Protein AF-A0A958X787-F1 (afdb_monomer_lite)

Radius of gyration: 23.57 Å; chains: 1; bounding box: 56×56×63 Å

pLDDT: mean 89.64, std 12.92, range [27.34, 98.88]

Foldseek 3Di:
DDDPDPQFDQPDDQDALVVLLVDQPVVLLVVLCVVQPPVLVCLVPPLPLAALCQPDLAQLVLQQAAEAEDELVVSQALSSVSSNLSNDIVLRQAYEYEQQADADDLSFSLAHLDLDGHQSRDDPSVCVVPVVCPGRLSSLLSSCSSSRSVNHAYAYAQHQWHFKLRLCCLLAVLQFWKFFDDDFWGPDRFLVVSVVSLQQSVVVLVVDDPPLDDPDDDPGSCCRRPVDDSVSNLCSQQNDPVPVVSSVVSSVVSCCSCVVRRMITAWAKWAPPRWAKTFDPDPVQWDQGPVRDTQGDIFHPDDDDRIDTDSRITGTPQFGAPPRCPVVHGDLVGTPVVSLVVSLVSLLCVCVSSVHQEYEYPSQAGPADLQAQDPDQDCSHGSQLVSQVSNCVVRNNYAYEYADEQDCARGGHHGGPLSSCVSSPHAEYAYDLCQDAPPDPVNVVRVVVQVVCLVVGNHHYALELDHQLWQPCLQHPNNPDCSVVSVVCQSPVSSGHYYHYRCSVVDDRDNDADPPRPDDSSPD

Structure (mmCIF, N/CA/C/O backbone):
data_AF-A0A958X787-F1
#
_entry.id   AF-A0A958X787-F1
#
loop_
_atom_site.group_PDB
_atom_site.id
_atom_site.type_symbol
_atom_site.label_atom_id
_atom_site.label_alt_id
_atom_site.label_comp_id
_atom_site.label_asym_id
_atom_site.label_entity_id
_atom_site.label_seq_id
_atom_site.pdbx_PDB_ins_code
_atom_site.Cartn_x
_atom_site.Cartn_y
_atom_site.Cartn_z
_atom_site.occupancy
_atom_site.B_iso_or_equiv
_atom_site.auth_seq_id
_atom_site.auth_comp_id
_atom_site.auth_asym_id
_atom_site.auth_atom_id
_atom_site.pdbx_PDB_model_num
ATOM 1 N N . MET A 1 1 ? -20.183 20.157 32.567 1.00 33.16 1 MET A N 1
ATOM 2 C CA . MET A 1 1 ? -19.914 18.803 33.092 1.00 33.16 1 MET A CA 1
ATOM 3 C C . MET A 1 1 ? -21.040 17.898 32.617 1.00 33.16 1 MET A C 1
ATOM 5 O O . MET A 1 1 ? -22.112 17.922 33.202 1.00 33.16 1 MET A O 1
ATOM 9 N N . ARG A 1 2 ? -20.864 17.233 31.469 1.00 28.83 2 ARG A N 1
ATOM 10 C CA . ARG A 1 2 ? -21.810 16.223 30.969 1.00 28.83 2 ARG A CA 1
ATOM 11 C C . ARG A 1 2 ? -21.369 14.864 31.511 1.00 28.83 2 ARG A C 1
ATOM 13 O O . ARG A 1 2 ? -20.169 14.639 31.627 1.00 28.83 2 ARG A O 1
ATOM 20 N N . ASN A 1 3 ? -22.343 14.028 31.860 1.00 27.34 3 ASN A N 1
ATOM 21 C CA . ASN A 1 3 ? -22.172 12.682 32.405 1.00 27.34 3 ASN A CA 1
ATOM 22 C C . ASN A 1 3 ? -21.072 11.907 31.663 1.00 27.34 3 ASN A C 1
ATOM 24 O O . ASN A 1 3 ? -21.214 11.610 30.476 1.00 27.34 3 ASN A O 1
ATOM 28 N N . PHE A 1 4 ? -19.988 11.585 32.372 1.00 31.20 4 PHE A N 1
ATOM 29 C CA . PHE A 1 4 ? -19.041 10.555 31.960 1.00 31.20 4 PHE A CA 1
ATOM 30 C C . PHE A 1 4 ? -19.801 9.223 31.980 1.00 31.20 4 PHE A C 1
ATOM 32 O O . PHE A 1 4 ? -20.066 8.673 33.044 1.00 31.20 4 PHE A O 1
ATOM 39 N N . ASN A 1 5 ? -20.240 8.766 30.806 1.00 33.03 5 ASN A N 1
ATOM 40 C CA . ASN A 1 5 ? -20.910 7.481 30.639 1.00 33.03 5 ASN A CA 1
ATOM 41 C C . ASN A 1 5 ? -19.969 6.341 31.054 1.00 33.03 5 ASN A C 1
ATOM 43 O O . ASN A 1 5 ? -18.835 6.266 30.581 1.00 33.03 5 ASN A O 1
ATOM 47 N N . GLU A 1 6 ? -20.499 5.393 31.825 1.00 31.36 6 GLU A N 1
ATOM 48 C CA . GLU A 1 6 ? -19.883 4.125 32.259 1.00 31.36 6 GLU A CA 1
ATOM 49 C C . GLU A 1 6 ? -19.479 3.186 31.095 1.00 31.36 6 GLU A C 1
ATOM 51 O O . GLU A 1 6 ? -18.995 2.079 31.303 1.00 31.36 6 GLU A O 1
ATOM 56 N N . ASN A 1 7 ? -19.614 3.636 29.845 1.00 37.34 7 ASN A N 1
ATOM 57 C CA . ASN A 1 7 ? -19.378 2.860 28.630 1.00 37.34 7 ASN A CA 1
ATOM 58 C C . ASN A 1 7 ? -17.938 2.922 28.093 1.00 37.34 7 ASN A C 1
ATOM 60 O O . ASN A 1 7 ? -17.694 2.372 27.023 1.00 37.34 7 ASN A O 1
ATOM 64 N N . ILE A 1 8 ? -16.996 3.577 28.784 1.00 43.62 8 ILE A N 1
ATOM 65 C CA . ILE A 1 8 ? -15.615 3.777 28.291 1.00 43.62 8 ILE A CA 1
ATOM 66 C C . ILE A 1 8 ? -14.683 2.594 28.631 1.00 43.62 8 ILE A C 1
ATOM 68 O O . ILE A 1 8 ? -13.666 2.404 27.965 1.00 43.62 8 ILE A O 1
ATOM 72 N N . ILE A 1 9 ? -15.027 1.763 29.620 1.00 40.53 9 ILE A N 1
ATOM 73 C CA . ILE A 1 9 ? -14.136 0.712 30.136 1.00 40.53 9 ILE A CA 1
ATOM 74 C C . ILE A 1 9 ? -14.424 -0.623 29.428 1.00 40.53 9 ILE A C 1
ATOM 76 O O . ILE A 1 9 ? -15.579 -1.035 29.299 1.00 40.53 9 ILE A O 1
ATOM 80 N N . SER A 1 10 ? -13.370 -1.284 28.933 1.00 46.19 10 SER A N 1
ATOM 81 C CA . SER A 1 10 ? -13.447 -2.656 28.414 1.00 46.19 10 SER A CA 1
ATOM 82 C C . SER A 1 10 ? -13.940 -3.594 29.529 1.00 46.19 10 SER A C 1
ATOM 84 O O . SER A 1 10 ? -13.442 -3.493 30.648 1.00 46.19 10 SER A O 1
ATOM 86 N N . PRO A 1 11 ? -14.896 -4.505 29.275 1.00 41.38 11 PRO A N 1
ATOM 87 C CA . PRO A 1 11 ? -15.378 -5.447 30.290 1.00 41.38 11 PRO A CA 1
ATOM 88 C C . PRO A 1 11 ? -14.320 -6.487 30.714 1.00 41.38 11 PRO A C 1
ATOM 90 O O . PRO A 1 11 ? -14.551 -7.244 31.657 1.00 41.38 11 PRO A O 1
ATOM 93 N N . ALA A 1 12 ? -13.166 -6.540 30.042 1.00 52.44 12 ALA A N 1
ATOM 94 C CA . ALA A 1 12 ? -12.056 -7.416 30.394 1.00 52.44 12 ALA A CA 1
ATOM 95 C C . ALA A 1 12 ? -11.167 -6.799 31.500 1.00 52.44 12 ALA A C 1
ATOM 97 O O . ALA A 1 12 ? -10.988 -5.580 31.534 1.00 52.44 12 ALA A O 1
ATOM 98 N N . PRO A 1 13 ? -10.563 -7.612 32.395 1.00 52.91 13 PRO A N 1
ATOM 99 C CA . PRO A 1 13 ? -9.547 -7.119 33.324 1.00 52.91 13 PRO A CA 1
ATOM 100 C C . PRO A 1 13 ? -8.438 -6.392 32.553 1.00 52.91 13 PRO A C 1
ATOM 102 O O . PRO A 1 13 ? -8.048 -6.841 31.476 1.00 52.91 13 PRO A O 1
ATOM 105 N N . ILE A 1 14 ? -7.934 -5.280 33.101 1.00 61.97 14 ILE A N 1
ATOM 106 C CA . ILE A 1 14 ? -6.848 -4.496 32.495 1.00 61.97 14 ILE A CA 1
ATOM 107 C C . ILE A 1 14 ? -5.596 -5.382 32.442 1.00 61.97 14 ILE A C 1
ATOM 109 O O . ILE A 1 14 ? -4.872 -5.530 33.427 1.00 61.97 14 ILE A O 1
ATOM 113 N N . VAL A 1 15 ? -5.374 -6.019 31.296 1.00 76.25 15 VAL A N 1
ATOM 114 C CA . VAL A 1 15 ? -4.181 -6.808 30.994 1.00 76.25 15 VAL A CA 1
ATOM 115 C C . VAL A 1 15 ? -3.300 -5.956 30.095 1.00 76.25 15 VAL A C 1
ATOM 117 O O . VAL A 1 15 ? -3.769 -5.412 29.100 1.00 76.25 15 VAL A O 1
ATOM 120 N N . MET A 1 16 ? -2.020 -5.838 30.450 1.00 85.31 16 MET A N 1
ATOM 121 C CA . MET A 1 16 ? -1.039 -5.167 29.596 1.00 85.31 16 MET A CA 1
ATOM 122 C C . MET A 1 16 ? -0.983 -5.855 28.223 1.00 85.31 16 MET A C 1
ATOM 124 O O . MET A 1 16 ? -0.943 -7.090 28.199 1.00 85.31 16 MET A O 1
ATOM 128 N N . PRO A 1 17 ? -0.902 -5.109 27.108 1.00 89.56 17 PRO A N 1
ATOM 129 C CA . PRO A 1 17 ? -0.832 -5.686 25.765 1.00 89.56 17 PRO A CA 1
ATOM 130 C C . PRO A 1 17 ? 0.218 -6.789 25.623 1.00 89.56 17 PRO A C 1
ATOM 132 O O . PRO A 1 17 ? -0.094 -7.873 25.138 1.00 89.56 17 PRO A O 1
ATOM 135 N N . SER A 1 18 ? 1.419 -6.576 26.172 1.00 87.06 18 SER A N 1
ATOM 136 C CA . SER A 1 18 ? 2.520 -7.552 26.163 1.00 87.06 18 SER A CA 1
ATOM 137 C C . SER A 1 18 ? 2.190 -8.889 26.835 1.00 87.06 18 SER A C 1
ATOM 139 O O . SER A 1 18 ? 2.755 -9.914 26.470 1.00 87.06 18 SER A O 1
ATOM 141 N N . ARG A 1 19 ? 1.264 -8.906 27.801 1.00 90.12 19 ARG A N 1
ATOM 142 C CA . ARG A 1 19 ? 0.763 -10.139 28.428 1.00 90.12 19 ARG A CA 1
ATOM 143 C C . ARG A 1 19 ? -0.435 -10.715 27.689 1.00 90.12 19 ARG A C 1
ATOM 145 O O . ARG A 1 19 ? -0.618 -11.926 27.700 1.00 90.12 19 ARG A O 1
ATOM 152 N N . ALA A 1 20 ? -1.269 -9.866 27.091 1.00 92.44 20 ALA A N 1
ATOM 153 C CA . ALA A 1 20 ? -2.444 -10.313 26.357 1.00 92.44 20 ALA A CA 1
ATOM 154 C C . ALA A 1 20 ? -2.041 -11.154 25.141 1.00 92.44 20 ALA A C 1
ATOM 156 O O . ALA A 1 20 ? -2.578 -12.244 24.968 1.00 92.44 20 ALA A O 1
ATOM 157 N N . VAL A 1 21 ? -1.040 -10.703 24.380 1.00 93.31 21 VAL A N 1
ATOM 158 C CA . VAL A 1 21 ? -0.527 -11.405 23.187 1.00 93.31 21 VAL A CA 1
ATOM 159 C C . VAL A 1 21 ? 0.158 -12.742 23.496 1.00 93.31 21 VAL A C 1
ATOM 161 O O . VAL A 1 21 ? 0.370 -13.538 22.597 1.00 93.31 21 VAL A O 1
ATOM 164 N N . GLN A 1 22 ? 0.483 -13.014 24.764 1.00 93.12 22 GLN A N 1
ATOM 165 C CA . GLN A 1 22 ? 1.085 -14.278 25.211 1.00 93.12 22 GLN A CA 1
ATOM 166 C C . GLN A 1 22 ? 0.050 -15.291 25.725 1.00 93.12 22 GLN A C 1
ATOM 168 O O . GLN A 1 22 ? 0.421 -16.373 26.183 1.00 93.12 22 GLN A O 1
ATOM 173 N N . LYS A 1 23 ? -1.244 -14.944 25.733 1.00 94.06 23 LYS A N 1
ATOM 174 C CA . LYS A 1 23 ? -2.290 -15.856 26.204 1.00 94.06 23 LYS A CA 1
ATOM 175 C C . LYS A 1 23 ? -2.435 -17.051 25.250 1.00 94.06 23 LYS A C 1
ATOM 177 O O . LYS A 1 23 ? -2.508 -16.831 24.043 1.00 94.06 23 LYS A O 1
ATOM 182 N N . PRO A 1 24 ? -2.591 -18.283 25.771 1.00 95.19 24 PRO A N 1
ATOM 183 C CA . PRO A 1 24 ? -2.956 -19.434 24.949 1.00 95.19 24 PRO A CA 1
ATOM 184 C C . PRO A 1 24 ? -4.259 -19.193 24.180 1.00 95.19 24 PRO A C 1
ATOM 186 O O . PRO A 1 24 ? -5.188 -18.574 24.715 1.00 95.19 24 PRO A O 1
ATOM 189 N N . ILE A 1 25 ? -4.352 -19.714 22.954 1.00 95.62 25 ILE A N 1
ATOM 190 C CA . ILE A 1 25 ? -5.506 -19.509 22.065 1.00 95.62 25 ILE A CA 1
ATOM 191 C C . ILE A 1 25 ? -6.822 -19.915 22.739 1.00 95.62 25 ILE A C 1
ATOM 193 O O . ILE A 1 25 ? -7.804 -19.178 22.662 1.00 95.62 25 ILE A O 1
ATOM 197 N N . GLU A 1 26 ? -6.847 -21.028 23.472 1.00 95.81 26 GLU A N 1
ATOM 198 C CA . GLU A 1 26 ? -8.034 -21.504 24.186 1.00 95.81 26 GLU A CA 1
ATOM 199 C C . GLU A 1 26 ? -8.506 -20.500 25.241 1.00 95.81 26 GLU A C 1
ATOM 201 O O . GLU A 1 26 ? -9.705 -20.303 25.437 1.00 95.81 26 GLU A O 1
ATOM 206 N N . GLN A 1 27 ? -7.572 -19.824 25.916 1.00 95.56 27 GLN A N 1
ATOM 207 C CA . GLN A 1 27 ? -7.914 -18.785 26.880 1.00 95.56 27 GLN A CA 1
ATOM 208 C C . GLN A 1 27 ? -8.486 -17.546 26.184 1.00 95.56 27 GLN A C 1
ATOM 210 O O . GLN A 1 27 ? -9.446 -16.967 26.691 1.00 95.56 27 GLN A O 1
ATOM 215 N N . VAL A 1 28 ? -7.933 -17.153 25.032 1.00 95.94 28 VAL A N 1
ATOM 216 C CA . VAL A 1 28 ? -8.459 -16.035 24.233 1.00 95.94 28 VAL A CA 1
ATOM 217 C C . VAL A 1 28 ? -9.883 -16.338 23.763 1.00 95.94 28 VAL A C 1
ATOM 219 O O . VAL A 1 28 ? -10.763 -15.502 23.945 1.00 95.94 28 VAL A O 1
ATOM 222 N N . ILE A 1 29 ? -10.141 -17.544 23.248 1.00 95.62 29 ILE A N 1
ATOM 223 C CA . ILE A 1 29 ? -11.485 -17.983 22.836 1.00 95.62 29 ILE A CA 1
ATOM 224 C C . ILE A 1 29 ? -12.459 -17.931 24.015 1.00 95.62 29 ILE A C 1
ATOM 226 O O . ILE A 1 29 ? -13.525 -17.341 23.886 1.00 95.62 29 ILE A O 1
ATOM 230 N N . ASN A 1 30 ? -12.082 -18.476 25.175 1.00 95.12 30 ASN A N 1
ATOM 231 C CA . ASN A 1 30 ? -12.924 -18.438 26.375 1.00 95.12 30 ASN A CA 1
ATOM 232 C C . ASN A 1 30 ? -13.226 -16.999 26.832 1.00 95.12 30 ASN A C 1
ATOM 234 O O . ASN A 1 30 ? -14.326 -16.704 27.306 1.00 95.12 30 ASN A O 1
ATOM 238 N N . ASP A 1 31 ? -12.248 -16.093 26.727 1.00 94.38 31 ASP A N 1
ATOM 239 C CA . ASP A 1 31 ? -12.446 -14.682 27.058 1.00 94.38 31 ASP A CA 1
ATOM 240 C C . ASP A 1 31 ? -13.376 -13.993 26.040 1.00 94.38 31 ASP A C 1
ATOM 242 O O . ASP A 1 31 ? -14.231 -13.207 26.448 1.00 94.38 31 ASP A O 1
ATOM 246 N N . LEU A 1 32 ? -13.270 -14.312 24.744 1.00 94.75 32 LEU A N 1
ATOM 247 C CA . LEU A 1 32 ? -14.187 -13.826 23.706 1.00 94.75 32 LEU A CA 1
ATOM 248 C C . LEU A 1 32 ? -15.605 -14.374 23.893 1.00 94.75 32 LEU A C 1
ATOM 250 O O . LEU A 1 32 ? -16.564 -13.611 23.806 1.00 94.75 32 LEU A O 1
ATOM 254 N N . GLU A 1 33 ? -15.755 -15.664 24.193 1.00 95.50 33 GLU A N 1
ATOM 255 C CA . GLU A 1 33 ? -17.053 -16.315 24.402 1.00 95.50 33 GLU A CA 1
ATOM 256 C C . GLU A 1 33 ? -17.782 -15.692 25.596 1.00 95.50 33 GLU A C 1
ATOM 258 O O . GLU A 1 33 ? -18.979 -15.416 25.531 1.00 95.50 33 GLU A O 1
ATOM 263 N N . ARG A 1 34 ? -17.049 -15.360 26.666 1.00 94.69 34 ARG A N 1
ATOM 264 C CA . ARG A 1 34 ? -17.609 -14.658 27.829 1.00 94.69 34 ARG A CA 1
ATOM 265 C C . ARG A 1 34 ? -18.181 -13.281 27.473 1.00 94.69 34 ARG A C 1
ATOM 267 O O . ARG A 1 34 ? -19.115 -12.836 28.135 1.00 94.69 34 ARG A O 1
ATOM 274 N N . VAL A 1 35 ? -17.608 -12.598 26.480 1.00 93.06 35 VAL A N 1
ATOM 275 C CA . VAL A 1 35 ? -18.009 -11.238 26.084 1.00 93.06 35 VAL A CA 1
ATOM 276 C C . VAL A 1 35 ? -19.086 -11.251 24.998 1.00 93.06 35 VAL A C 1
ATOM 278 O O . VAL A 1 35 ? -20.036 -10.477 25.089 1.00 93.06 35 VAL A O 1
ATOM 281 N N . TYR A 1 36 ? -18.957 -12.119 23.993 1.00 93.38 36 TYR A N 1
ATOM 282 C CA . TYR A 1 36 ? -19.780 -12.102 22.776 1.00 93.38 36 TYR A CA 1
ATOM 283 C C . TYR A 1 36 ? -20.744 -13.290 22.650 1.00 93.38 36 TYR A C 1
ATOM 285 O O . TYR A 1 36 ? -21.618 -13.282 21.785 1.00 93.38 36 TYR A O 1
ATOM 293 N N . GLY A 1 37 ? -20.626 -14.309 23.506 1.00 94.25 37 GLY A N 1
ATOM 294 C CA . GLY A 1 37 ? -21.509 -15.473 23.510 1.00 94.25 37 GLY A CA 1
ATOM 295 C C . GLY A 1 37 ? -21.620 -16.134 22.134 1.00 94.25 37 GLY A C 1
ATOM 296 O O . GLY A 1 37 ? -20.619 -16.413 21.478 1.00 94.25 37 GLY A O 1
ATOM 297 N N . ALA A 1 38 ? -22.854 -16.363 21.680 1.00 92.12 38 ALA A N 1
ATOM 298 C CA . ALA A 1 38 ? -23.135 -17.051 20.419 1.00 92.12 38 ALA A CA 1
ATOM 299 C C . ALA A 1 38 ? -22.644 -16.300 19.165 1.00 92.12 38 ALA A C 1
ATOM 301 O O . ALA A 1 38 ? -22.371 -16.941 18.149 1.00 92.12 38 ALA A O 1
ATOM 302 N N . ASP A 1 39 ? -22.502 -14.970 19.217 1.00 92.19 39 ASP A N 1
ATOM 303 C CA . ASP A 1 39 ? -22.046 -14.189 18.061 1.00 92.19 39 ASP A CA 1
ATOM 304 C C . ASP A 1 39 ? -20.573 -14.460 17.718 1.00 92.19 39 ASP A C 1
ATOM 306 O O . ASP A 1 39 ? -20.191 -14.346 16.553 1.00 92.19 39 ASP A O 1
ATOM 310 N N . LEU A 1 40 ? -19.768 -14.919 18.689 1.00 93.88 40 LEU A N 1
ATOM 311 C CA . LEU A 1 40 ? -18.403 -15.388 18.436 1.00 93.88 40 LEU A CA 1
ATOM 312 C C . LEU A 1 40 ? -18.395 -16.511 17.396 1.00 93.88 40 LEU A C 1
ATOM 314 O O . LEU A 1 40 ? -17.713 -16.420 16.380 1.00 93.88 40 LEU A O 1
ATOM 318 N N . TYR A 1 41 ? -19.179 -17.563 17.628 1.00 91.12 41 TYR A N 1
ATOM 319 C CA . TYR A 1 41 ? -19.220 -18.723 16.738 1.00 91.12 41 TYR A CA 1
ATOM 320 C C . TYR A 1 41 ? -19.807 -18.372 15.376 1.00 91.12 41 TYR A C 1
ATOM 322 O O . TYR A 1 41 ? -19.366 -18.905 14.359 1.00 91.12 41 TYR A O 1
ATOM 330 N N . ARG A 1 42 ? -20.723 -17.396 15.326 1.00 90.31 42 ARG A N 1
ATOM 331 C CA . ARG A 1 42 ? -21.204 -16.874 14.048 1.00 90.31 42 ARG A CA 1
ATOM 332 C C . ARG A 1 42 ? -20.084 -16.239 13.226 1.00 90.31 42 ARG A C 1
ATOM 334 O O . ARG A 1 42 ? -20.048 -16.480 12.028 1.00 90.31 42 ARG A O 1
ATOM 341 N N . ALA A 1 43 ? -19.158 -15.501 13.842 1.00 91.06 43 ALA A N 1
ATOM 342 C CA . ALA A 1 43 ? -18.001 -14.930 13.141 1.00 91.06 43 ALA A CA 1
ATOM 343 C C . ALA A 1 43 ? -17.008 -15.999 12.630 1.00 91.06 43 ALA A C 1
ATOM 345 O O . ALA A 1 43 ? -16.328 -15.785 11.621 1.00 91.06 43 ALA A O 1
ATOM 346 N N . PHE A 1 44 ? -16.938 -17.160 13.294 1.00 90.81 44 PHE A N 1
ATOM 347 C CA . PHE A 1 44 ? -16.152 -18.312 12.836 1.00 90.81 44 PHE A CA 1
ATOM 348 C C . PHE A 1 44 ? -16.795 -19.039 11.648 1.00 90.81 44 PHE A C 1
ATOM 350 O O . PHE A 1 44 ? -16.080 -19.461 10.740 1.00 90.81 44 PHE A O 1
ATOM 357 N N . GLU A 1 45 ? -18.121 -19.181 11.654 1.00 83.50 45 GLU A N 1
ATOM 358 C CA . GLU A 1 45 ? -18.853 -20.024 10.701 1.00 83.50 45 GLU A CA 1
ATOM 359 C C . GLU A 1 45 ? -19.409 -19.272 9.486 1.00 83.50 45 GLU A C 1
ATOM 361 O O . GLU A 1 45 ? -19.422 -19.826 8.386 1.00 83.50 45 GLU A O 1
ATOM 366 N N . TYR A 1 46 ? -19.872 -18.029 9.661 1.00 76.75 46 TYR A N 1
ATOM 367 C CA . TYR A 1 46 ? -20.620 -17.298 8.637 1.00 76.75 46 TYR A CA 1
ATOM 368 C C . TYR A 1 46 ? -19.872 -16.036 8.184 1.00 76.75 46 TYR A C 1
ATOM 370 O O . TYR A 1 46 ? -19.479 -15.216 9.017 1.00 76.75 46 TYR A O 1
ATOM 378 N N . PRO A 1 47 ? -19.712 -15.832 6.864 1.00 71.38 47 PRO A N 1
ATOM 379 C CA . PRO A 1 47 ? -19.062 -14.643 6.318 1.00 71.38 47 PRO A CA 1
ATOM 380 C C . PRO A 1 47 ? -19.916 -13.372 6.448 1.00 71.38 47 PRO A C 1
ATOM 382 O O . PRO A 1 47 ? -19.389 -12.281 6.284 1.00 71.38 47 PRO A O 1
ATOM 385 N N . ASP A 1 48 ? -21.200 -13.490 6.797 1.00 71.50 48 ASP A N 1
ATOM 386 C CA . ASP A 1 48 ? -22.161 -12.377 6.838 1.00 71.50 48 ASP A CA 1
ATOM 387 C C . ASP A 1 48 ? -21.997 -11.451 8.063 1.00 71.50 48 ASP A C 1
ATOM 389 O O . ASP A 1 48 ? -22.915 -10.703 8.411 1.00 71.50 48 ASP A O 1
ATOM 393 N N . PHE A 1 49 ? -20.865 -11.518 8.772 1.00 79.25 49 PHE A N 1
ATOM 394 C CA . PHE A 1 49 ? -20.589 -10.590 9.864 1.00 79.25 49 PHE A CA 1
ATOM 395 C C . PHE A 1 49 ? -20.174 -9.242 9.277 1.00 79.25 49 PHE A C 1
ATOM 397 O O . PHE A 1 49 ? -19.113 -9.125 8.678 1.00 79.25 49 PHE A O 1
ATOM 404 N N . THR A 1 50 ? -21.035 -8.239 9.422 1.00 85.06 50 THR A N 1
ATOM 405 C CA . THR A 1 50 ? -20.891 -6.965 8.719 1.00 85.06 50 THR A CA 1
ATOM 406 C C . THR A 1 50 ? -20.021 -5.974 9.478 1.00 85.06 50 THR A C 1
ATOM 408 O O . THR A 1 50 ? -20.169 -5.816 10.693 1.00 85.06 50 THR A O 1
ATOM 411 N N . SER A 1 51 ? -19.233 -5.209 8.730 1.00 94.38 51 SER A N 1
ATOM 412 C CA . SER A 1 51 ? -18.548 -4.010 9.205 1.00 94.38 51 SER A CA 1
ATOM 413 C C . SER A 1 51 ? -19.395 -3.099 10.120 1.00 94.38 51 SER A C 1
ATOM 415 O O . SER A 1 51 ? -20.566 -2.817 9.824 1.00 94.38 51 SER A O 1
ATOM 417 N N . PRO A 1 52 ? -18.801 -2.520 11.187 1.00 96.56 52 PRO A N 1
ATOM 418 C CA . PRO A 1 52 ? -19.494 -1.587 12.078 1.00 96.56 52 PRO A CA 1
ATOM 419 C C . PRO A 1 52 ? -19.873 -0.265 11.396 1.00 96.56 52 PRO A C 1
ATOM 421 O O . PRO A 1 52 ? -20.701 0.480 11.924 1.00 96.56 52 PRO A O 1
ATOM 424 N N . VAL A 1 53 ? -19.293 0.042 10.232 1.00 97.62 53 VAL A N 1
ATOM 425 C CA . VAL A 1 53 ? -19.543 1.276 9.472 1.00 97.62 53 VAL A CA 1
ATOM 426 C C . VAL A 1 53 ? -20.368 1.046 8.205 1.00 97.62 53 VAL A C 1
ATOM 428 O O . VAL A 1 53 ? -20.685 2.012 7.515 1.00 97.62 53 VAL A O 1
ATOM 431 N N . GLN A 1 54 ? -20.807 -0.191 7.938 1.00 96.44 54 GLN A N 1
ATOM 432 C CA . GLN A 1 54 ? -21.541 -0.541 6.715 1.00 96.44 54 GLN A CA 1
ATOM 433 C C . GLN A 1 54 ? -22.832 0.268 6.511 1.00 96.44 54 GLN A C 1
ATOM 435 O O . GLN A 1 54 ? -23.225 0.578 5.389 1.00 96.44 54 GLN A O 1
ATOM 440 N N . HIS A 1 55 ? -23.499 0.632 7.606 1.00 96.19 55 HIS A N 1
ATOM 441 C CA . HIS A 1 55 ? -24.742 1.403 7.591 1.00 96.19 55 HIS A CA 1
ATOM 442 C C . HIS A 1 55 ? -24.556 2.872 7.166 1.00 96.19 55 HIS A C 1
ATOM 444 O O . HIS A 1 55 ? -25.539 3.601 7.011 1.00 96.19 55 HIS A O 1
ATOM 450 N N . LEU A 1 56 ? -23.313 3.337 7.024 1.00 97.56 56 LEU A N 1
ATOM 451 C CA . LEU A 1 56 ? -22.998 4.702 6.631 1.00 97.56 56 LEU A CA 1
ATOM 452 C C . LEU A 1 56 ? -22.978 4.844 5.108 1.00 97.56 56 LEU A C 1
ATOM 454 O O . LEU A 1 56 ? -22.600 3.946 4.367 1.00 97.56 56 LEU A O 1
ATOM 458 N N . THR A 1 57 ? -23.339 6.031 4.630 1.00 96.69 57 THR A N 1
ATOM 459 C CA . THR A 1 57 ? -23.395 6.345 3.193 1.00 96.69 57 THR A CA 1
ATOM 460 C C . THR A 1 57 ? -22.229 7.220 2.730 1.00 96.69 57 THR A C 1
ATOM 462 O O . THR A 1 57 ? -22.284 7.798 1.649 1.00 96.69 57 THR A O 1
ATOM 465 N N . SER A 1 58 ? -21.217 7.415 3.580 1.00 97.25 58 SER A N 1
ATOM 466 C CA . SER A 1 58 ? -20.038 8.225 3.263 1.00 97.25 58 SER A CA 1
ATOM 467 C C . SER A 1 58 ? -18.850 7.842 4.138 1.00 97.25 58 SER A C 1
ATOM 469 O O . SER A 1 58 ? -19.031 7.430 5.286 1.00 97.25 58 SER A O 1
ATOM 471 N N . SER A 1 59 ? -17.644 8.089 3.638 1.00 97.94 59 SER A N 1
ATOM 472 C CA . SER A 1 59 ? -16.366 7.883 4.329 1.00 97.94 59 SER A CA 1
ATOM 473 C C . SER A 1 59 ? -16.056 8.894 5.444 1.00 97.94 59 SER A C 1
ATOM 475 O O . SER A 1 59 ? -15.023 8.809 6.106 1.00 97.94 59 SER A O 1
ATOM 477 N N . ASN A 1 60 ? -16.959 9.849 5.710 1.00 96.75 60 ASN A N 1
ATOM 478 C CA . ASN A 1 60 ? -16.751 10.924 6.688 1.00 96.75 60 ASN A CA 1
ATOM 479 C C . ASN A 1 60 ? -16.503 10.433 8.120 1.00 96.75 60 ASN A C 1
ATOM 481 O O . ASN A 1 60 ? -15.971 11.191 8.930 1.00 96.75 60 ASN A O 1
ATOM 485 N N . TRP A 1 61 ? -16.882 9.199 8.455 1.00 97.44 61 TRP A N 1
ATOM 486 C CA . TRP A 1 61 ? -16.608 8.623 9.771 1.00 97.44 61 TRP A CA 1
ATOM 487 C C . TRP A 1 61 ? -15.106 8.555 10.072 1.00 97.44 61 TRP A C 1
ATOM 489 O O . TRP A 1 61 ? -14.712 8.753 11.222 1.00 97.44 61 TRP A O 1
ATOM 499 N N . LEU A 1 62 ? -14.267 8.369 9.045 1.00 97.88 62 LEU A N 1
ATOM 500 C CA . LEU A 1 62 ? -12.819 8.247 9.197 1.00 97.88 62 LEU A CA 1
ATOM 501 C C . LEU A 1 62 ? -12.180 9.552 9.708 1.00 97.88 62 LEU A C 1
ATOM 503 O O . LEU A 1 62 ? -11.186 9.515 10.426 1.00 97.88 62 LEU A O 1
ATOM 507 N N . LYS A 1 63 ? -12.817 10.707 9.463 1.00 96.75 63 LYS A N 1
ATOM 508 C CA . LYS A 1 63 ? -12.409 12.029 9.990 1.00 96.75 63 LYS A CA 1
ATOM 509 C C . LYS A 1 63 ? -12.515 12.153 11.508 1.00 96.75 63 LYS A C 1
ATOM 511 O O . LYS A 1 63 ? -12.131 13.174 12.063 1.00 96.75 63 LYS A O 1
ATOM 516 N N . ARG A 1 64 ? -13.090 11.153 12.175 1.00 95.44 64 ARG A N 1
ATOM 517 C CA . ARG A 1 64 ? -13.255 11.083 13.633 1.00 95.44 64 ARG A CA 1
ATOM 518 C C . ARG A 1 64 ? -12.778 9.752 14.208 1.00 95.44 64 ARG A C 1
ATOM 520 O O . ARG A 1 64 ? -13.064 9.450 15.363 1.00 95.44 64 ARG A O 1
ATOM 527 N N . ALA A 1 65 ? -12.122 8.927 13.396 1.00 96.62 65 ALA A N 1
ATOM 528 C CA . ALA A 1 65 ? -11.638 7.634 13.838 1.00 96.62 65 ALA A CA 1
ATOM 529 C C . ALA A 1 65 ? -10.359 7.791 14.665 1.00 96.62 65 ALA A C 1
ATOM 531 O O . ALA A 1 65 ? -9.464 8.564 14.321 1.00 96.62 65 ALA A O 1
ATOM 532 N N . ASN A 1 66 ? -10.262 7.002 15.728 1.00 97.12 66 ASN A N 1
ATOM 533 C CA . ASN A 1 66 ? -9.033 6.817 16.483 1.00 97.12 66 ASN A CA 1
ATOM 534 C C . ASN A 1 66 ? -8.454 5.468 16.078 1.00 97.12 66 ASN A C 1
ATOM 536 O O . ASN A 1 66 ? -8.963 4.409 16.459 1.00 97.12 66 ASN A O 1
ATOM 540 N N . THR A 1 67 ? -7.423 5.536 15.252 1.00 97.56 67 THR A N 1
ATOM 541 C CA . THR A 1 67 ? -6.873 4.393 14.535 1.00 97.56 67 THR A CA 1
ATOM 542 C C . THR A 1 67 ? -5.663 3.839 15.267 1.00 97.56 67 THR A C 1
ATOM 544 O O . THR A 1 67 ? -4.817 4.599 15.738 1.00 97.56 67 THR A O 1
ATOM 547 N N . VAL A 1 68 ? -5.549 2.515 15.337 1.00 97.12 68 VAL A N 1
ATOM 548 C CA . VAL A 1 68 ? -4.331 1.840 15.796 1.00 97.12 68 VAL A CA 1
ATOM 549 C C . VAL A 1 68 ? -3.692 1.096 14.632 1.00 97.12 68 VAL A C 1
ATOM 551 O O . VAL A 1 68 ? -4.315 0.215 14.048 1.00 97.12 68 VAL A O 1
ATOM 554 N N . GLY A 1 69 ? -2.462 1.470 14.286 1.00 96.62 69 GLY A N 1
ATOM 555 C CA . GLY A 1 69 ? -1.650 0.802 13.273 1.00 96.62 69 GLY A CA 1
ATOM 556 C C . GLY A 1 69 ? -0.963 -0.433 13.835 1.00 96.62 69 GLY A C 1
ATOM 557 O O . GLY A 1 69 ? -0.240 -0.319 14.822 1.00 96.62 69 GLY A O 1
ATOM 558 N N . ILE A 1 70 ? -1.146 -1.590 13.210 1.00 94.94 70 ILE A N 1
ATOM 559 C CA . ILE A 1 70 ? -0.605 -2.874 13.660 1.00 94.94 70 ILE A CA 1
ATOM 560 C C . ILE A 1 70 ? 0.328 -3.434 12.590 1.00 94.94 70 ILE A C 1
ATOM 562 O O . ILE A 1 70 ? -0.110 -3.749 11.486 1.00 94.94 70 ILE A O 1
ATOM 566 N N . ASN A 1 71 ? 1.605 -3.602 12.946 1.00 92.38 71 ASN A N 1
ATOM 567 C CA . ASN A 1 71 ? 2.526 -4.448 12.193 1.00 92.38 71 ASN A CA 1
ATOM 568 C C . ASN A 1 71 ? 2.335 -5.904 12.632 1.00 92.38 71 ASN A C 1
ATOM 570 O O . ASN A 1 71 ? 2.683 -6.265 13.759 1.00 92.38 71 ASN A O 1
ATOM 574 N N . VAL A 1 72 ? 1.798 -6.739 11.742 1.00 93.06 72 VAL A N 1
ATOM 575 C CA . VAL A 1 72 ? 1.524 -8.152 12.038 1.00 93.06 72 VAL A CA 1
ATOM 576 C C . VAL A 1 72 ? 2.812 -8.926 12.316 1.00 93.06 72 VAL A C 1
ATOM 578 O O . VAL A 1 72 ? 2.814 -9.763 13.211 1.00 93.06 72 VAL A O 1
ATOM 581 N N . ARG A 1 73 ? 3.941 -8.583 11.676 1.00 89.25 73 ARG A N 1
ATOM 582 C CA . ARG A 1 73 ? 5.244 -9.225 11.948 1.00 89.25 73 ARG A CA 1
ATOM 583 C C . ARG A 1 73 ? 5.684 -9.085 13.395 1.00 89.25 73 ARG A C 1
ATOM 585 O O . ARG A 1 73 ? 6.231 -10.017 13.970 1.00 89.25 73 ARG A O 1
ATOM 592 N N . THR A 1 74 ? 5.409 -7.935 14.009 1.00 87.56 74 THR A N 1
ATOM 593 C CA . THR A 1 74 ? 5.728 -7.709 15.423 1.00 87.56 74 THR A CA 1
ATOM 594 C C . THR A 1 74 ? 4.913 -8.623 16.346 1.00 87.56 74 THR A C 1
ATOM 596 O O . THR A 1 74 ? 5.367 -8.939 17.444 1.00 87.56 74 THR A O 1
ATOM 599 N N . LEU A 1 75 ? 3.721 -9.051 15.918 1.00 90.81 75 LEU A N 1
ATOM 600 C CA . LEU A 1 75 ? 2.884 -10.007 16.649 1.00 90.81 75 LEU A CA 1
ATOM 601 C C . LEU A 1 75 ? 3.135 -11.468 16.245 1.00 90.81 75 LEU A C 1
ATOM 603 O O . LEU A 1 75 ? 2.838 -12.363 17.029 1.00 90.81 75 LEU A O 1
ATOM 607 N N . GLY A 1 76 ? 3.688 -11.708 15.057 1.00 92.44 76 GLY A N 1
ATOM 608 C CA . GLY A 1 76 ? 3.993 -13.024 14.501 1.00 92.44 76 GLY A CA 1
ATOM 609 C C . GLY A 1 76 ? 2.905 -13.558 13.569 1.00 92.44 76 GLY A C 1
ATOM 610 O O . GLY A 1 76 ? 3.216 -13.966 12.457 1.00 92.44 76 GLY A O 1
ATOM 611 N N . ASP A 1 77 ? 1.635 -13.525 13.976 1.00 96.44 77 ASP A N 1
ATOM 612 C CA . ASP A 1 77 ? 0.521 -14.027 13.162 1.00 96.44 77 ASP A CA 1
ATOM 613 C C . ASP A 1 77 ? -0.741 -13.155 13.252 1.00 96.44 77 ASP A C 1
ATOM 615 O O . ASP A 1 77 ? -0.869 -12.277 14.112 1.00 96.44 77 ASP A O 1
ATOM 619 N N . PHE A 1 78 ? -1.699 -13.395 12.348 1.00 98.25 78 PHE A N 1
ATOM 620 C CA . PHE A 1 78 ? -2.963 -12.656 12.354 1.00 98.25 78 PHE A CA 1
ATOM 621 C C . PHE A 1 78 ? -3.785 -12.896 13.622 1.00 98.25 78 PHE A C 1
ATOM 623 O O . PHE A 1 78 ? -4.441 -11.976 14.109 1.00 98.25 78 PHE A O 1
ATOM 630 N N . TRP A 1 79 ? -3.772 -14.111 14.176 1.00 98.00 79 TRP A N 1
ATOM 631 C CA . TRP A 1 79 ? -4.583 -14.438 15.349 1.00 98.00 79 TRP A CA 1
ATOM 632 C C . TRP A 1 79 ? -4.211 -13.575 16.558 1.00 98.00 79 TRP A C 1
ATOM 634 O O . TRP A 1 79 ? -5.088 -13.101 17.283 1.00 98.00 79 TRP A O 1
ATOM 644 N N . THR A 1 80 ? -2.920 -13.303 16.735 1.00 97.19 80 THR A N 1
ATOM 645 C CA . THR A 1 80 ? -2.366 -12.531 17.854 1.00 97.19 80 THR A CA 1
ATOM 646 C C . THR A 1 80 ? -2.849 -11.069 17.874 1.00 97.19 80 THR A C 1
ATOM 648 O O . THR A 1 80 ? -2.826 -10.410 18.919 1.00 97.19 80 THR A O 1
ATOM 651 N N . ILE A 1 81 ? -3.415 -10.575 16.766 1.00 97.94 81 ILE A N 1
ATOM 652 C CA . ILE A 1 81 ? -4.108 -9.279 16.701 1.00 97.94 81 ILE A CA 1
ATOM 653 C C . ILE A 1 81 ? -5.312 -9.242 17.651 1.00 97.94 81 ILE A C 1
ATOM 655 O O . ILE A 1 81 ? -5.573 -8.212 18.273 1.00 97.94 81 ILE A O 1
ATOM 659 N N . ILE A 1 82 ? -6.040 -10.350 17.805 1.00 97.94 82 ILE A N 1
ATOM 660 C CA . ILE A 1 82 ? -7.267 -10.405 18.607 1.00 97.94 82 ILE A CA 1
ATOM 661 C C . ILE A 1 82 ? -7.010 -10.129 20.093 1.00 97.94 82 ILE A C 1
ATOM 663 O O . ILE A 1 82 ? -7.605 -9.186 20.627 1.00 97.94 82 ILE A O 1
ATOM 667 N N . PRO A 1 83 ? -6.116 -10.856 20.793 1.00 96.31 83 PRO A N 1
ATOM 668 C CA . PRO A 1 83 ? -5.826 -10.536 22.184 1.00 96.31 83 PRO A CA 1
ATOM 669 C C . PRO A 1 83 ? -5.215 -9.139 22.359 1.00 96.31 83 PRO A C 1
ATOM 671 O O . PRO A 1 83 ? -5.490 -8.504 23.378 1.00 96.31 83 PRO A O 1
ATOM 674 N N . TYR A 1 84 ? -4.455 -8.618 21.384 1.00 96.12 84 TYR A N 1
ATOM 675 C CA . TYR A 1 84 ? -4.001 -7.223 21.408 1.00 96.12 84 TYR A CA 1
ATOM 676 C C . TYR A 1 84 ? -5.188 -6.250 21.365 1.00 96.12 84 TYR A C 1
ATOM 678 O O . TYR A 1 84 ? -5.332 -5.406 22.253 1.00 96.12 84 TYR A O 1
ATOM 686 N N . ALA A 1 85 ? -6.098 -6.419 20.403 1.00 96.50 85 ALA A N 1
ATOM 687 C CA . ALA A 1 85 ? -7.280 -5.580 20.228 1.00 96.50 85 ALA A CA 1
ATOM 688 C C . ALA A 1 85 ? -8.198 -5.577 21.465 1.00 96.50 85 ALA A C 1
ATOM 690 O O . ALA A 1 85 ? -8.847 -4.569 21.748 1.00 96.50 85 ALA A O 1
ATOM 691 N N . MET A 1 86 ? -8.227 -6.667 22.243 1.00 94.56 86 MET A N 1
ATOM 692 C CA . MET A 1 86 ? -8.995 -6.754 23.496 1.00 94.56 86 MET A CA 1
ATOM 693 C C . MET A 1 86 ? -8.469 -5.825 24.601 1.00 94.56 86 MET A C 1
ATOM 695 O O . MET A 1 86 ? -9.212 -5.511 25.536 1.00 94.56 86 MET A O 1
ATOM 699 N N . THR A 1 87 ? -7.214 -5.375 24.505 1.00 93.50 87 THR A N 1
ATOM 700 C CA . THR A 1 87 ? -6.626 -4.397 25.436 1.00 93.50 87 THR A CA 1
ATOM 701 C C . THR A 1 87 ? -6.923 -2.948 25.059 1.00 93.50 87 THR A C 1
ATOM 703 O O . THR A 1 87 ? -6.775 -2.056 25.896 1.00 93.50 87 THR A O 1
ATOM 706 N N . LEU A 1 88 ? -7.385 -2.704 23.829 1.00 93.25 88 LEU A N 1
ATOM 707 C CA . LEU A 1 88 ? -7.629 -1.358 23.330 1.00 93.25 88 LEU A CA 1
ATOM 708 C C . LEU A 1 88 ? -8.942 -0.793 23.895 1.00 93.25 88 LEU A C 1
ATOM 710 O O . LEU A 1 88 ? -9.977 -1.473 23.874 1.00 93.25 88 LEU A O 1
ATOM 714 N N . PRO A 1 89 ? -8.968 0.472 24.354 1.00 91.00 89 PRO A N 1
ATOM 715 C CA . PRO A 1 89 ? -10.208 1.135 24.729 1.00 91.00 89 PRO A CA 1
ATOM 716 C C . PRO A 1 89 ? -11.195 1.198 23.556 1.00 91.00 89 PRO A C 1
ATOM 718 O O . PRO A 1 89 ? -10.824 1.241 22.382 1.00 91.00 89 PRO A O 1
ATOM 721 N N . LYS A 1 90 ? -12.491 1.301 23.871 1.00 89.81 90 LYS A N 1
ATOM 722 C CA . LYS A 1 90 ? -13.539 1.502 22.852 1.00 89.81 90 LYS A CA 1
ATOM 723 C C . LYS A 1 90 ? -13.337 2.773 22.027 1.00 89.81 90 LYS A C 1
ATOM 725 O O . LYS A 1 90 ? -13.754 2.808 20.877 1.00 89.81 90 LYS A O 1
ATOM 730 N N . ALA A 1 91 ? -12.692 3.788 22.609 1.00 91.94 91 ALA A N 1
ATOM 731 C CA . ALA A 1 91 ? -12.375 5.035 21.924 1.00 91.94 91 ALA A CA 1
ATOM 732 C C . ALA A 1 91 ? -11.511 4.815 20.676 1.00 91.94 91 ALA A C 1
ATOM 734 O O . ALA A 1 91 ? -11.687 5.561 19.724 1.00 91.94 91 ALA A O 1
ATOM 735 N N . GLN A 1 92 ? -10.632 3.804 20.665 1.00 94.75 92 GLN A N 1
ATOM 736 C CA . GLN A 1 92 ? -9.877 3.375 19.485 1.00 94.75 92 GLN A CA 1
ATOM 737 C C . GLN A 1 92 ? -10.751 2.462 18.635 1.00 94.75 92 GLN A C 1
ATOM 739 O O . GLN A 1 92 ? -10.812 1.257 18.860 1.00 94.75 92 GLN A O 1
ATOM 744 N N . ASN A 1 93 ? -11.501 3.045 17.715 1.00 96.06 93 ASN A N 1
ATOM 745 C CA . ASN A 1 93 ? -12.555 2.378 16.957 1.00 96.06 93 ASN A CA 1
ATOM 746 C C . ASN A 1 93 ? -12.119 1.920 15.558 1.00 96.06 93 ASN A C 1
ATOM 748 O O . ASN A 1 93 ? -12.946 1.380 14.828 1.00 96.06 93 ASN A O 1
ATOM 752 N N . ALA A 1 94 ? -10.856 2.120 15.185 1.00 98.25 94 ALA A N 1
ATOM 753 C CA . ALA A 1 94 ? -10.318 1.660 13.913 1.00 98.25 94 ALA A CA 1
ATOM 754 C C . ALA A 1 94 ? -8.969 0.955 14.095 1.00 98.25 94 ALA A C 1
ATOM 756 O O . ALA A 1 94 ? -8.160 1.332 14.946 1.00 98.25 94 ALA A O 1
ATOM 757 N N . ILE A 1 95 ? -8.730 -0.063 13.277 1.00 98.62 95 ILE A N 1
ATOM 758 C CA . ILE A 1 95 ? -7.482 -0.816 13.196 1.00 98.62 95 ILE A CA 1
ATOM 759 C C . ILE A 1 95 ? -6.962 -0.685 11.775 1.00 98.62 95 ILE A C 1
ATOM 761 O O . ILE A 1 95 ? -7.683 -0.963 10.825 1.00 98.62 95 ILE A O 1
ATOM 765 N N . HIS A 1 96 ? -5.718 -0.258 11.631 1.00 98.38 96 HIS A N 1
ATOM 766 C CA . HIS A 1 96 ? -5.011 -0.258 10.363 1.00 98.38 96 HIS A CA 1
ATOM 767 C C . HIS A 1 96 ? -3.990 -1.395 10.385 1.00 98.38 96 HIS A C 1
ATOM 769 O O . HIS A 1 96 ? -3.062 -1.371 11.193 1.00 98.38 96 HIS A O 1
ATOM 775 N N . LEU A 1 97 ? -4.169 -2.397 9.529 1.00 97.75 97 LEU A N 1
ATOM 776 C CA . LEU A 1 97 ? -3.166 -3.429 9.307 1.00 97.75 97 LEU A CA 1
ATOM 777 C C . LEU A 1 97 ? -2.135 -2.895 8.314 1.00 97.75 97 LEU A C 1
ATOM 779 O O . LEU A 1 97 ? -2.493 -2.562 7.184 1.00 97.75 97 LEU A O 1
ATOM 783 N N . LEU A 1 98 ? -0.873 -2.843 8.746 1.00 94.81 98 LEU A N 1
ATOM 784 C CA . LEU A 1 98 ? 0.258 -2.576 7.854 1.00 94.81 98 LEU A CA 1
ATOM 785 C C . LEU A 1 98 ? 0.325 -3.644 6.744 1.00 94.81 98 LEU A C 1
ATOM 787 O O . LEU A 1 98 ? -0.378 -4.655 6.853 1.00 94.81 98 LEU A O 1
ATOM 791 N N . PRO A 1 99 ? 1.133 -3.463 5.679 1.00 94.19 99 PRO A N 1
ATOM 792 C CA . PRO A 1 99 ? 1.012 -4.283 4.480 1.00 94.19 99 PRO A CA 1
ATOM 793 C C . PRO A 1 99 ? 1.027 -5.784 4.771 1.00 94.19 99 PRO A C 1
ATOM 795 O O . PRO A 1 99 ? 1.907 -6.301 5.455 1.00 94.19 99 PRO A O 1
ATOM 798 N N . VAL A 1 100 ? 0.027 -6.483 4.237 1.00 95.25 100 VAL A N 1
ATOM 799 C CA . VAL A 1 100 ? -0.210 -7.910 4.511 1.00 95.25 100 VAL A CA 1
ATOM 800 C C . VAL A 1 100 ? 0.311 -8.837 3.409 1.00 95.25 100 VAL A C 1
ATOM 802 O O . VAL A 1 100 ? 0.170 -10.054 3.510 1.00 95.25 100 VAL A O 1
ATOM 805 N N . PHE A 1 101 ? 0.885 -8.273 2.348 1.00 95.50 101 PHE A N 1
ATOM 806 C CA . PHE A 1 101 ? 1.319 -9.001 1.157 1.00 95.50 101 PHE A CA 1
ATOM 807 C C . PHE A 1 101 ? 2.694 -9.654 1.332 1.00 95.50 101 PHE A C 1
ATOM 809 O O . PHE A 1 101 ? 3.493 -9.233 2.172 1.00 95.50 101 PHE A O 1
ATOM 816 N N . GLU A 1 102 ? 2.987 -10.669 0.515 1.00 93.38 102 GLU A N 1
ATOM 817 C CA . GLU A 1 102 ? 4.315 -11.291 0.455 1.00 93.38 102 GLU A CA 1
ATOM 818 C C . GLU A 1 102 ? 5.411 -10.239 0.183 1.00 93.38 102 GLU A C 1
ATOM 820 O O . GLU A 1 102 ? 5.318 -9.484 -0.793 1.00 93.38 102 GLU A O 1
ATOM 825 N N . PRO A 1 103 ? 6.469 -10.174 1.010 1.00 88.62 103 PRO A N 1
ATOM 826 C CA . PRO A 1 103 ? 7.485 -9.136 0.891 1.00 88.62 103 PRO A CA 1
ATOM 827 C C . PRO A 1 103 ? 8.551 -9.432 -0.172 1.00 88.62 103 PRO A C 1
ATOM 829 O O . PRO A 1 103 ? 8.803 -10.573 -0.553 1.00 88.62 103 PRO A O 1
ATOM 832 N N . GLY A 1 104 ? 9.204 -8.366 -0.632 1.00 81.44 104 GLY A N 1
ATOM 833 C CA . GLY A 1 104 ? 10.262 -8.356 -1.643 1.00 81.44 104 GLY A CA 1
ATOM 834 C C . GLY A 1 104 ? 11.659 -8.778 -1.190 1.00 81.44 104 GLY A C 1
ATOM 835 O O . GLY A 1 104 ? 11.867 -9.289 -0.093 1.00 81.44 104 GLY A O 1
ATOM 836 N N . VAL A 1 105 ? 12.648 -8.534 -2.063 1.00 63.38 105 VAL A N 1
ATOM 837 C CA . VAL A 1 105 ? 14.031 -9.069 -1.975 1.00 63.38 105 VAL A CA 1
ATOM 838 C C . VAL A 1 105 ? 14.764 -8.698 -0.679 1.00 63.38 105 VAL A C 1
ATOM 840 O O . VAL A 1 105 ? 15.626 -9.440 -0.218 1.00 63.38 105 VAL A O 1
ATOM 843 N N . VAL A 1 106 ? 14.421 -7.567 -0.065 1.00 64.12 106 VAL A N 1
ATOM 844 C CA . VAL A 1 106 ? 15.020 -7.105 1.202 1.00 64.12 106 VAL A CA 1
ATOM 845 C C . VAL A 1 106 ? 14.102 -7.331 2.406 1.00 64.12 106 VAL A C 1
ATOM 847 O O . VAL A 1 106 ? 14.291 -6.711 3.443 1.00 64.12 106 VAL A O 1
ATOM 850 N N . SER A 1 107 ? 13.078 -8.181 2.263 1.00 66.75 107 SER A N 1
ATOM 851 C CA . SER A 1 107 ? 11.996 -8.367 3.242 1.00 66.75 107 SER A CA 1
ATOM 852 C C . SER A 1 107 ? 11.243 -7.073 3.594 1.00 66.75 107 SER A C 1
ATOM 854 O O . SER A 1 107 ? 10.527 -7.024 4.596 1.00 66.75 107 SER A O 1
ATOM 856 N N . SER A 1 108 ? 11.348 -6.030 2.758 1.00 73.44 108 SER A N 1
ATOM 857 C CA . SER A 1 108 ? 10.632 -4.769 2.971 1.00 73.44 108 SER A CA 1
ATOM 858 C C . SER A 1 108 ? 9.130 -5.013 2.914 1.00 73.44 108 SER A C 1
ATOM 860 O O . SER A 1 108 ? 8.612 -5.539 1.929 1.00 73.44 108 SER A O 1
ATOM 862 N N . LEU A 1 109 ? 8.442 -4.602 3.977 1.00 78.38 109 LEU A N 1
ATOM 863 C CA . LEU A 1 109 ? 6.990 -4.684 4.101 1.00 78.38 109 LEU A CA 1
ATOM 864 C C . LEU A 1 109 ? 6.272 -3.859 3.016 1.00 78.38 109 LEU A C 1
ATOM 866 O O . LEU A 1 109 ? 5.210 -4.240 2.543 1.00 78.38 109 LEU A O 1
ATOM 870 N N . TYR A 1 110 ? 6.896 -2.762 2.579 1.00 86.44 110 TYR A N 1
ATOM 871 C CA . TYR A 1 110 ? 6.351 -1.822 1.595 1.00 86.44 110 TYR A CA 1
ATOM 872 C C . TYR A 1 110 ? 6.745 -2.143 0.145 1.00 86.44 110 TYR A C 1
ATOM 874 O O . TYR A 1 110 ? 6.356 -1.443 -0.782 1.00 86.44 110 TYR A O 1
ATOM 882 N N . GLY A 1 111 ? 7.499 -3.221 -0.079 1.00 90.06 111 GLY A N 1
ATOM 883 C CA . GLY A 1 111 ? 7.791 -3.745 -1.411 1.00 90.06 111 GLY A CA 1
ATOM 884 C C . GLY A 1 111 ? 7.100 -5.085 -1.619 1.00 90.06 111 GLY A C 1
ATOM 885 O O . GLY A 1 111 ? 7.773 -6.104 -1.475 1.00 90.06 111 GLY A O 1
ATOM 886 N N . PRO A 1 112 ? 5.792 -5.129 -1.934 1.00 93.75 112 PRO A N 1
ATOM 887 C CA . PRO A 1 112 ? 5.107 -6.390 -2.186 1.00 93.75 112 PRO A CA 1
ATOM 888 C C . PRO A 1 112 ? 5.703 -7.074 -3.420 1.00 93.75 112 PRO A C 1
ATOM 890 O O . PRO A 1 112 ? 5.880 -6.443 -4.467 1.00 93.75 112 PRO A O 1
ATOM 893 N N . CYS A 1 113 ? 6.031 -8.362 -3.309 1.00 94.44 113 CYS A N 1
ATOM 894 C CA . CYS A 1 113 ? 6.543 -9.151 -4.429 1.00 94.44 113 CYS A CA 1
ATOM 895 C C . CYS A 1 113 ? 5.451 -9.904 -5.190 1.00 94.44 113 CYS A C 1
ATOM 897 O O . CYS A 1 113 ? 5.686 -10.318 -6.324 1.00 94.44 113 CYS A O 1
ATOM 899 N N . SER A 1 114 ? 4.264 -10.042 -4.603 1.00 95.25 114 SER A N 1
ATOM 900 C CA . SER A 1 114 ? 3.076 -10.631 -5.214 1.00 95.25 114 SER A CA 1
ATOM 901 C C . SER A 1 114 ? 1.809 -10.002 -4.616 1.00 95.25 114 SER A C 1
ATOM 903 O O . SER A 1 114 ? 1.877 -9.191 -3.693 1.00 95.25 114 SER A O 1
ATOM 905 N N . TRP A 1 115 ? 0.645 -10.388 -5.142 1.00 95.44 115 TRP A N 1
ATOM 906 C CA . TRP A 1 115 ? -0.656 -10.048 -4.553 1.00 95.44 115 TRP A CA 1
ATOM 907 C C . TRP A 1 115 ? -1.122 -11.046 -3.484 1.00 95.44 115 TRP A C 1
ATOM 909 O O . TRP A 1 115 ? -2.230 -10.902 -2.968 1.00 95.44 115 TRP A O 1
ATOM 919 N N . ASN A 1 116 ? -0.322 -12.069 -3.175 1.00 95.62 116 ASN A N 1
ATOM 920 C CA . ASN A 1 116 ? -0.681 -13.071 -2.178 1.00 95.62 116 ASN A CA 1
ATOM 921 C C . ASN A 1 116 ? -0.498 -12.501 -0.770 1.00 95.62 116 ASN A C 1
ATOM 923 O O . ASN A 1 116 ? 0.366 -11.652 -0.529 1.00 95.62 116 ASN A O 1
ATOM 927 N N . ILE A 1 117 ? -1.290 -13.005 0.172 1.00 96.06 117 ILE A N 1
ATOM 928 C CA . ILE A 1 117 ? -1.120 -12.695 1.589 1.00 96.06 117 ILE A CA 1
ATOM 929 C C . ILE A 1 117 ? 0.121 -13.428 2.109 1.00 96.06 117 ILE A C 1
ATOM 931 O O . ILE A 1 117 ? 0.322 -14.602 1.809 1.00 96.06 117 ILE A O 1
ATOM 935 N N . ASN A 1 118 ? 0.953 -12.740 2.891 1.00 94.38 118 ASN A N 1
ATOM 936 C CA . ASN A 1 118 ? 2.213 -13.286 3.387 1.00 94.38 118 ASN A CA 1
ATOM 937 C C . ASN A 1 118 ? 1.968 -14.532 4.268 1.00 94.38 118 ASN A C 1
ATOM 939 O O . ASN A 1 118 ? 1.358 -14.401 5.336 1.00 94.38 118 ASN A O 1
ATOM 943 N N . PRO A 1 119 ? 2.470 -15.725 3.885 1.00 93.31 119 PRO A N 1
ATOM 944 C CA . PRO A 1 119 ? 2.265 -16.956 4.648 1.00 93.31 119 PRO A CA 1
ATOM 945 C C . PRO A 1 119 ? 2.939 -16.939 6.028 1.00 93.31 119 PRO A C 1
ATOM 947 O O . PRO A 1 119 ? 2.570 -17.741 6.885 1.00 93.31 119 PRO A O 1
ATOM 950 N N . GLU A 1 120 ? 3.877 -16.017 6.276 1.00 93.06 120 GLU A N 1
ATOM 951 C CA . GLU A 1 120 ? 4.471 -15.768 7.598 1.00 93.06 120 GLU A CA 1
ATOM 952 C C . GLU A 1 120 ? 3.404 -15.508 8.674 1.00 93.06 120 GLU A C 1
ATOM 954 O O . GLU A 1 120 ? 3.582 -15.912 9.818 1.00 93.06 120 GLU A O 1
ATOM 959 N N . PHE A 1 121 ? 2.266 -14.908 8.306 1.00 96.56 121 PHE A N 1
ATOM 960 C CA . PHE A 1 121 ? 1.200 -14.539 9.244 1.00 96.56 121 PHE A CA 1
ATOM 961 C C . PHE A 1 121 ? 0.234 -15.680 9.592 1.00 96.56 121 PHE A C 1
ATOM 963 O O . PHE A 1 121 ? -0.790 -15.451 10.245 1.00 96.56 121 PHE A O 1
ATOM 970 N N . TYR A 1 122 ? 0.528 -16.904 9.152 1.00 97.38 122 TYR A N 1
ATOM 971 C CA . TYR A 1 122 ? -0.296 -18.078 9.406 1.00 97.38 122 TYR A CA 1
ATOM 972 C C . TYR A 1 122 ? -0.097 -18.643 10.820 1.00 97.38 122 TYR A C 1
ATOM 974 O O . TYR A 1 122 ? 0.982 -19.108 11.193 1.00 97.38 122 TYR A O 1
ATOM 982 N N . SER A 1 123 ? -1.184 -18.722 11.587 1.00 97.69 123 SER A N 1
ATOM 983 C CA . SER A 1 123 ? -1.196 -19.335 12.911 1.00 97.69 123 SER A CA 1
ATOM 984 C C . SER A 1 123 ? -1.443 -20.844 12.831 1.00 97.69 123 SER A C 1
ATOM 986 O O . SER A 1 123 ? -2.565 -21.319 12.616 1.00 97.69 123 SER A O 1
ATOM 988 N N . ASN A 1 124 ? -0.388 -21.628 13.058 1.00 96.75 124 ASN A N 1
ATOM 989 C CA . ASN A 1 124 ? -0.485 -23.088 13.151 1.00 96.75 124 ASN A CA 1
ATOM 990 C C . ASN A 1 124 ? -1.329 -23.546 14.348 1.00 96.75 124 ASN A C 1
ATOM 992 O O . ASN A 1 124 ? -1.979 -24.589 14.290 1.00 96.75 124 ASN A O 1
ATOM 996 N N . GLU A 1 125 ? -1.292 -22.805 15.453 1.00 95.75 125 GLU A N 1
ATOM 997 C CA . GLU A 1 125 ? -2.051 -23.137 16.658 1.00 95.75 125 GLU A CA 1
ATOM 998 C C . GLU A 1 125 ? -3.554 -22.967 16.429 1.00 95.75 125 GLU A C 1
ATOM 1000 O O . GLU A 1 125 ? -4.328 -23.867 16.764 1.00 95.75 125 GLU A O 1
ATOM 1005 N N . LEU A 1 126 ? -3.960 -21.882 15.760 1.00 96.31 126 LEU A N 1
ATOM 1006 C CA . LEU A 1 126 ? -5.360 -21.662 15.412 1.00 96.31 126 LEU A CA 1
ATOM 1007 C C . LEU A 1 126 ? -5.885 -22.775 14.501 1.00 96.31 126 LEU A C 1
ATOM 1009 O O . LEU A 1 126 ? -6.956 -23.322 14.752 1.00 96.31 126 LEU A O 1
ATOM 1013 N N . ALA A 1 127 ? -5.110 -23.162 13.486 1.00 96.56 127 ALA A N 1
ATOM 1014 C CA . ALA A 1 127 ? -5.486 -24.229 12.563 1.00 96.56 127 ALA A CA 1
ATOM 1015 C C . ALA A 1 127 ? -5.575 -25.616 13.227 1.00 96.56 127 ALA A C 1
ATOM 1017 O O . ALA A 1 127 ? -6.360 -26.454 12.789 1.00 96.56 127 ALA A O 1
ATOM 1018 N N . LYS A 1 128 ? -4.814 -25.879 14.300 1.00 96.62 128 LYS A N 1
ATOM 1019 C CA . LYS A 1 128 ? -4.949 -27.125 15.081 1.00 96.62 128 LYS A CA 1
ATOM 1020 C C . LYS A 1 128 ? -6.287 -27.193 15.817 1.00 96.62 128 LYS A C 1
ATOM 1022 O O . LYS A 1 128 ? -6.879 -28.267 15.886 1.00 96.62 128 LYS A O 1
ATOM 1027 N N . LEU A 1 129 ? -6.750 -26.065 16.357 1.00 95.12 129 LEU A N 1
ATOM 1028 C CA . LEU A 1 129 ? -8.027 -25.971 17.072 1.00 95.12 129 LEU A CA 1
ATOM 1029 C C . LEU A 1 129 ? -9.220 -25.873 16.112 1.00 95.12 129 LEU A C 1
ATOM 1031 O O . LEU A 1 129 ? -10.265 -26.470 16.362 1.00 95.12 129 LEU A O 1
ATOM 1035 N N . PHE A 1 130 ? -9.045 -25.189 14.981 1.00 94.62 130 PHE A N 1
ATOM 1036 C CA . PHE A 1 130 ? -10.052 -25.019 13.937 1.00 94.62 130 PHE A CA 1
ATOM 1037 C C . PHE A 1 130 ? -9.491 -25.432 12.566 1.00 94.62 130 PHE A C 1
ATOM 1039 O O . PHE A 1 130 ? -9.077 -24.575 11.785 1.00 94.62 130 PHE A O 1
ATOM 1046 N N . PRO A 1 131 ? -9.538 -26.733 12.209 1.00 95.12 131 PRO A N 1
ATOM 1047 C CA . PRO A 1 131 ? -8.916 -27.262 10.986 1.00 95.12 131 PRO A CA 1
ATOM 1048 C C . PRO A 1 131 ? -9.409 -26.671 9.661 1.00 95.12 131 PRO A C 1
ATOM 1050 O O . PRO A 1 131 ? -8.784 -26.876 8.625 1.00 95.12 131 PRO A O 1
ATOM 1053 N N . HIS A 1 132 ? -10.536 -25.959 9.658 1.00 94.06 132 HIS A N 1
ATOM 1054 C CA . HIS A 1 132 ? -11.039 -25.263 8.475 1.00 94.06 132 HIS A CA 1
ATOM 1055 C C . HIS A 1 132 ? -10.330 -23.917 8.226 1.00 94.06 132 HIS A C 1
ATOM 1057 O O . HIS A 1 132 ? -10.346 -23.441 7.090 1.00 94.06 132 HIS A O 1
ATOM 1063 N N . GLN A 1 133 ? -9.667 -23.343 9.240 1.00 95.44 133 GLN A N 1
ATOM 1064 C CA . GLN A 1 133 ? -8.822 -22.139 9.167 1.00 95.44 133 GLN A CA 1
ATOM 1065 C C . GLN A 1 133 ? -7.405 -22.483 8.675 1.00 95.44 133 GLN A C 1
ATOM 1067 O O . GLN A 1 133 ? -6.396 -22.129 9.284 1.00 95.44 133 GLN A O 1
ATOM 1072 N N . ASN A 1 134 ? -7.348 -23.236 7.576 1.00 95.06 134 ASN A N 1
ATOM 1073 C CA . ASN A 1 134 ? -6.150 -23.895 7.050 1.00 95.06 134 ASN A CA 1
ATOM 1074 C C . ASN A 1 134 ? -5.416 -23.119 5.946 1.00 95.06 134 ASN A C 1
ATOM 1076 O O . ASN A 1 134 ? -4.606 -23.701 5.229 1.00 95.06 134 ASN A O 1
ATOM 1080 N N . SER A 1 135 ? -5.715 -21.831 5.785 1.00 95.88 135 SER A N 1
ATOM 1081 C CA . SER A 1 135 ? -4.939 -20.925 4.939 1.00 95.88 135 SER A CA 1
ATOM 1082 C C . SER A 1 135 ? -4.827 -19.558 5.604 1.00 95.88 135 SER A C 1
ATOM 1084 O O . SER A 1 135 ? -5.630 -19.215 6.478 1.00 95.88 135 SER A O 1
ATOM 1086 N N . VAL A 1 136 ? -3.825 -18.784 5.198 1.00 97.00 136 VAL A N 1
ATOM 1087 C CA . VAL A 1 136 ? -3.536 -17.473 5.786 1.00 97.00 136 VAL A CA 1
ATOM 1088 C C . VAL A 1 136 ? -4.629 -16.449 5.453 1.00 97.00 136 VAL A C 1
ATOM 1090 O O . VAL A 1 136 ? -5.012 -15.655 6.307 1.00 97.00 136 VAL A O 1
ATOM 1093 N N . GLU A 1 137 ? -5.245 -16.555 4.275 1.00 97.19 137 GLU A N 1
ATOM 1094 C CA . GLU A 1 137 ? -6.375 -15.734 3.827 1.00 97.19 137 GLU A CA 1
ATOM 1095 C C . GLU A 1 137 ? -7.624 -15.992 4.674 1.00 97.19 137 GLU A C 1
ATOM 1097 O O . GLU A 1 137 ? -8.296 -15.056 5.107 1.00 97.19 137 GLU A O 1
ATOM 1102 N N . LYS A 1 138 ? -7.926 -17.264 4.973 1.00 96.38 138 LYS A N 1
ATOM 1103 C CA . LYS A 1 138 ? -9.062 -17.613 5.840 1.00 96.38 138 LYS A CA 1
ATOM 1104 C C . LYS A 1 138 ? -8.886 -17.048 7.246 1.00 96.38 138 LYS A C 1
ATOM 1106 O O . LYS A 1 138 ? -9.849 -16.538 7.819 1.00 96.38 138 LYS A O 1
ATOM 1111 N N . GLN A 1 139 ? -7.658 -17.097 7.766 1.00 97.69 139 GLN A N 1
ATOM 1112 C CA . GLN A 1 139 ? -7.326 -16.525 9.067 1.00 97.69 139 GLN A CA 1
ATOM 1113 C C . GLN A 1 139 ? -7.413 -14.996 9.062 1.00 97.69 139 GLN A C 1
ATOM 1115 O O . GLN A 1 139 ? -7.996 -14.442 9.991 1.00 97.69 139 GLN A O 1
ATOM 1120 N N . LEU A 1 140 ? -6.934 -14.318 8.012 1.00 98.12 140 LEU A N 1
ATOM 1121 C CA . LEU A 1 140 ? -7.124 -12.873 7.846 1.00 98.12 140 LEU A CA 1
ATOM 1122 C C . LEU A 1 140 ? -8.613 -12.513 7.844 1.00 98.12 140 LEU A C 1
ATOM 1124 O O . LEU A 1 140 ? -9.047 -11.686 8.642 1.00 98.12 140 LEU A O 1
ATOM 1128 N N . ALA A 1 141 ? -9.414 -13.188 7.016 1.00 97.00 141 ALA A N 1
ATOM 1129 C CA . ALA A 1 141 ? -10.852 -12.947 6.934 1.00 97.00 141 ALA A CA 1
ATOM 1130 C C . ALA A 1 141 ? -11.554 -13.173 8.287 1.00 97.00 141 ALA A C 1
ATOM 1132 O O . ALA A 1 141 ? -12.423 -12.394 8.677 1.00 97.00 141 ALA A O 1
ATOM 1133 N N . LEU A 1 142 ? -11.177 -14.223 9.029 1.00 97.38 142 LEU A N 1
ATOM 1134 C CA . LEU A 1 142 ? -11.683 -14.468 10.383 1.00 97.38 142 LEU A CA 1
ATOM 1135 C C . LEU A 1 142 ? -11.315 -13.334 11.341 1.00 97.38 142 LEU A C 1
ATOM 1137 O O . LEU A 1 142 ? -12.172 -12.859 12.083 1.00 97.38 142 LEU A O 1
ATOM 1141 N N . VAL A 1 143 ? -10.060 -12.891 11.328 1.00 98.00 143 VAL A N 1
ATOM 1142 C CA . VAL A 1 143 ? -9.585 -11.824 12.212 1.00 98.00 143 VAL A CA 1
ATOM 1143 C C . VAL A 1 143 ? -10.298 -10.508 11.920 1.00 98.00 143 VAL A C 1
ATOM 1145 O O . VAL A 1 143 ? -10.732 -9.856 12.867 1.00 98.00 143 VAL A O 1
ATOM 1148 N N . VAL A 1 144 ? -10.519 -10.153 10.650 1.00 98.12 144 VAL A N 1
ATOM 1149 C CA . VAL A 1 144 ? -11.314 -8.965 10.297 1.00 98.12 144 VAL A CA 1
ATOM 1150 C C . VAL A 1 144 ? -12.739 -9.070 10.853 1.00 98.12 144 VAL A C 1
ATOM 1152 O O . VAL A 1 144 ? -13.179 -8.157 11.551 1.00 98.12 144 VAL A O 1
ATOM 1155 N N . ARG A 1 145 ? -13.424 -10.211 10.676 1.00 97.25 145 ARG A N 1
ATOM 1156 C CA . ARG A 1 145 ? -14.774 -10.421 11.241 1.00 97.25 145 ARG A CA 1
ATOM 1157 C C . ARG A 1 145 ? -14.804 -10.313 12.766 1.00 97.25 145 ARG A C 1
ATOM 1159 O O . ARG A 1 145 ? -15.731 -9.734 13.328 1.00 97.25 145 ARG A O 1
ATOM 1166 N N . LEU A 1 146 ? -13.796 -10.846 13.456 1.00 97.50 146 LEU A N 1
ATOM 1167 C CA . LEU A 1 146 ? -13.696 -10.728 14.912 1.00 97.50 146 LEU A CA 1
ATOM 1168 C C . LEU A 1 146 ? -13.432 -9.281 15.350 1.00 97.50 146 LEU A C 1
ATOM 1170 O O . LEU A 1 146 ? -14.010 -8.830 16.336 1.00 97.50 146 LEU A O 1
ATOM 1174 N N . LEU A 1 147 ? -12.625 -8.519 14.610 1.00 97.88 147 LEU A N 1
ATOM 1175 C CA . LEU A 1 147 ? -12.430 -7.090 14.866 1.00 97.88 147 LEU A CA 1
ATOM 1176 C C . LEU A 1 147 ? -13.723 -6.291 14.641 1.00 97.88 147 LEU A C 1
ATOM 1178 O O . LEU A 1 147 ? -14.056 -5.431 15.463 1.00 97.88 147 LEU A O 1
ATOM 1182 N N . HIS A 1 148 ? -14.502 -6.620 13.608 1.00 97.56 148 HIS A N 1
ATOM 1183 C CA . HIS A 1 148 ? -15.836 -6.050 13.400 1.00 97.56 148 HIS A CA 1
ATOM 1184 C C . HIS A 1 148 ? -16.786 -6.381 14.555 1.00 97.56 148 HIS A C 1
ATOM 1186 O O . HIS A 1 148 ? -17.479 -5.486 15.039 1.00 97.56 148 HIS A O 1
ATOM 1192 N N . LEU A 1 149 ? -16.771 -7.621 15.064 1.00 95.38 149 LEU A N 1
ATOM 1193 C CA . LEU A 1 149 ? -17.537 -8.033 16.253 1.00 95.38 149 LEU A CA 1
ATOM 1194 C C . LEU A 1 149 ? -17.154 -7.211 17.492 1.00 95.38 149 LEU A C 1
ATOM 1196 O O . LEU A 1 149 ? -18.010 -6.852 18.299 1.00 95.38 149 LEU A O 1
ATOM 1200 N N . MET A 1 150 ? -15.881 -6.832 17.602 1.00 95.62 150 MET A N 1
ATOM 1201 C CA . MET A 1 150 ? -15.365 -5.936 18.641 1.00 95.62 150 MET A CA 1
ATOM 1202 C C . MET A 1 150 ? -15.678 -4.448 18.388 1.00 95.62 150 MET A C 1
ATOM 1204 O O . MET A 1 150 ? -15.245 -3.583 19.159 1.00 95.62 150 MET A O 1
ATOM 1208 N N . GLY A 1 151 ? -16.421 -4.130 17.323 1.00 96.06 151 GLY A N 1
ATOM 1209 C CA . GLY A 1 151 ? -16.811 -2.776 16.938 1.00 96.06 151 GLY A CA 1
ATOM 1210 C C . GLY A 1 151 ? -15.673 -1.947 16.344 1.00 96.06 151 GLY A C 1
ATOM 1211 O O . GLY A 1 151 ? -15.701 -0.720 16.458 1.00 96.06 151 GLY A O 1
ATOM 1212 N N . LYS A 1 152 ? -14.650 -2.591 15.770 1.00 98.06 152 LYS A N 1
ATOM 1213 C CA . LYS A 1 152 ? -13.508 -1.923 15.134 1.00 98.06 152 LYS A CA 1
ATOM 1214 C C . LYS A 1 152 ? -13.684 -1.930 13.623 1.00 98.06 152 LYS A C 1
ATOM 1216 O O . LYS A 1 152 ? -13.863 -2.998 13.058 1.00 98.06 152 LYS A O 1
ATOM 1221 N N . ALA A 1 153 ? -13.607 -0.771 12.974 1.00 98.56 153 ALA A N 1
ATOM 1222 C CA . ALA A 1 153 ? -13.427 -0.723 11.524 1.00 98.56 153 ALA A CA 1
ATOM 1223 C C . ALA A 1 153 ? -11.996 -1.161 11.180 1.00 98.56 153 ALA A C 1
ATOM 1225 O O . ALA A 1 153 ? -11.067 -0.822 11.917 1.00 98.56 153 ALA A O 1
ATOM 1226 N N . VAL A 1 154 ? -11.800 -1.892 10.087 1.00 98.75 154 VAL A N 1
ATOM 1227 C CA . VAL A 1 154 ? -10.485 -2.439 9.721 1.00 98.75 154 VAL A CA 1
ATOM 1228 C C . VAL A 1 154 ? -10.043 -1.901 8.373 1.00 98.75 154 VAL A C 1
ATOM 1230 O O . VAL A 1 154 ? -10.786 -1.961 7.402 1.00 98.75 154 VAL A O 1
ATOM 1233 N N . GLY A 1 155 ? -8.826 -1.385 8.303 1.00 98.50 155 GLY A N 1
ATOM 1234 C CA . GLY A 1 155 ? -8.218 -0.926 7.067 1.00 98.50 155 GLY A CA 1
ATOM 1235 C C . GLY A 1 155 ? -6.898 -1.612 6.790 1.00 98.50 155 GLY A C 1
ATOM 1236 O O . GLY A 1 155 ? -6.324 -2.257 7.668 1.00 98.50 155 GLY A O 1
ATOM 1237 N N . PHE A 1 156 ? -6.425 -1.444 5.565 1.00 98.00 156 PHE A N 1
ATOM 1238 C CA . PHE A 1 156 ? -5.203 -2.057 5.059 1.00 98.00 156 PHE A CA 1
ATOM 1239 C C . PHE A 1 156 ? -4.378 -1.045 4.257 1.00 98.00 156 PHE A C 1
ATOM 1241 O O . PHE A 1 156 ? -4.904 -0.015 3.819 1.00 98.00 156 PHE A O 1
ATOM 1248 N N . ASP A 1 157 ? -3.096 -1.332 4.062 1.00 96.25 157 ASP A N 1
ATOM 1249 C CA 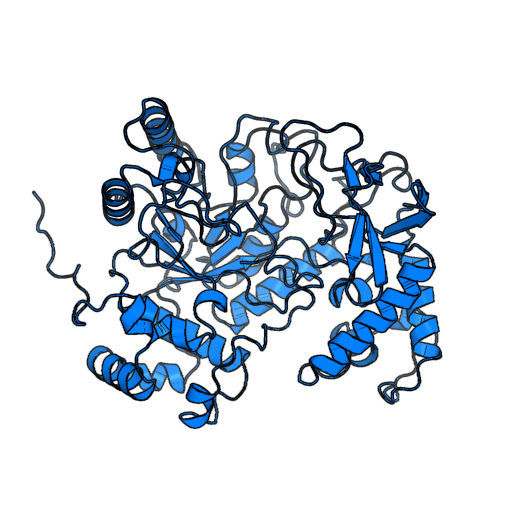. ASP A 1 157 ? -2.219 -0.510 3.228 1.00 96.25 157 ASP A CA 1
ATOM 1250 C C . ASP A 1 157 ? -2.497 -0.717 1.726 1.00 96.25 157 ASP A C 1
ATOM 1252 O O . ASP A 1 157 ? -2.516 -1.840 1.213 1.00 96.25 157 ASP A O 1
ATOM 1256 N N . VAL A 1 158 ? -2.661 0.393 1.007 1.00 96.94 158 VAL A N 1
ATOM 1257 C CA . VAL A 1 158 ? -2.674 0.457 -0.458 1.00 96.94 158 VAL A CA 1
ATOM 1258 C C . VAL A 1 158 ? -1.361 1.087 -0.898 1.00 96.94 158 VAL A C 1
ATOM 1260 O O . VAL A 1 158 ? -1.120 2.274 -0.678 1.00 96.94 158 VAL A O 1
ATOM 1263 N N . ILE A 1 159 ? -0.519 0.277 -1.534 1.00 94.56 159 ILE A N 1
ATOM 1264 C CA . ILE A 1 159 ? 0.834 0.639 -1.949 1.00 94.56 159 ILE A CA 1
ATOM 1265 C C . ILE A 1 159 ? 0.841 0.943 -3.458 1.00 94.56 159 ILE A C 1
ATOM 1267 O O . ILE A 1 159 ? 0.450 0.090 -4.265 1.00 94.56 159 ILE A O 1
ATOM 1271 N N . PRO A 1 160 ? 1.298 2.133 -3.887 1.00 94.62 160 PRO A N 1
ATOM 1272 C CA . PRO A 1 160 ? 1.298 2.544 -5.294 1.00 94.62 160 PRO A CA 1
ATOM 1273 C C . PRO A 1 160 ? 2.521 2.046 -6.088 1.00 94.62 160 PRO A C 1
ATOM 1275 O O . PRO A 1 160 ? 2.845 2.557 -7.165 1.00 94.62 160 PRO A O 1
ATOM 1278 N N . HIS A 1 161 ? 3.240 1.079 -5.534 1.00 94.88 161 HIS A N 1
ATOM 1279 C CA . HIS A 1 161 ? 4.476 0.514 -6.049 1.00 94.88 161 HIS A CA 1
ATOM 1280 C C . HIS A 1 161 ? 4.615 -0.937 -5.570 1.00 94.88 161 HIS A C 1
ATOM 1282 O O . HIS A 1 161 ? 3.865 -1.402 -4.715 1.00 94.88 161 HIS A O 1
ATOM 1288 N N . VAL A 1 162 ? 5.564 -1.660 -6.152 1.00 95.62 162 VAL A N 1
A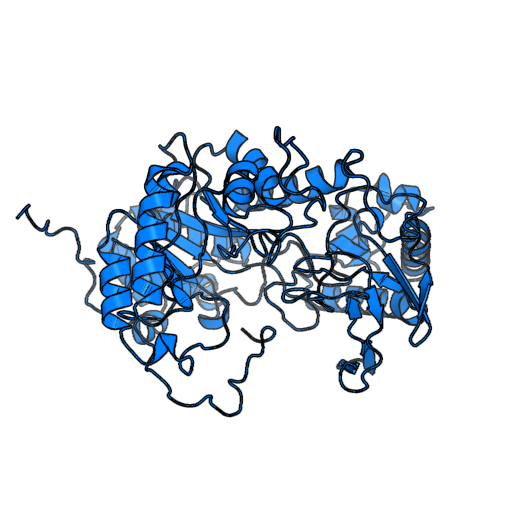TOM 1289 C CA . VAL A 1 162 ? 5.863 -3.063 -5.836 1.00 95.62 162 VAL A CA 1
ATOM 1290 C C . VAL A 1 162 ? 7.375 -3.258 -5.722 1.00 95.62 162 VAL A C 1
ATOM 1292 O O . VAL A 1 162 ? 8.147 -2.367 -6.083 1.00 95.62 162 VAL A O 1
ATOM 1295 N N . ASP A 1 163 ? 7.817 -4.413 -5.228 1.00 94.00 163 ASP A N 1
ATOM 1296 C CA . ASP A 1 163 ? 9.230 -4.810 -5.277 1.00 94.00 163 ASP A CA 1
ATOM 1297 C C . ASP A 1 163 ? 9.742 -4.791 -6.725 1.00 94.00 163 ASP A C 1
ATOM 1299 O O . ASP A 1 163 ? 9.035 -5.156 -7.673 1.00 94.00 163 ASP A O 1
ATOM 1303 N N . ARG A 1 164 ? 10.994 -4.382 -6.928 1.00 90.00 164 ARG A N 1
ATOM 1304 C CA . ARG A 1 164 ? 11.630 -4.517 -8.241 1.00 90.00 164 ARG A CA 1
ATOM 1305 C C . ARG A 1 164 ? 11.625 -5.995 -8.644 1.00 90.00 164 ARG A C 1
ATOM 1307 O O . ARG A 1 164 ? 11.986 -6.867 -7.859 1.00 90.00 164 ARG A O 1
ATOM 1314 N N . PHE A 1 165 ? 11.207 -6.285 -9.872 1.00 93.44 165 PHE A N 1
ATOM 1315 C CA . PHE A 1 165 ? 10.983 -7.663 -10.333 1.00 93.44 165 PHE A CA 1
ATOM 1316 C C . PHE A 1 165 ? 10.004 -8.481 -9.463 1.00 93.44 165 PHE A C 1
ATOM 1318 O O . PHE A 1 165 ? 10.146 -9.701 -9.318 1.00 93.44 165 PHE A O 1
ATOM 1325 N N . ALA A 1 166 ? 8.996 -7.834 -8.878 1.00 96.12 166 ALA A N 1
ATOM 1326 C CA . ALA A 1 166 ? 7.830 -8.526 -8.345 1.00 96.12 166 ALA A CA 1
ATOM 1327 C C . ALA A 1 166 ? 7.179 -9.419 -9.422 1.00 96.12 166 ALA A C 1
ATOM 1329 O O . ALA A 1 166 ? 7.304 -9.189 -10.627 1.00 96.12 166 ALA A O 1
ATOM 1330 N N . GLU A 1 167 ? 6.437 -10.433 -9.006 1.00 97.50 167 GLU A N 1
ATOM 1331 C CA . GLU A 1 167 ? 5.637 -11.263 -9.906 1.00 97.50 167 GLU A CA 1
ATOM 1332 C C . GLU A 1 167 ? 4.728 -10.450 -10.850 1.00 97.50 167 GLU A C 1
ATOM 1334 O O . GLU A 1 167 ? 4.796 -10.705 -12.054 1.00 97.50 167 GLU A O 1
ATOM 1339 N N . PRO A 1 168 ? 3.963 -9.429 -10.395 1.00 97.31 168 PRO A N 1
ATOM 1340 C CA . PRO A 1 168 ? 3.182 -8.573 -11.294 1.00 97.31 168 PRO A CA 1
ATOM 1341 C C . PRO A 1 168 ? 4.033 -7.808 -12.320 1.00 97.31 168 PRO A C 1
ATOM 1343 O O . PRO A 1 168 ? 3.561 -7.557 -13.429 1.00 97.31 168 PRO A O 1
ATOM 1346 N N . VAL A 1 169 ? 5.286 -7.470 -11.987 1.00 98.00 169 VAL A N 1
ATOM 1347 C CA . VAL A 1 169 ? 6.237 -6.817 -12.907 1.00 98.00 169 VAL A CA 1
ATOM 1348 C C . VAL A 1 169 ? 6.623 -7.757 -14.034 1.00 98.00 169 VAL A C 1
ATOM 1350 O O . VAL A 1 169 ? 6.579 -7.394 -15.207 1.00 98.00 169 VAL A O 1
ATOM 1353 N N . LEU A 1 170 ? 7.010 -8.977 -13.676 1.00 98.12 170 LEU A N 1
ATOM 1354 C CA . LEU A 1 170 ? 7.470 -9.977 -14.631 1.00 98.12 170 LEU A CA 1
ATOM 1355 C C . LEU A 1 170 ? 6.309 -10.530 -15.470 1.00 98.12 170 LEU A C 1
ATOM 1357 O O . LEU A 1 170 ? 6.491 -10.803 -16.656 1.00 98.12 170 LEU A O 1
ATOM 1361 N N . ALA A 1 171 ? 5.118 -10.659 -14.881 1.00 97.75 171 ALA A N 1
ATOM 1362 C CA . ALA A 1 171 ? 3.914 -11.116 -15.566 1.00 97.75 171 ALA A CA 1
ATOM 1363 C C . ALA A 1 171 ? 3.288 -10.043 -16.468 1.00 97.75 171 ALA A C 1
ATOM 1365 O O . ALA A 1 171 ? 2.617 -10.399 -17.437 1.00 97.75 171 ALA A O 1
ATOM 1366 N N . ASN A 1 172 ? 3.516 -8.752 -16.196 1.00 98.19 172 ASN A N 1
ATOM 1367 C CA . ASN A 1 172 ? 2.994 -7.646 -17.002 1.00 98.19 172 ASN A CA 1
ATOM 1368 C C . ASN A 1 172 ? 4.065 -6.566 -17.258 1.00 98.19 172 ASN A C 1
ATOM 1370 O O . ASN A 1 172 ? 3.900 -5.427 -16.816 1.00 98.19 172 ASN A O 1
ATOM 1374 N N . PRO A 1 173 ? 5.151 -6.852 -18.010 1.00 98.38 173 PRO A N 1
ATOM 1375 C CA . PRO A 1 173 ? 6.244 -5.890 -18.171 1.00 98.38 173 PRO A CA 1
ATOM 1376 C C . PRO A 1 173 ? 5.810 -4.537 -18.750 1.00 98.38 173 PRO A C 1
ATOM 1378 O O . PRO A 1 173 ? 6.423 -3.524 -18.431 1.00 98.38 173 PRO A O 1
ATOM 1381 N N . SER A 1 174 ? 4.745 -4.499 -19.562 1.00 97.94 174 SER A N 1
ATOM 1382 C CA . SER A 1 174 ? 4.173 -3.274 -20.144 1.00 97.94 174 SER A CA 1
ATOM 1383 C C . SER A 1 174 ? 3.524 -2.332 -19.125 1.00 97.94 174 SER A C 1
ATOM 1385 O O . SER A 1 174 ? 3.261 -1.177 -19.454 1.00 97.94 174 SER A O 1
ATOM 1387 N N . TYR A 1 175 ? 3.242 -2.799 -17.905 1.00 98.44 175 TYR A N 1
ATOM 1388 C CA . TYR A 1 175 ? 2.655 -1.981 -16.834 1.00 98.44 175 TYR A CA 1
ATOM 1389 C C . TYR A 1 175 ? 3.707 -1.216 -16.027 1.00 98.44 175 TYR A C 1
ATOM 1391 O O . TYR A 1 175 ? 3.361 -0.444 -15.132 1.00 98.44 175 TYR A O 1
ATOM 1399 N N . PHE A 1 176 ? 4.986 -1.403 -16.356 1.00 98.12 176 PHE A N 1
ATOM 1400 C CA . PHE A 1 176 ? 6.124 -0.826 -15.657 1.00 98.12 176 PHE A CA 1
ATOM 1401 C C . PHE A 1 176 ? 7.082 -0.168 -16.646 1.00 98.12 176 PHE A C 1
ATOM 1403 O O . PHE A 1 176 ? 7.127 -0.493 -17.834 1.00 98.12 176 PHE A O 1
ATOM 1410 N N . GLU A 1 177 ? 7.857 0.785 -16.145 1.00 97.06 177 GLU A N 1
ATOM 1411 C CA . GLU A 1 177 ? 8.938 1.404 -16.903 1.00 97.06 177 GLU A CA 1
ATOM 1412 C C . GLU A 1 177 ? 10.235 0.628 -16.668 1.00 97.06 177 GLU A C 1
ATOM 1414 O O . GLU A 1 177 ? 10.501 0.171 -15.555 1.00 97.06 177 GLU A O 1
ATOM 1419 N N . TRP A 1 178 ? 11.055 0.498 -17.707 1.00 97.88 178 TRP A N 1
ATOM 1420 C CA . TRP A 1 178 ? 12.296 -0.271 -17.671 1.00 97.88 178 TRP A CA 1
ATOM 1421 C C . TRP A 1 178 ? 13.482 0.604 -18.051 1.00 97.88 178 TRP A C 1
ATOM 1423 O O . TRP A 1 178 ? 13.352 1.563 -18.811 1.00 97.88 178 TRP A O 1
ATOM 1433 N N . ILE A 1 179 ? 14.649 0.231 -17.544 1.00 97.31 179 ILE A N 1
ATOM 1434 C CA . ILE A 1 179 ? 15.940 0.780 -17.930 1.00 97.31 179 ILE A CA 1
ATOM 1435 C C . ILE A 1 179 ? 16.893 -0.360 -18.280 1.00 97.31 179 ILE A C 1
ATOM 1437 O O . ILE A 1 179 ? 16.784 -1.473 -17.763 1.00 97.31 179 ILE A O 1
ATOM 1441 N N . GLN A 1 180 ? 17.851 -0.074 -19.153 1.00 97.56 180 GLN A N 1
ATOM 1442 C CA . GLN A 1 180 ? 19.018 -0.910 -19.364 1.00 97.56 180 GLN A CA 1
ATOM 1443 C C . GLN A 1 180 ? 20.251 -0.160 -18.886 1.00 97.56 180 GLN A C 1
ATOM 1445 O O . GLN A 1 180 ? 20.545 0.946 -19.347 1.00 97.56 180 GLN A O 1
ATOM 1450 N N . ARG A 1 181 ? 20.990 -0.777 -17.974 1.00 94.88 181 ARG A N 1
ATOM 1451 C CA . ARG A 1 181 ? 22.215 -0.243 -17.401 1.00 94.88 181 ARG A CA 1
ATOM 1452 C C . ARG A 1 181 ? 23.420 -1.013 -17.914 1.00 94.88 181 ARG A C 1
ATOM 1454 O O . ARG A 1 181 ? 23.416 -2.237 -18.000 1.00 94.88 181 ARG A O 1
ATOM 1461 N N . LYS A 1 182 ? 24.502 -0.288 -18.175 1.00 93.94 182 LYS A N 1
ATOM 1462 C CA . LYS A 1 182 ? 25.832 -0.862 -18.365 1.00 93.94 182 LYS A CA 1
ATOM 1463 C C . LYS A 1 182 ? 26.797 -0.162 -17.425 1.00 93.94 182 LYS A C 1
ATOM 1465 O O . LYS A 1 182 ? 27.115 1.010 -17.600 1.00 93.94 182 LYS A O 1
ATOM 1470 N N . ASN A 1 183 ? 27.275 -0.889 -16.417 1.00 88.38 183 ASN A N 1
ATOM 1471 C CA . ASN A 1 183 ? 28.107 -0.339 -15.347 1.00 88.38 183 ASN A CA 1
ATOM 1472 C C . ASN A 1 183 ? 27.419 0.847 -14.640 1.00 88.38 183 ASN A C 1
ATOM 1474 O O . ASN A 1 183 ? 26.455 0.638 -13.906 1.00 88.38 183 ASN A O 1
ATOM 1478 N N . MET A 1 184 ? 27.911 2.067 -14.861 1.00 91.12 184 MET A N 1
ATOM 1479 C CA . MET A 1 184 ? 27.466 3.302 -14.209 1.00 91.12 184 MET A CA 1
ATOM 1480 C C . MET A 1 184 ? 26.551 4.158 -15.091 1.00 91.12 184 MET A C 1
ATOM 1482 O O . MET A 1 184 ? 26.200 5.266 -14.704 1.00 91.12 184 MET A O 1
ATOM 1486 N N . GLU A 1 185 ? 26.172 3.663 -16.268 1.00 94.88 185 GLU A N 1
ATOM 1487 C CA . GLU A 1 185 ? 25.395 4.424 -17.243 1.00 94.88 185 GLU A CA 1
ATOM 1488 C C . GLU A 1 185 ? 24.069 3.727 -17.539 1.00 94.88 185 GLU A C 1
ATOM 1490 O O . GLU A 1 185 ? 24.025 2.514 -17.764 1.00 94.88 185 GLU A O 1
ATOM 1495 N N . ILE A 1 186 ? 22.991 4.511 -17.563 1.00 96.56 186 ILE A N 1
ATOM 1496 C CA . ILE A 1 186 ? 21.713 4.093 -18.139 1.00 96.56 186 ILE A CA 1
ATOM 1497 C C . ILE A 1 186 ? 21.838 4.292 -19.650 1.00 96.56 186 ILE A C 1
ATOM 1499 O O . ILE A 1 186 ? 21.946 5.420 -20.120 1.00 96.56 186 ILE A O 1
ATOM 1503 N N . ILE A 1 187 ? 21.871 3.191 -20.397 1.00 97.31 187 ILE A N 1
ATOM 1504 C CA . ILE A 1 187 ? 22.104 3.187 -21.848 1.00 97.31 187 ILE A CA 1
ATOM 1505 C C . ILE A 1 187 ? 20.811 3.087 -22.663 1.00 97.31 187 ILE A C 1
ATOM 1507 O O . ILE A 1 187 ? 20.825 3.367 -23.858 1.00 97.31 187 ILE A O 1
ATOM 1511 N N . ASN A 1 188 ? 19.706 2.675 -22.037 1.00 97.62 188 ASN A N 1
ATOM 1512 C CA . ASN A 1 188 ? 18.381 2.657 -22.648 1.00 97.62 188 ASN A CA 1
ATOM 1513 C C . ASN A 1 188 ? 17.318 2.907 -21.568 1.00 97.62 188 ASN A C 1
ATOM 1515 O O . ASN A 1 188 ? 17.386 2.325 -20.487 1.00 97.62 188 ASN A O 1
ATOM 1519 N N . HIS A 1 189 ? 16.349 3.765 -21.860 1.00 97.00 189 HIS A N 1
ATOM 1520 C CA . HIS A 1 189 ? 15.148 3.980 -21.053 1.00 97.00 189 HIS A CA 1
ATOM 1521 C C . HIS A 1 189 ? 13.940 4.299 -21.954 1.00 97.00 189 HIS A C 1
ATOM 1523 O O . HIS A 1 189 ? 13.087 5.113 -21.599 1.00 97.00 189 HIS A O 1
ATOM 1529 N N . ASP A 1 190 ? 13.910 3.699 -23.146 1.00 97.50 190 ASP A N 1
ATOM 1530 C CA . ASP A 1 190 ? 12.870 3.866 -24.158 1.00 97.50 190 ASP A CA 1
ATOM 1531 C C . ASP A 1 190 ? 11.491 3.463 -23.614 1.00 97.50 190 ASP A C 1
ATOM 1533 O O . ASP A 1 190 ? 11.351 2.523 -22.826 1.00 97.50 190 ASP A O 1
ATOM 1537 N N . ALA A 1 191 ? 10.446 4.136 -24.096 1.00 95.50 191 ALA A N 1
ATOM 1538 C CA . ALA A 1 191 ? 9.058 3.920 -23.681 1.00 95.50 191 ALA A CA 1
ATOM 1539 C C . ALA A 1 191 ? 8.576 2.471 -23.890 1.00 95.50 191 ALA A C 1
ATOM 1541 O O . ALA A 1 191 ? 7.761 1.956 -23.113 1.00 95.50 191 ALA A O 1
ATOM 1542 N N . ASP A 1 192 ? 9.108 1.826 -24.930 1.00 96.50 192 ASP A N 1
ATOM 1543 C CA . ASP A 1 192 ? 8.727 0.492 -25.393 1.00 96.50 192 ASP A CA 1
ATOM 1544 C C . ASP A 1 192 ? 9.748 -0.597 -25.032 1.00 96.50 192 ASP A C 1
ATOM 1546 O O . ASP A 1 192 ? 9.641 -1.733 -25.498 1.00 96.50 192 ASP A O 1
ATOM 1550 N N . LEU A 1 193 ? 10.715 -0.298 -24.151 1.00 97.88 193 LEU A N 1
ATOM 1551 C CA . LEU A 1 193 ? 11.741 -1.263 -23.733 1.00 97.88 193 LEU A CA 1
ATOM 1552 C C . LEU A 1 193 ? 11.137 -2.564 -23.168 1.00 97.88 193 LEU A C 1
ATOM 1554 O O . LEU A 1 193 ? 11.714 -3.642 -23.323 1.00 97.88 193 LEU A O 1
ATOM 1558 N N . HIS A 1 194 ? 9.932 -2.488 -22.594 1.00 97.81 194 HIS A N 1
ATOM 1559 C CA . HIS A 1 194 ? 9.171 -3.637 -22.105 1.00 97.81 194 HIS A CA 1
ATOM 1560 C C . HIS A 1 194 ? 8.942 -4.733 -23.167 1.00 97.81 194 HIS A C 1
ATOM 1562 O O . HIS A 1 194 ? 8.890 -5.905 -22.805 1.00 97.81 194 HIS A O 1
ATOM 1568 N N . GLN A 1 195 ? 8.861 -4.405 -24.463 1.00 97.94 195 GLN A N 1
ATOM 1569 C CA . GLN A 1 195 ? 8.667 -5.395 -25.538 1.00 97.94 195 GLN A CA 1
ATOM 1570 C C . GLN A 1 195 ? 9.875 -6.337 -25.674 1.00 97.94 195 GLN A C 1
ATOM 1572 O O . GLN A 1 195 ? 9.743 -7.545 -25.909 1.00 97.94 195 GLN A O 1
ATOM 1577 N N . LEU A 1 196 ? 11.080 -5.795 -25.473 1.00 97.81 196 LEU A N 1
ATOM 1578 C CA . LEU A 1 196 ? 12.310 -6.579 -25.451 1.00 97.81 196 LEU A CA 1
ATOM 1579 C C . LEU A 1 196 ? 12.369 -7.469 -24.205 1.00 97.81 196 LEU A C 1
ATOM 1581 O O . LEU A 1 196 ? 12.752 -8.635 -24.305 1.00 97.81 196 LEU A O 1
ATOM 1585 N N . ILE A 1 197 ? 11.931 -6.949 -23.055 1.00 98.25 197 ILE A N 1
ATOM 1586 C CA . ILE A 1 197 ? 11.823 -7.716 -21.805 1.00 98.25 197 ILE A CA 1
ATOM 1587 C C . ILE A 1 197 ? 10.849 -8.884 -21.963 1.00 98.25 197 ILE A C 1
ATOM 1589 O O . ILE A 1 197 ? 11.206 -10.020 -21.663 1.00 98.25 197 ILE A O 1
ATOM 1593 N N . GLN A 1 198 ? 9.656 -8.639 -22.509 1.00 98.25 198 GLN A N 1
ATOM 1594 C CA . GLN A 1 198 ? 8.671 -9.681 -22.808 1.00 98.25 198 GLN A CA 1
ATOM 1595 C C . GLN A 1 198 ? 9.267 -10.772 -23.704 1.00 98.25 198 GLN A C 1
ATOM 1597 O O . GLN A 1 198 ? 9.129 -11.959 -23.416 1.00 98.25 198 GLN A O 1
ATOM 1602 N N . SER A 1 199 ? 9.998 -10.385 -24.751 1.00 96.94 199 SER A N 1
ATOM 1603 C CA . SER A 1 199 ? 10.672 -11.338 -25.640 1.00 96.94 199 SER A CA 1
ATOM 1604 C C . SER A 1 199 ? 11.719 -12.185 -24.905 1.00 96.94 199 SER A C 1
ATOM 1606 O O . SER A 1 199 ? 11.840 -13.381 -25.162 1.00 96.94 199 SER A O 1
ATOM 1608 N N . LYS A 1 200 ? 12.469 -11.596 -23.966 1.00 96.75 200 LYS A N 1
ATOM 1609 C CA . LYS A 1 200 ? 13.468 -12.310 -23.152 1.00 96.75 200 LYS A CA 1
ATOM 1610 C C . LYS A 1 200 ? 12.829 -13.284 -22.175 1.00 96.75 200 LYS A C 1
ATOM 1612 O O . LYS A 1 200 ? 13.230 -14.445 -22.147 1.00 96.75 200 LYS A O 1
ATOM 1617 N N . ILE A 1 201 ? 11.805 -12.838 -21.450 1.00 96.88 201 ILE A N 1
ATOM 1618 C CA . ILE A 1 201 ? 11.038 -13.690 -20.538 1.00 96.88 201 ILE A CA 1
ATOM 1619 C C . ILE A 1 201 ? 10.427 -14.859 -21.315 1.00 96.88 201 ILE A C 1
ATOM 1621 O O . ILE A 1 201 ? 10.610 -16.009 -20.928 1.00 96.88 201 ILE A O 1
ATOM 1625 N N . HIS A 1 202 ? 9.770 -14.595 -22.449 1.00 95.31 202 HIS A N 1
ATOM 1626 C CA . HIS A 1 202 ? 9.188 -15.643 -23.292 1.00 95.31 202 HIS A CA 1
ATOM 1627 C C . HIS A 1 202 ? 10.245 -16.652 -23.761 1.00 95.31 202 HIS A C 1
ATOM 1629 O O . HIS A 1 202 ? 10.068 -17.852 -23.566 1.00 95.31 202 HIS A O 1
ATOM 1635 N N . ASN A 1 203 ? 11.387 -16.187 -24.277 1.00 93.56 203 ASN A N 1
ATOM 1636 C CA . ASN A 1 203 ? 12.485 -17.061 -24.703 1.00 93.56 203 ASN A CA 1
ATOM 1637 C C . ASN A 1 203 ? 13.054 -17.916 -23.564 1.00 93.56 203 ASN A C 1
ATOM 1639 O O . ASN A 1 203 ? 13.418 -19.072 -23.791 1.00 93.56 203 ASN A O 1
ATOM 1643 N N . TYR A 1 204 ? 13.157 -17.363 -22.354 1.00 93.69 204 TYR A N 1
ATOM 1644 C CA . TYR A 1 204 ? 13.565 -18.120 -21.174 1.00 93.69 204 TYR A CA 1
ATOM 1645 C C . TYR A 1 204 ? 12.534 -19.206 -20.840 1.00 93.69 204 TYR A C 1
ATOM 1647 O O . TYR A 1 204 ? 12.896 -20.379 -20.721 1.00 93.69 204 TYR A O 1
ATOM 1655 N N . LEU A 1 205 ? 11.243 -18.858 -20.796 1.00 92.06 205 LEU A N 1
ATOM 1656 C CA . LEU A 1 205 ? 10.162 -19.815 -20.537 1.00 92.06 205 LEU A CA 1
ATOM 1657 C C . LEU A 1 205 ? 10.120 -20.932 -21.592 1.00 92.06 205 LEU A C 1
ATOM 1659 O O . LEU A 1 205 ? 9.848 -22.077 -21.244 1.00 92.06 205 LEU A O 1
ATOM 1663 N N . GLN A 1 206 ? 10.460 -20.628 -22.852 1.00 88.75 206 GLN A N 1
ATOM 1664 C CA . GLN A 1 206 ? 10.581 -21.597 -23.952 1.00 88.75 206 GLN A CA 1
ATOM 1665 C C . GLN A 1 206 ? 11.796 -22.529 -23.850 1.00 88.75 206 GLN A C 1
ATOM 1667 O O . GLN A 1 206 ? 11.819 -23.576 -24.507 1.00 88.75 206 GLN A O 1
ATOM 1672 N N . LYS A 1 207 ? 12.775 -22.227 -22.995 1.00 88.56 207 LYS A N 1
ATOM 1673 C CA . LYS A 1 207 ? 13.942 -23.088 -22.730 1.00 88.56 207 LYS A CA 1
ATOM 1674 C C . LYS A 1 207 ? 13.870 -23.811 -21.389 1.00 88.56 207 LYS A C 1
ATOM 1676 O O . LYS A 1 207 ? 14.525 -24.837 -21.232 1.00 88.56 207 LYS A O 1
ATOM 1681 N N . ARG A 1 208 ? 13.093 -23.291 -20.439 1.00 86.81 208 ARG A N 1
ATOM 1682 C CA . ARG A 1 208 ? 12.944 -23.870 -19.103 1.00 86.81 208 ARG A CA 1
ATOM 1683 C C . ARG A 1 208 ? 12.226 -25.220 -19.162 1.00 86.81 208 ARG A C 1
ATOM 1685 O O . ARG A 1 208 ? 11.197 -25.332 -19.829 1.00 86.81 208 ARG A O 1
ATOM 1692 N N . ASP A 1 209 ? 12.763 -26.209 -18.454 1.00 80.00 209 ASP A N 1
ATOM 1693 C CA . ASP A 1 209 ? 12.215 -27.566 -18.338 1.00 80.00 209 ASP A CA 1
ATOM 1694 C C . ASP A 1 209 ? 11.890 -27.874 -16.870 1.00 80.00 209 ASP A C 1
ATOM 1696 O O . ASP A 1 209 ? 12.658 -28.514 -16.155 1.00 80.00 209 ASP A O 1
ATOM 1700 N N . ASP A 1 210 ? 10.784 -27.312 -16.385 1.00 79.25 210 ASP A N 1
ATOM 1701 C CA . ASP A 1 210 ? 10.332 -27.442 -14.995 1.00 79.25 210 ASP A CA 1
ATOM 1702 C C . ASP A 1 210 ? 8.936 -28.068 -14.865 1.00 79.25 210 ASP A C 1
ATOM 1704 O O . ASP A 1 210 ? 8.348 -28.070 -13.786 1.00 79.25 210 ASP A O 1
ATOM 1708 N N . GLY A 1 211 ? 8.393 -28.600 -15.965 1.00 74.62 211 GLY A N 1
ATOM 1709 C CA . GLY A 1 211 ? 7.089 -29.267 -15.990 1.00 74.62 211 GLY A CA 1
ATOM 1710 C C . GLY A 1 211 ? 5.875 -28.348 -15.794 1.00 74.62 211 GLY A C 1
ATOM 1711 O O . GLY A 1 211 ? 4.754 -28.844 -15.815 1.00 74.62 211 GLY A O 1
ATOM 1712 N N . LEU A 1 212 ? 6.066 -27.029 -15.648 1.00 75.69 212 LEU A N 1
ATOM 1713 C CA . LEU A 1 212 ? 4.979 -26.046 -15.486 1.00 75.69 212 LEU A CA 1
ATOM 1714 C C . LEU A 1 212 ? 4.369 -25.579 -16.811 1.00 75.69 212 LEU A C 1
ATOM 1716 O O . LEU A 1 212 ? 3.430 -24.784 -16.820 1.00 75.69 212 LEU A O 1
ATOM 1720 N N . ARG A 1 213 ? 4.897 -26.051 -17.944 1.00 69.06 213 ARG A N 1
ATOM 1721 C CA . ARG A 1 213 ? 4.249 -25.837 -19.236 1.00 69.06 213 ARG A CA 1
ATOM 1722 C C . ARG A 1 213 ? 2.973 -26.662 -19.272 1.00 69.06 213 ARG A C 1
ATOM 1724 O O . ARG A 1 213 ? 3.005 -27.864 -19.528 1.00 69.06 213 ARG A O 1
ATOM 1731 N N . GLU A 1 214 ? 1.854 -26.001 -19.009 1.00 62.56 214 GLU A N 1
ATOM 1732 C CA . GLU A 1 214 ? 0.543 -26.536 -19.347 1.00 62.56 214 GLU A CA 1
ATOM 1733 C C . GLU A 1 214 ? 0.489 -26.879 -20.847 1.00 62.56 214 GLU A C 1
ATOM 1735 O O . GLU A 1 214 ? 1.286 -26.401 -21.656 1.00 62.56 214 GLU A O 1
ATOM 1740 N N . THR A 1 215 ? -0.496 -27.680 -21.248 1.00 53.00 215 THR A N 1
ATOM 1741 C CA . THR A 1 215 ? -0.797 -28.026 -22.650 1.00 53.00 215 THR A CA 1
ATOM 1742 C C . THR A 1 215 ? -1.226 -26.827 -23.518 1.00 53.00 215 THR A C 1
ATOM 1744 O O . THR A 1 215 ? -1.745 -27.021 -24.616 1.00 53.00 215 THR A O 1
ATOM 1747 N N . GLU A 1 216 ? -1.076 -25.592 -23.033 1.00 58.94 216 GLU A N 1
ATOM 1748 C CA . GLU A 1 216 ? -1.438 -24.370 -23.745 1.00 58.94 216 GLU A CA 1
ATOM 1749 C C . GLU A 1 216 ? -0.275 -23.892 -24.619 1.00 58.94 216 GLU A C 1
ATOM 1751 O O . GLU A 1 216 ? 0.847 -23.676 -24.159 1.00 58.94 216 GLU A O 1
ATOM 1756 N N . HIS A 1 217 ? -0.552 -23.724 -25.910 1.00 65.75 217 HIS A N 1
ATOM 1757 C CA . HIS A 1 217 ? 0.417 -23.238 -26.882 1.00 65.75 217 HIS A CA 1
ATOM 1758 C C . HIS A 1 217 ? 0.518 -21.708 -26.814 1.00 65.75 217 HIS A C 1
ATOM 1760 O O . HIS A 1 217 ? -0.437 -21.005 -27.133 1.00 65.75 217 HIS A O 1
ATOM 1766 N N . PHE A 1 218 ? 1.685 -21.190 -26.424 1.00 81.94 218 PHE A N 1
ATOM 1767 C CA . PHE A 1 218 ? 2.021 -19.762 -26.473 1.00 81.94 218 PHE A CA 1
ATOM 1768 C C . PHE A 1 218 ? 3.266 -19.543 -27.342 1.00 81.94 218 PHE A C 1
ATOM 1770 O O . PHE A 1 218 ? 4.384 -19.351 -26.861 1.00 81.94 218 PHE A O 1
ATOM 1777 N N . ASP A 1 219 ? 3.075 -19.577 -28.659 1.00 83.62 219 ASP A N 1
ATOM 1778 C CA . ASP A 1 219 ? 4.184 -19.591 -29.625 1.00 83.62 219 ASP A CA 1
ATOM 1779 C C . ASP A 1 219 ? 4.959 -18.268 -29.696 1.00 83.62 219 ASP A C 1
ATOM 1781 O O . ASP A 1 219 ? 6.091 -18.229 -30.177 1.00 83.62 219 ASP A O 1
ATOM 1785 N N . ASN A 1 220 ? 4.371 -17.170 -29.214 1.00 90.25 220 ASN A N 1
ATOM 1786 C CA . ASN A 1 220 ? 4.967 -15.842 -29.293 1.00 90.25 220 ASN A CA 1
ATOM 1787 C C . ASN A 1 220 ? 4.678 -14.992 -28.033 1.00 90.25 220 ASN A C 1
ATOM 1789 O O . ASN A 1 220 ? 3.725 -15.282 -27.299 1.00 90.25 220 ASN A O 1
ATOM 1793 N N . PRO A 1 221 ? 5.468 -13.924 -27.788 1.00 93.31 221 PRO A N 1
ATOM 1794 C CA . PRO A 1 221 ? 5.283 -13.053 -26.628 1.00 93.31 221 PRO A CA 1
ATOM 1795 C C . PRO A 1 221 ? 3.912 -12.368 -26.572 1.00 93.31 221 PRO A C 1
ATOM 1797 O O . PRO A 1 221 ? 3.381 -12.180 -25.482 1.00 93.31 221 PRO A O 1
ATOM 1800 N N . VAL A 1 222 ? 3.314 -12.019 -27.718 1.00 93.00 222 VAL A N 1
ATOM 1801 C CA . VAL A 1 222 ? 2.030 -11.300 -27.752 1.00 93.00 222 VAL A CA 1
ATOM 1802 C C . VAL A 1 222 ? 0.916 -12.163 -27.174 1.00 93.00 222 VAL A C 1
ATOM 1804 O O . VAL A 1 222 ? 0.225 -11.729 -26.255 1.00 93.00 222 VAL A O 1
ATOM 1807 N N . THR A 1 223 ? 0.805 -13.410 -27.632 1.00 91.94 223 THR A N 1
ATOM 1808 C CA . THR A 1 223 ? -0.164 -14.372 -27.093 1.00 91.94 223 THR A CA 1
ATOM 1809 C C . THR A 1 223 ? 0.035 -14.573 -25.591 1.00 91.94 223 THR A C 1
ATOM 1811 O O . THR A 1 223 ? -0.923 -14.525 -24.821 1.00 91.94 223 THR A O 1
ATOM 1814 N N . PHE A 1 224 ? 1.284 -14.711 -25.137 1.00 94.06 224 PHE A N 1
ATOM 1815 C CA . PHE A 1 224 ? 1.560 -14.907 -23.716 1.00 94.06 224 PHE A CA 1
ATOM 1816 C C . PHE A 1 224 ? 1.153 -13.697 -22.853 1.00 94.06 224 PHE A C 1
ATOM 1818 O O . PHE A 1 224 ? 0.440 -13.855 -21.862 1.00 94.06 224 PHE A O 1
ATOM 1825 N N . PHE A 1 225 ? 1.574 -12.482 -23.215 1.00 95.75 225 PHE A N 1
ATOM 1826 C CA . PHE A 1 225 ? 1.401 -11.291 -22.371 1.00 95.75 225 PHE A CA 1
ATOM 1827 C C . PHE A 1 225 ? 0.078 -10.545 -22.555 1.00 95.75 225 PHE A C 1
ATOM 1829 O O . PHE A 1 225 ? -0.330 -9.835 -21.637 1.00 95.75 225 PHE A O 1
ATOM 1836 N N . HIS A 1 226 ? -0.595 -10.693 -23.696 1.00 93.25 226 HIS A N 1
ATOM 1837 C CA . HIS A 1 226 ? -1.790 -9.906 -24.014 1.00 93.25 226 HIS A CA 1
ATOM 1838 C C . HIS A 1 226 ? -3.060 -10.742 -24.195 1.00 93.25 226 HIS A C 1
ATOM 1840 O O . HIS A 1 226 ? -4.148 -10.205 -24.004 1.00 93.25 226 HIS A O 1
ATOM 1846 N N . GLU A 1 227 ? -2.951 -12.033 -24.526 1.00 92.88 227 GLU A N 1
ATOM 1847 C CA . GLU A 1 227 ? -4.123 -12.896 -24.758 1.00 92.88 227 GLU A CA 1
ATOM 1848 C C . GLU A 1 227 ? -4.395 -13.843 -23.582 1.00 92.88 227 GLU A C 1
ATOM 1850 O O . GLU A 1 227 ? -5.554 -14.088 -23.243 1.00 92.88 227 GLU A O 1
ATOM 1855 N N . LEU A 1 228 ? -3.351 -14.358 -22.920 1.00 92.69 228 LEU A N 1
ATOM 1856 C CA . LEU A 1 228 ? -3.543 -15.174 -21.721 1.00 92.69 228 LEU A CA 1
ATOM 1857 C C . LEU A 1 228 ? -4.014 -14.316 -20.532 1.00 92.69 228 LEU A C 1
ATOM 1859 O O . LEU A 1 228 ? -3.566 -13.182 -20.363 1.00 92.69 228 LEU A O 1
ATOM 1863 N N . PRO A 1 229 ? -4.870 -14.845 -19.646 1.00 94.12 229 PRO A N 1
ATOM 1864 C CA . PRO A 1 229 ? -5.122 -14.227 -18.351 1.00 94.12 229 PRO A CA 1
ATOM 1865 C C . PRO A 1 229 ? -3.856 -14.196 -17.489 1.00 94.12 229 PRO A C 1
ATOM 1867 O O . PRO A 1 229 ? -3.074 -15.150 -17.478 1.00 94.12 229 PRO A O 1
ATOM 1870 N N . GLU A 1 230 ? -3.681 -13.136 -16.701 1.00 95.44 230 GLU A N 1
ATOM 1871 C CA . GLU A 1 230 ? -2.532 -13.008 -15.799 1.00 95.44 230 GLU A CA 1
ATOM 1872 C C . GLU A 1 230 ? -2.437 -14.173 -14.804 1.00 95.44 230 GLU A C 1
ATOM 1874 O O . GLU A 1 230 ? -1.350 -14.693 -14.579 1.00 95.44 230 GLU A O 1
ATOM 1879 N N . SER A 1 231 ? -3.560 -14.651 -14.260 1.00 93.81 231 SER A N 1
ATOM 1880 C CA . SER A 1 231 ? -3.566 -15.790 -13.332 1.00 93.81 231 SER A CA 1
ATOM 1881 C C . SER A 1 231 ? -2.919 -17.043 -13.932 1.00 93.81 231 SER A C 1
ATOM 1883 O O . SER A 1 231 ? -2.219 -17.771 -13.229 1.00 93.81 231 SER A O 1
ATOM 1885 N N . LYS A 1 232 ? -3.083 -17.268 -15.242 1.00 92.69 232 LYS A N 1
ATOM 1886 C CA . LYS A 1 232 ? -2.388 -18.338 -15.965 1.00 92.69 232 LYS A CA 1
ATOM 1887 C C . LYS A 1 232 ? -0.918 -18.013 -16.188 1.00 92.69 232 LYS A C 1
ATOM 1889 O O . LYS A 1 232 ? -0.079 -18.878 -15.962 1.00 92.69 232 LYS A O 1
ATOM 1894 N N . ARG A 1 233 ? -0.585 -16.771 -16.570 1.00 94.50 233 ARG A N 1
ATOM 1895 C CA . ARG A 1 233 ? 0.819 -16.337 -16.678 1.00 94.50 233 ARG A CA 1
ATOM 1896 C C . ARG A 1 233 ? 1.574 -16.567 -15.375 1.00 94.50 233 ARG A C 1
ATOM 1898 O O . ARG A 1 233 ? 2.642 -17.160 -15.409 1.00 94.50 233 ARG A O 1
ATOM 1905 N N . LEU A 1 234 ? 1.015 -16.156 -14.238 1.00 95.62 234 LEU A N 1
ATOM 1906 C CA . LEU A 1 234 ? 1.621 -16.331 -12.918 1.00 95.62 234 LEU A CA 1
ATOM 1907 C C . LEU A 1 234 ? 1.853 -17.811 -12.595 1.00 95.62 234 LEU A C 1
ATOM 1909 O O . LEU A 1 234 ? 2.934 -18.162 -12.131 1.00 95.62 234 LEU A O 1
ATOM 1913 N N . LYS A 1 235 ? 0.892 -18.692 -12.903 1.00 93.69 235 LYS A N 1
ATOM 1914 C CA . LYS A 1 235 ? 1.064 -20.145 -12.745 1.00 93.69 235 LYS A CA 1
ATOM 1915 C C . LYS A 1 235 ? 2.153 -20.714 -13.648 1.00 93.69 235 LYS A C 1
ATOM 1917 O O . LYS A 1 235 ? 3.013 -21.443 -13.167 1.00 93.69 235 LYS A O 1
ATOM 1922 N N . ILE A 1 236 ? 2.171 -20.338 -14.926 1.00 92.69 236 ILE A N 1
ATOM 1923 C CA . ILE A 1 236 ? 3.212 -20.772 -15.865 1.00 92.69 236 ILE A CA 1
ATOM 1924 C C . ILE A 1 236 ? 4.579 -20.258 -15.405 1.00 92.69 236 ILE A C 1
ATOM 1926 O O . ILE A 1 236 ? 5.550 -21.004 -15.413 1.00 92.69 236 ILE A O 1
ATOM 1930 N N . MET A 1 237 ? 4.689 -19.000 -14.981 1.00 94.25 237 MET A N 1
ATOM 1931 C CA . MET A 1 237 ? 5.965 -18.389 -14.604 1.00 94.25 237 MET A CA 1
ATOM 1932 C C . MET A 1 237 ? 6.479 -18.888 -13.257 1.00 94.25 237 MET A C 1
ATOM 1934 O O . MET A 1 237 ? 7.668 -19.182 -13.139 1.00 94.25 237 MET A O 1
ATOM 1938 N N . PHE A 1 238 ? 5.603 -19.006 -12.262 1.00 94.75 238 PHE A N 1
ATOM 1939 C CA . PHE A 1 238 ? 5.994 -19.170 -10.865 1.00 94.75 238 PHE A CA 1
ATOM 1940 C C . PHE A 1 238 ? 5.396 -20.403 -10.189 1.00 94.75 238 PHE A C 1
ATOM 1942 O O . PHE A 1 238 ? 5.909 -20.777 -9.144 1.00 94.75 238 PHE A O 1
ATOM 1949 N N . GLY A 1 239 ? 4.409 -21.090 -10.760 1.00 93.38 239 GLY A N 1
ATOM 1950 C CA . GLY A 1 239 ? 3.778 -22.283 -10.179 1.00 93.38 239 GLY A CA 1
ATOM 1951 C C . GLY A 1 239 ? 2.559 -21.972 -9.304 1.00 93.38 239 GLY A C 1
ATOM 1952 O O . GLY A 1 239 ? 1.961 -20.903 -9.400 1.00 93.38 239 GLY A O 1
ATOM 1953 N N . GLU A 1 240 ? 2.161 -22.919 -8.455 1.00 92.81 240 GLU A N 1
ATOM 1954 C CA . GLU A 1 240 ? 1.005 -22.760 -7.562 1.00 92.81 240 GLU A CA 1
ATOM 1955 C C . GLU A 1 240 ? 1.318 -21.842 -6.374 1.00 92.81 240 GLU A C 1
ATOM 1957 O O . GLU A 1 240 ? 2.449 -21.799 -5.895 1.00 92.81 240 GLU A O 1
ATOM 1962 N N . VAL A 1 241 ? 0.309 -21.120 -5.872 1.00 91.81 241 VAL A N 1
ATOM 1963 C CA . VAL A 1 241 ? 0.455 -20.177 -4.740 1.00 91.81 241 VAL A CA 1
ATOM 1964 C C . VAL A 1 241 ? 0.948 -20.883 -3.471 1.00 91.81 241 VAL A C 1
ATOM 1966 O O . VAL A 1 241 ? 1.729 -20.326 -2.712 1.00 91.81 241 VAL A O 1
ATOM 1969 N N . THR A 1 242 ? 0.572 -22.149 -3.274 1.00 89.88 242 THR A N 1
ATOM 1970 C CA . THR A 1 242 ? 1.001 -22.949 -2.116 1.00 89.88 242 THR A CA 1
ATOM 1971 C C . THR A 1 242 ? 2.477 -23.367 -2.156 1.00 89.88 242 THR A C 1
ATOM 1973 O O . THR A 1 242 ? 2.985 -23.863 -1.154 1.00 89.88 242 THR A O 1
ATOM 1976 N N . ASP A 1 243 ? 3.166 -23.215 -3.292 1.00 91.94 243 ASP A N 1
ATOM 1977 C CA . ASP A 1 243 ? 4.590 -23.543 -3.468 1.00 91.94 243 ASP A CA 1
ATOM 1978 C C . ASP A 1 243 ? 5.466 -22.287 -3.322 1.00 91.94 243 ASP A C 1
ATOM 1980 O O . ASP A 1 243 ? 6.140 -21.867 -4.261 1.00 91.94 243 ASP A O 1
ATOM 1984 N N . TYR A 1 244 ? 5.431 -21.658 -2.143 1.00 89.50 244 TYR A N 1
ATOM 1985 C CA . TYR A 1 244 ? 6.122 -20.388 -1.878 1.00 89.50 244 TYR A CA 1
ATOM 1986 C C . TYR A 1 244 ? 7.612 -20.416 -2.274 1.00 89.50 244 TYR A C 1
ATOM 1988 O O . TYR A 1 244 ? 8.079 -19.575 -3.043 1.00 89.50 244 TYR A O 1
ATOM 1996 N N . GLU A 1 245 ? 8.351 -21.435 -1.828 1.00 90.25 245 GLU A N 1
ATOM 1997 C CA . GLU A 1 245 ? 9.782 -21.584 -2.128 1.00 90.25 245 GLU A CA 1
ATOM 1998 C C . GLU A 1 245 ? 10.047 -21.798 -3.624 1.00 90.25 245 GLU A C 1
ATOM 2000 O O . GLU A 1 245 ? 10.970 -21.208 -4.195 1.00 90.25 245 GLU A O 1
ATOM 2005 N N . GLY A 1 246 ? 9.229 -22.614 -4.297 1.00 92.75 246 GLY A N 1
ATOM 2006 C CA . GLY A 1 246 ? 9.363 -22.826 -5.734 1.00 92.75 246 GLY A CA 1
ATOM 2007 C C . GLY A 1 246 ? 9.064 -21.562 -6.541 1.00 92.75 246 GLY A C 1
ATOM 2008 O O . GLY A 1 246 ? 9.776 -21.275 -7.509 1.00 92.75 246 GLY A O 1
ATOM 2009 N N . ARG A 1 247 ? 8.057 -20.776 -6.133 1.00 93.44 247 ARG A N 1
ATOM 2010 C CA . ARG A 1 247 ? 7.748 -19.466 -6.729 1.00 93.44 247 ARG A CA 1
ATOM 2011 C C . ARG A 1 247 ? 8.925 -18.510 -6.596 1.00 93.44 247 ARG A C 1
ATOM 2013 O O . ARG A 1 247 ? 9.383 -17.970 -7.606 1.00 93.44 247 ARG A O 1
ATOM 2020 N N . LEU A 1 248 ? 9.454 -18.357 -5.380 1.00 91.19 248 LEU A N 1
ATOM 2021 C CA . LEU A 1 248 ? 10.599 -17.494 -5.099 1.00 91.19 248 LEU A CA 1
ATOM 2022 C C . LEU A 1 248 ? 11.813 -17.896 -5.942 1.00 91.19 248 LEU A C 1
ATOM 2024 O O . LEU A 1 248 ? 12.418 -17.044 -6.594 1.00 91.19 248 LEU A O 1
ATOM 2028 N N . LYS A 1 249 ? 12.126 -19.194 -6.002 1.00 91.69 249 LYS A N 1
ATOM 2029 C CA . LYS A 1 249 ? 13.227 -19.716 -6.817 1.00 91.69 249 LYS A CA 1
ATOM 2030 C C . LYS A 1 249 ? 13.067 -19.358 -8.298 1.00 91.69 249 LYS A C 1
ATOM 2032 O O . LYS A 1 249 ? 13.992 -18.812 -8.895 1.00 91.69 249 LYS A O 1
ATOM 2037 N N . ARG A 1 250 ? 11.896 -19.609 -8.893 1.00 93.88 250 ARG A N 1
ATOM 2038 C CA . ARG A 1 250 ? 11.626 -19.295 -10.311 1.00 93.88 250 ARG A CA 1
ATOM 2039 C C . ARG A 1 250 ? 11.659 -17.791 -10.592 1.00 93.88 250 ARG A C 1
ATOM 2041 O O . ARG A 1 250 ? 12.136 -17.373 -11.647 1.00 93.88 250 ARG A O 1
ATOM 2048 N N . ARG A 1 251 ? 11.209 -16.965 -9.640 1.00 93.69 251 ARG A N 1
ATOM 2049 C CA . ARG A 1 251 ? 11.344 -15.502 -9.707 1.00 93.69 251 ARG A CA 1
ATOM 2050 C C . ARG A 1 251 ? 12.810 -15.085 -9.739 1.00 93.69 251 ARG A C 1
ATOM 2052 O O . ARG A 1 251 ? 13.202 -14.332 -10.624 1.00 93.69 251 ARG A O 1
ATOM 2059 N N . ILE A 1 252 ? 13.623 -15.619 -8.831 1.00 91.94 252 ILE A N 1
ATOM 2060 C CA . ILE A 1 252 ? 15.066 -15.360 -8.757 1.00 91.94 252 ILE A CA 1
ATOM 2061 C C . ILE A 1 252 ? 15.782 -15.762 -10.059 1.00 91.94 252 ILE A C 1
ATOM 2063 O O . ILE A 1 252 ? 16.641 -15.024 -10.543 1.00 91.94 252 ILE A O 1
ATOM 2067 N N . GLU A 1 253 ? 15.417 -16.895 -10.662 1.00 92.94 253 GLU A N 1
ATOM 2068 C CA . GLU A 1 253 ? 15.975 -17.333 -11.948 1.00 92.94 253 GLU A CA 1
ATOM 2069 C C . GLU A 1 253 ? 15.669 -16.340 -13.080 1.00 92.94 253 GLU A C 1
ATOM 2071 O O . GLU A 1 253 ? 16.579 -15.940 -13.802 1.00 92.94 253 GLU A O 1
ATOM 2076 N N . LEU A 1 254 ? 14.425 -15.862 -13.192 1.00 94.31 254 LEU A N 1
ATOM 2077 C CA . LEU A 1 254 ? 14.059 -14.824 -14.165 1.00 94.31 254 LEU A CA 1
ATOM 2078 C C . LEU A 1 254 ? 14.786 -13.496 -13.917 1.00 94.31 254 LEU A C 1
ATOM 2080 O O . LEU A 1 254 ? 15.209 -12.836 -14.869 1.00 94.31 254 LEU A O 1
ATOM 2084 N N . VAL A 1 255 ? 14.955 -13.107 -12.650 1.00 93.69 255 VAL A N 1
ATOM 2085 C CA . VAL A 1 255 ? 15.739 -11.920 -12.281 1.00 93.69 255 VAL A CA 1
ATOM 2086 C C . VAL A 1 255 ? 17.172 -12.056 -12.778 1.00 93.69 255 VAL A C 1
ATOM 2088 O O . VAL A 1 255 ? 17.688 -11.110 -13.364 1.00 93.69 255 VAL A O 1
ATOM 2091 N N . ASN A 1 256 ? 17.802 -13.221 -12.603 1.00 92.44 256 ASN A N 1
ATOM 2092 C CA . ASN A 1 256 ? 19.166 -13.459 -13.082 1.00 92.44 256 ASN A CA 1
ATOM 2093 C C . ASN A 1 256 ? 19.298 -13.252 -14.592 1.00 92.44 256 ASN A C 1
ATOM 2095 O O . ASN A 1 256 ? 20.236 -12.589 -15.030 1.00 92.44 256 ASN A O 1
ATOM 2099 N N . GLU A 1 257 ? 18.358 -13.785 -15.371 1.00 94.38 257 GLU A N 1
ATOM 2100 C CA . GLU A 1 257 ? 18.364 -13.670 -16.834 1.00 94.38 257 GLU A CA 1
ATOM 2101 C C . GLU A 1 257 ? 18.280 -12.211 -17.295 1.00 94.38 257 GLU A C 1
ATOM 2103 O O . GLU A 1 257 ? 19.058 -11.771 -18.139 1.00 94.38 257 GLU A O 1
ATOM 2108 N N . LEU A 1 258 ? 17.367 -11.430 -16.711 1.00 96.19 258 LEU A N 1
ATOM 2109 C CA . LEU A 1 258 ? 17.197 -10.019 -17.068 1.00 96.19 258 LEU A CA 1
ATOM 2110 C C . LEU A 1 258 ? 18.366 -9.159 -16.574 1.00 96.19 258 LEU A C 1
ATOM 2112 O O . LEU A 1 258 ? 18.897 -8.326 -17.314 1.00 96.19 258 LEU A O 1
ATOM 2116 N N . TYR A 1 259 ? 18.790 -9.384 -15.332 1.00 93.31 259 TYR A N 1
ATOM 2117 C CA . TYR A 1 259 ? 19.837 -8.609 -14.682 1.00 93.31 259 TYR A CA 1
ATOM 2118 C C . TYR A 1 259 ? 21.209 -8.824 -15.339 1.00 93.31 259 TYR A C 1
ATOM 2120 O O . TYR A 1 259 ? 21.977 -7.871 -15.475 1.00 93.31 259 TYR A O 1
ATOM 2128 N N . ALA A 1 260 ? 21.510 -10.037 -15.821 1.00 93.12 260 ALA A N 1
ATOM 2129 C CA . ALA A 1 260 ? 22.752 -10.337 -16.543 1.00 93.12 260 ALA A CA 1
ATOM 2130 C C . ALA A 1 260 ? 22.937 -9.485 -17.812 1.00 93.12 260 ALA A C 1
ATOM 2132 O O . ALA A 1 260 ? 24.065 -9.214 -18.228 1.00 93.12 260 ALA A O 1
ATOM 2133 N N . GLU A 1 261 ? 21.837 -9.027 -18.409 1.00 95.12 261 GLU A N 1
ATOM 2134 C CA . GLU A 1 261 ? 21.834 -8.147 -19.580 1.00 95.12 261 GLU A CA 1
ATOM 2135 C C . GLU A 1 261 ? 21.635 -6.660 -19.231 1.00 95.12 261 GLU A C 1
ATOM 2137 O O . GLU A 1 261 ? 21.533 -5.805 -20.120 1.00 95.12 261 GLU A O 1
ATOM 2142 N N . GLY A 1 262 ? 21.617 -6.345 -17.933 1.00 95.38 262 GLY A N 1
ATOM 2143 C CA . GLY A 1 262 ? 21.509 -4.994 -17.398 1.00 95.38 262 GLY A CA 1
ATOM 2144 C C . GLY A 1 262 ? 20.088 -4.445 -17.334 1.00 95.38 262 GLY A C 1
ATOM 2145 O O . GLY A 1 262 ? 19.939 -3.238 -17.164 1.00 95.38 262 GLY A O 1
ATOM 2146 N N . TYR A 1 263 ? 19.049 -5.270 -17.495 1.00 97.19 263 TYR A N 1
ATOM 2147 C CA . TYR A 1 263 ? 17.668 -4.796 -17.409 1.00 97.19 263 TYR A CA 1
ATOM 2148 C C . TYR A 1 263 ? 17.207 -4.680 -15.966 1.00 97.19 263 TYR A C 1
ATOM 2150 O O . TYR A 1 263 ? 17.272 -5.640 -15.202 1.00 97.19 263 TYR A O 1
ATOM 2158 N N . GLU A 1 264 ? 16.684 -3.510 -15.624 1.00 95.56 264 GLU A N 1
ATOM 2159 C CA . GLU A 1 264 ? 16.115 -3.204 -14.317 1.00 95.56 264 GLU A CA 1
ATOM 2160 C C . GLU A 1 264 ? 14.813 -2.419 -14.510 1.00 95.56 264 GLU A C 1
ATOM 2162 O O . GLU A 1 264 ? 14.649 -1.684 -15.486 1.00 95.56 264 GLU A O 1
ATOM 2167 N N . THR A 1 265 ? 13.859 -2.565 -13.595 1.00 95.38 265 THR A N 1
ATOM 2168 C CA . THR A 1 265 ? 12.696 -1.673 -13.570 1.00 95.38 265 THR A CA 1
ATOM 2169 C C . THR A 1 265 ? 13.088 -0.290 -13.076 1.00 95.38 265 THR A C 1
ATOM 2171 O O . THR A 1 265 ? 13.942 -0.164 -12.197 1.00 95.38 265 THR A O 1
ATOM 2174 N N . LEU A 1 266 ? 12.420 0.750 -13.573 1.00 94.75 266 LEU A N 1
ATOM 2175 C CA . LEU A 1 266 ? 12.634 2.113 -13.107 1.00 94.75 266 LEU A CA 1
ATOM 2176 C C . LEU A 1 266 ? 12.259 2.231 -11.614 1.00 94.75 266 LEU A C 1
ATOM 2178 O O . LEU A 1 266 ? 11.118 1.909 -11.254 1.00 94.75 266 LEU A O 1
ATOM 2182 N N . PRO A 1 267 ? 13.173 2.701 -10.745 1.00 93.38 267 PRO A N 1
ATOM 2183 C CA . PRO A 1 267 ? 12.893 2.830 -9.321 1.00 93.38 267 PRO A CA 1
ATOM 2184 C C . PRO A 1 267 ? 11.760 3.810 -8.998 1.00 93.38 267 PRO A C 1
ATOM 2186 O O . PRO A 1 267 ? 11.547 4.807 -9.700 1.00 93.38 267 PRO A O 1
ATOM 2189 N N . ALA A 1 268 ? 11.063 3.563 -7.891 1.00 92.81 268 ALA A N 1
ATOM 2190 C CA . ALA A 1 268 ? 10.123 4.515 -7.317 1.00 92.81 268 ALA A CA 1
ATOM 2191 C C . ALA A 1 268 ? 10.865 5.737 -6.747 1.00 92.81 268 ALA A C 1
ATOM 2193 O O . ALA A 1 268 ? 12.020 5.660 -6.319 1.00 92.81 268 ALA A O 1
ATOM 2194 N N . THR A 1 269 ? 10.196 6.886 -6.735 1.00 91.69 269 THR A N 1
ATOM 2195 C CA . THR A 1 269 ? 10.763 8.167 -6.295 1.00 91.69 269 THR A CA 1
ATOM 2196 C C . THR A 1 269 ? 9.760 8.945 -5.453 1.00 91.69 269 THR A C 1
ATOM 2198 O O . THR A 1 269 ? 8.553 8.730 -5.557 1.00 91.69 269 THR A O 1
ATOM 2201 N N . MET A 1 270 ? 10.262 9.871 -4.639 1.00 88.56 270 MET A N 1
ATOM 2202 C CA . MET A 1 270 ? 9.462 10.780 -3.816 1.00 88.56 270 MET A CA 1
ATOM 2203 C C . MET A 1 270 ? 10.054 12.180 -3.842 1.00 88.56 270 MET A C 1
ATOM 2205 O O . MET A 1 270 ? 11.276 12.328 -3.861 1.00 88.56 270 MET A O 1
ATOM 2209 N N . GLY A 1 271 ? 9.173 13.177 -3.766 1.00 85.94 271 GLY A N 1
ATOM 2210 C CA . GLY A 1 271 ? 9.531 14.585 -3.723 1.00 85.94 271 GLY A CA 1
ATOM 2211 C C . GLY A 1 271 ? 9.887 15.146 -5.103 1.00 85.94 271 GLY A C 1
ATOM 2212 O O . GLY A 1 271 ? 10.484 14.442 -5.922 1.00 85.94 271 GLY A O 1
ATOM 2213 N N . PRO A 1 272 ? 9.560 16.418 -5.378 1.00 88.56 272 PRO A N 1
ATOM 2214 C CA . PRO A 1 272 ? 10.070 17.123 -6.542 1.00 88.56 272 PRO A CA 1
ATOM 2215 C C . PRO A 1 272 ? 11.611 17.102 -6.632 1.00 88.56 272 PRO A C 1
ATOM 2217 O O . PRO A 1 272 ? 12.271 17.210 -5.598 1.00 88.56 272 PRO A O 1
ATOM 2220 N N . PRO A 1 273 ? 12.188 16.975 -7.842 1.00 91.25 273 PRO A N 1
ATOM 2221 C CA . PRO A 1 273 ? 11.550 16.393 -9.014 1.00 91.25 273 PRO A CA 1
ATOM 2222 C C . PRO A 1 273 ? 11.407 14.867 -8.887 1.00 91.25 273 PRO A C 1
ATOM 2224 O O . PRO A 1 273 ? 12.318 14.165 -8.464 1.00 91.25 273 PRO A O 1
ATOM 2227 N N . TYR A 1 274 ? 10.270 14.329 -9.338 1.00 87.19 274 TYR A N 1
ATOM 2228 C CA . TYR A 1 274 ? 9.965 12.891 -9.240 1.00 87.19 274 TYR A CA 1
ATOM 2229 C C . TYR A 1 274 ? 10.632 12.035 -10.330 1.00 87.19 274 TYR A C 1
ATOM 2231 O O . TYR A 1 274 ? 10.451 10.811 -10.366 1.00 87.19 274 TYR A O 1
ATOM 2239 N N . ARG A 1 275 ? 11.323 12.646 -11.292 1.00 92.06 275 ARG A N 1
ATOM 2240 C CA . ARG A 1 275 ? 11.870 11.975 -12.481 1.00 92.06 275 ARG A CA 1
ATOM 2241 C C . ARG A 1 275 ? 13.220 12.589 -12.857 1.00 92.06 275 ARG A C 1
ATOM 2243 O O . ARG A 1 275 ? 13.568 13.656 -12.362 1.00 92.06 275 ARG A O 1
ATOM 2250 N N . GLY A 1 276 ? 13.965 11.901 -13.722 1.00 93.75 276 GLY A N 1
ATOM 2251 C CA . GLY A 1 276 ? 15.350 12.243 -14.046 1.00 93.75 276 GLY A CA 1
ATOM 2252 C C . GLY A 1 276 ? 16.308 11.639 -13.032 1.00 93.75 276 GLY A C 1
ATOM 2253 O O . GLY A 1 276 ? 16.620 12.264 -12.018 1.00 93.75 276 GLY A O 1
ATOM 2254 N N . ILE A 1 277 ? 16.757 10.412 -13.301 1.00 95.56 277 ILE A N 1
ATOM 2255 C CA . ILE A 1 277 ? 17.662 9.672 -12.419 1.00 95.56 277 ILE A CA 1
ATOM 2256 C C . ILE A 1 277 ? 18.945 9.269 -13.139 1.00 95.56 277 ILE A C 1
ATOM 2258 O O . ILE A 1 277 ? 18.974 9.106 -14.356 1.00 95.56 277 ILE A O 1
ATOM 2262 N N . GLU A 1 278 ? 19.987 9.048 -12.353 1.00 95.75 278 GLU A N 1
ATOM 2263 C CA . GLU A 1 278 ? 21.250 8.461 -12.781 1.00 95.75 278 GLU A CA 1
ATOM 2264 C C . GLU A 1 278 ? 21.742 7.450 -11.738 1.00 95.75 278 GLU A C 1
ATOM 2266 O O . GLU A 1 278 ? 21.306 7.463 -10.581 1.00 95.75 278 GLU A O 1
ATOM 2271 N N . VAL A 1 279 ? 22.645 6.554 -12.139 1.00 95.50 279 VAL A N 1
ATOM 2272 C CA . VAL A 1 279 ? 23.263 5.594 -11.214 1.00 95.50 279 VAL A CA 1
ATOM 2273 C C . VAL A 1 279 ? 24.106 6.368 -10.202 1.00 95.50 279 VAL A C 1
ATOM 2275 O O . VAL A 1 279 ? 24.908 7.218 -10.586 1.00 95.50 279 VAL A O 1
ATOM 2278 N N . ASN A 1 280 ? 23.958 6.077 -8.909 1.00 94.19 280 ASN A N 1
ATOM 2279 C CA . ASN A 1 280 ? 24.736 6.758 -7.882 1.00 94.19 280 ASN A CA 1
ATOM 2280 C C . ASN A 1 280 ? 26.221 6.336 -7.971 1.00 94.19 280 ASN A C 1
ATOM 2282 O O . ASN A 1 280 ? 26.525 5.152 -7.787 1.00 94.19 280 ASN A O 1
ATOM 2286 N N . PRO A 1 281 ? 27.158 7.272 -8.241 1.00 92.31 281 PRO A N 1
ATOM 2287 C CA . PRO A 1 281 ? 28.577 6.952 -8.377 1.00 92.31 281 PRO A CA 1
ATOM 2288 C C . PRO A 1 281 ? 29.274 6.620 -7.059 1.00 92.31 281 PRO A C 1
ATOM 2290 O O . PRO A 1 281 ? 30.399 6.118 -7.088 1.00 92.31 281 PRO A O 1
ATOM 2293 N N . ASP A 1 282 ? 28.636 6.884 -5.918 1.00 92.38 282 ASP A N 1
ATOM 2294 C CA . ASP A 1 282 ? 29.206 6.594 -4.608 1.00 92.38 282 ASP A CA 1
ATOM 2295 C C . ASP A 1 282 ? 29.475 5.078 -4.446 1.00 92.38 282 ASP A C 1
ATOM 2297 O O . ASP A 1 282 ? 28.584 4.252 -4.676 1.00 92.38 282 ASP A O 1
ATOM 2301 N N . PRO A 1 283 ? 30.695 4.659 -4.063 1.00 89.31 283 PRO A N 1
ATOM 2302 C CA . PRO A 1 283 ? 30.986 3.260 -3.766 1.00 89.31 283 PRO A CA 1
ATOM 2303 C C . PRO A 1 283 ? 30.132 2.666 -2.637 1.00 89.31 283 PRO A C 1
ATOM 2305 O O . PRO A 1 283 ? 29.890 1.461 -2.656 1.00 89.31 283 PRO A O 1
ATOM 2308 N N . SER A 1 284 ? 29.683 3.483 -1.678 1.00 88.88 284 SER A N 1
ATOM 2309 C CA . SER A 1 284 ? 28.806 3.063 -0.575 1.00 88.88 284 SER A CA 1
ATOM 2310 C C . SER A 1 284 ? 27.363 2.811 -1.015 1.00 88.88 284 SER A C 1
ATOM 2312 O O . SER A 1 284 ? 26.645 2.069 -0.355 1.00 88.88 284 SER A O 1
ATOM 2314 N N . ALA A 1 285 ? 26.967 3.336 -2.177 1.00 86.00 285 ALA A N 1
ATOM 2315 C CA . ALA A 1 285 ? 25.674 3.091 -2.813 1.00 86.00 285 ALA A CA 1
ATOM 2316 C C . ALA A 1 285 ? 25.635 1.758 -3.587 1.00 86.00 285 ALA A C 1
ATOM 2318 O O . ALA A 1 285 ? 24.873 1.605 -4.545 1.00 86.00 285 ALA A O 1
ATOM 2319 N N . LYS A 1 286 ? 26.513 0.814 -3.226 1.00 88.06 286 LYS A N 1
ATOM 2320 C CA . LYS A 1 286 ? 26.600 -0.528 -3.796 1.00 88.06 286 LYS A CA 1
ATOM 2321 C C . LYS A 1 286 ? 26.355 -1.560 -2.702 1.00 88.06 286 LYS A C 1
ATOM 2323 O O . LYS A 1 286 ? 27.077 -1.590 -1.709 1.00 88.06 286 LYS A O 1
ATOM 2328 N N . ILE A 1 287 ? 25.402 -2.452 -2.937 1.00 85.44 287 ILE A N 1
ATOM 2329 C CA . ILE A 1 287 ? 25.078 -3.576 -2.059 1.00 85.44 287 ILE A CA 1
ATOM 2330 C C . ILE A 1 287 ? 25.234 -4.863 -2.862 1.00 85.44 287 ILE A C 1
ATOM 2332 O O . ILE A 1 287 ? 24.783 -4.944 -4.001 1.00 85.44 287 ILE A O 1
ATOM 2336 N N . VAL A 1 288 ? 25.873 -5.870 -2.274 1.00 85.25 288 VAL A N 1
ATOM 2337 C CA . VAL A 1 288 ? 25.921 -7.219 -2.848 1.00 85.25 288 VAL A CA 1
ATOM 2338 C C . VAL A 1 288 ? 24.919 -8.078 -2.092 1.00 85.25 288 VAL A C 1
ATOM 2340 O O . VAL A 1 288 ? 24.987 -8.140 -0.865 1.00 85.25 288 VAL A O 1
ATOM 2343 N N . ASP A 1 289 ? 23.968 -8.683 -2.802 1.00 82.38 289 ASP A N 1
ATOM 2344 C CA . ASP A 1 289 ? 22.991 -9.578 -2.176 1.00 82.38 289 ASP A CA 1
ATOM 2345 C C . ASP A 1 289 ? 23.569 -10.979 -1.901 1.00 82.38 289 ASP A C 1
ATOM 2347 O O . ASP A 1 289 ? 24.709 -11.296 -2.249 1.00 82.38 289 ASP A O 1
ATOM 2351 N N . GLN A 1 290 ? 22.767 -11.830 -1.259 1.00 79.25 290 GLN A N 1
ATOM 2352 C CA . GLN A 1 290 ? 23.135 -13.208 -0.914 1.00 79.25 290 GLN A CA 1
ATOM 2353 C C . GLN A 1 290 ? 23.459 -14.101 -2.125 1.00 79.25 290 GLN A C 1
ATOM 2355 O O . GLN A 1 290 ? 24.171 -15.091 -1.972 1.00 79.25 290 GLN A O 1
ATOM 2360 N N . ASP A 1 291 ? 22.987 -13.736 -3.320 1.00 77.56 291 ASP A N 1
ATOM 2361 C CA . ASP A 1 291 ? 23.242 -14.459 -4.570 1.00 77.56 291 ASP A CA 1
ATOM 2362 C C . ASP A 1 291 ? 24.424 -13.855 -5.356 1.00 77.56 291 ASP A C 1
ATOM 2364 O O . ASP A 1 291 ? 24.725 -14.285 -6.471 1.00 77.56 291 ASP A O 1
ATOM 2368 N N . GLY A 1 292 ? 25.109 -12.853 -4.793 1.00 82.75 292 GLY A N 1
ATOM 2369 C CA . GLY A 1 292 ? 26.267 -12.201 -5.397 1.00 82.75 292 GLY A CA 1
ATOM 2370 C C . GLY A 1 292 ? 25.936 -11.110 -6.420 1.00 82.75 292 GLY A C 1
ATOM 2371 O O . GLY A 1 292 ? 26.846 -10.653 -7.116 1.00 82.75 292 GLY A O 1
ATOM 2372 N N . ARG A 1 293 ? 24.676 -10.663 -6.536 1.00 85.06 293 ARG A N 1
ATOM 2373 C CA . ARG A 1 293 ? 24.302 -9.571 -7.455 1.00 85.06 293 ARG A CA 1
ATOM 2374 C C . ARG A 1 293 ? 24.714 -8.225 -6.883 1.00 85.06 293 ARG A C 1
ATOM 2376 O O . ARG A 1 293 ? 24.431 -7.920 -5.726 1.00 85.06 293 ARG A O 1
ATOM 2383 N N . GLU A 1 294 ? 25.334 -7.392 -7.715 1.00 88.00 294 GLU A N 1
ATOM 2384 C CA . GLU A 1 294 ? 25.733 -6.036 -7.335 1.00 88.00 294 GLU A CA 1
ATOM 2385 C C . GLU A 1 294 ? 24.607 -5.026 -7.582 1.00 88.00 294 GLU A C 1
ATOM 2387 O O . GLU A 1 294 ? 24.473 -4.435 -8.652 1.00 88.00 294 GLU A O 1
ATOM 2392 N N . TRP A 1 295 ? 23.803 -4.753 -6.572 1.00 87.81 295 TRP A N 1
ATOM 2393 C CA . TRP A 1 295 ? 22.792 -3.711 -6.650 1.00 87.81 295 TRP A CA 1
ATOM 2394 C C . TRP A 1 295 ? 23.409 -2.337 -6.427 1.00 87.81 295 TRP A C 1
ATOM 2396 O O . TRP A 1 295 ? 24.211 -2.144 -5.512 1.00 87.81 295 TRP A O 1
ATOM 2406 N N . ARG A 1 296 ? 23.025 -1.372 -7.263 1.00 89.25 296 ARG A N 1
ATOM 2407 C CA . ARG A 1 296 ? 23.398 0.030 -7.090 1.00 89.25 296 ARG A CA 1
ATOM 2408 C C . ARG A 1 296 ? 22.170 0.886 -6.878 1.00 89.25 296 ARG A C 1
ATOM 2410 O O . ARG A 1 296 ? 21.165 0.698 -7.559 1.00 89.25 296 ARG A O 1
ATOM 2417 N N . ASP A 1 297 ? 22.292 1.847 -5.974 1.00 90.88 297 ASP A N 1
ATOM 2418 C CA . ASP A 1 297 ? 21.269 2.868 -5.821 1.00 90.88 297 ASP A CA 1
ATOM 2419 C C . ASP A 1 297 ? 21.338 3.883 -6.962 1.00 90.88 297 ASP A C 1
ATOM 2421 O O . ASP A 1 297 ? 22.354 4.064 -7.642 1.00 90.88 297 ASP A O 1
ATOM 2425 N N . TYR A 1 298 ? 20.230 4.589 -7.129 1.00 93.69 298 TYR A N 1
ATOM 2426 C CA . TYR A 1 298 ? 20.071 5.675 -8.081 1.00 93.69 298 TYR A CA 1
ATOM 2427 C C . TYR A 1 298 ? 19.910 6.988 -7.318 1.00 93.69 298 TYR A C 1
ATOM 2429 O O . TYR A 1 298 ? 19.484 7.009 -6.162 1.00 93.69 298 TYR A O 1
ATOM 2437 N N . ARG A 1 299 ? 20.227 8.102 -7.971 1.00 94.19 299 ARG A N 1
ATOM 2438 C CA . ARG A 1 299 ? 19.948 9.444 -7.452 1.00 94.19 299 ARG A CA 1
ATOM 2439 C C . ARG A 1 299 ? 19.224 10.274 -8.497 1.00 94.19 299 ARG A C 1
ATOM 2441 O O . ARG A 1 299 ? 19.375 10.044 -9.692 1.00 94.19 299 ARG A O 1
ATOM 2448 N N . ILE A 1 300 ? 18.448 11.246 -8.033 1.00 94.94 300 ILE A N 1
ATOM 2449 C CA . ILE A 1 300 ? 17.836 12.253 -8.900 1.00 94.94 300 ILE A CA 1
ATOM 2450 C C . ILE A 1 300 ? 18.938 13.194 -9.406 1.00 94.94 300 ILE A C 1
ATOM 2452 O O . ILE A 1 300 ? 19.809 13.585 -8.630 1.00 94.94 300 ILE A O 1
ATOM 2456 N N . ILE A 1 301 ? 18.904 13.541 -10.696 1.00 94.75 301 ILE A N 1
ATOM 2457 C CA . ILE A 1 301 ? 19.936 14.358 -11.369 1.00 94.75 301 ILE A CA 1
ATOM 2458 C C . ILE A 1 301 ? 19.976 15.785 -10.790 1.00 94.75 301 ILE A C 1
ATOM 2460 O O . ILE A 1 301 ? 21.045 16.364 -10.594 1.00 94.75 301 ILE A O 1
ATOM 2464 N N . HIS A 1 302 ? 18.807 16.343 -10.468 1.00 93.25 302 HIS A N 1
ATOM 2465 C CA . HIS A 1 302 ? 18.648 17.675 -9.879 1.00 93.25 302 HIS A CA 1
ATOM 2466 C C . HIS A 1 302 ? 17.816 17.595 -8.592 1.00 93.25 302 HIS A C 1
ATOM 2468 O O . HIS A 1 302 ? 16.643 17.960 -8.605 1.00 93.25 302 HIS A O 1
ATOM 2474 N N . PRO A 1 303 ? 18.372 17.047 -7.497 1.00 92.69 303 PRO A N 1
ATOM 2475 C CA . PRO A 1 303 ? 17.595 16.763 -6.303 1.00 92.69 303 PRO A CA 1
ATOM 2476 C C . PRO A 1 303 ? 17.289 18.039 -5.511 1.00 92.69 303 PRO A C 1
ATOM 2478 O O . PRO A 1 303 ? 18.143 18.908 -5.339 1.00 92.69 303 PRO A O 1
ATOM 2481 N N . GLU A 1 304 ? 16.088 18.094 -4.952 1.00 91.38 304 GLU A N 1
ATOM 2482 C CA . GLU A 1 304 ? 15.664 19.050 -3.936 1.00 91.38 304 GLU A CA 1
ATOM 2483 C C . GLU A 1 304 ? 15.599 18.382 -2.549 1.00 91.38 304 GLU A C 1
ATOM 2485 O O . GLU A 1 304 ? 15.959 17.217 -2.356 1.00 91.38 304 GLU A O 1
ATOM 2490 N N . LYS A 1 305 ? 15.146 19.130 -1.538 1.00 88.25 305 LYS A N 1
ATOM 2491 C CA . LYS A 1 305 ? 15.173 18.742 -0.116 1.00 88.25 305 LYS A CA 1
ATOM 2492 C C . LYS A 1 305 ? 14.608 17.337 0.151 1.00 88.25 305 LYS A C 1
ATOM 2494 O O . LYS A 1 305 ? 15.238 16.540 0.859 1.00 88.25 305 LYS A O 1
ATOM 2499 N N . PHE A 1 306 ? 13.450 17.023 -0.430 1.00 85.19 306 PHE A N 1
ATOM 2500 C CA . PHE A 1 306 ? 12.745 15.753 -0.231 1.00 85.19 306 PHE A CA 1
ATOM 2501 C C . PHE A 1 306 ? 12.918 14.748 -1.372 1.00 85.19 306 PHE A C 1
ATOM 2503 O O . PHE A 1 306 ? 12.380 13.650 -1.270 1.00 85.19 306 PHE A O 1
ATOM 2510 N N . SER A 1 307 ? 13.712 15.068 -2.400 1.00 88.88 307 SER A N 1
ATOM 2511 C CA . SER A 1 307 ? 14.030 14.142 -3.489 1.00 88.88 307 SER A CA 1
ATOM 2512 C C . SER A 1 307 ? 14.645 12.852 -2.955 1.00 88.88 307 SER A C 1
ATOM 2514 O O . SER A 1 307 ? 15.728 12.869 -2.361 1.00 88.88 307 SER A O 1
ATOM 2516 N N . ARG A 1 308 ? 13.977 11.721 -3.166 1.00 89.88 308 ARG A N 1
ATOM 2517 C CA . ARG A 1 308 ? 14.466 10.387 -2.797 1.00 89.88 308 ARG A CA 1
ATOM 2518 C C . ARG A 1 308 ? 14.184 9.393 -3.914 1.00 89.88 308 ARG A C 1
ATOM 2520 O O . ARG A 1 308 ? 13.176 9.498 -4.609 1.00 89.88 308 ARG A O 1
ATOM 2527 N N . VAL A 1 309 ? 15.073 8.414 -4.046 1.00 91.44 309 VAL A N 1
ATOM 2528 C CA . VAL A 1 309 ? 14.890 7.244 -4.907 1.00 91.44 309 VAL A CA 1
ATOM 2529 C C . VAL A 1 309 ? 14.868 6.007 -4.022 1.00 91.44 309 VAL A C 1
ATOM 2531 O O . VAL A 1 309 ? 15.720 5.861 -3.147 1.00 91.44 309 VAL A O 1
ATOM 2534 N N . PHE A 1 310 ? 13.902 5.126 -4.246 1.00 89.50 310 PHE A N 1
ATOM 2535 C CA . PHE A 1 310 ? 13.761 3.871 -3.522 1.00 89.50 310 PHE A CA 1
ATOM 2536 C C . PHE A 1 310 ? 14.195 2.730 -4.435 1.00 89.50 310 PHE A C 1
ATOM 2538 O O . PHE A 1 310 ? 13.388 2.171 -5.169 1.00 89.50 310 PHE A O 1
ATOM 2545 N N . GLY A 1 311 ? 15.490 2.403 -4.409 1.00 87.12 311 GLY A N 1
ATOM 2546 C CA . GLY A 1 311 ? 16.097 1.390 -5.284 1.00 87.12 311 GLY A CA 1
ATOM 2547 C C . GLY A 1 311 ? 15.415 0.009 -5.279 1.00 87.12 311 GLY A C 1
ATOM 2548 O O . GLY A 1 311 ? 15.322 -0.598 -6.346 1.00 87.12 311 GLY A O 1
ATOM 2549 N N . PRO A 1 312 ? 14.918 -0.503 -4.135 1.00 87.88 312 PRO A N 1
ATOM 2550 C CA . PRO A 1 312 ? 14.198 -1.780 -4.093 1.00 87.88 312 PRO A CA 1
ATOM 2551 C C . PRO A 1 312 ? 12.783 -1.745 -4.684 1.00 87.88 312 PRO A C 1
ATOM 2553 O O . PRO A 1 312 ? 12.208 -2.803 -4.911 1.00 87.88 312 PRO A O 1
ATOM 2556 N N . LEU A 1 313 ? 12.204 -0.565 -4.910 1.00 92.38 313 LEU A N 1
ATOM 2557 C CA . LEU A 1 313 ? 10.794 -0.403 -5.258 1.00 92.38 313 LEU A CA 1
ATOM 2558 C C . LEU A 1 313 ? 10.664 0.066 -6.704 1.00 92.38 313 LEU A C 1
ATOM 2560 O O . LEU A 1 313 ? 11.466 0.868 -7.175 1.00 92.38 313 LEU A O 1
ATOM 2564 N N . THR A 1 314 ? 9.624 -0.373 -7.402 1.00 93.94 314 THR A N 1
ATOM 2565 C CA . THR A 1 314 ? 9.272 0.125 -8.732 1.00 93.94 314 THR A CA 1
ATOM 2566 C C . THR A 1 314 ? 7.819 0.563 -8.790 1.00 93.94 314 THR A C 1
ATOM 2568 O O . THR A 1 314 ? 6.939 -0.016 -8.154 1.00 93.94 314 THR A O 1
ATOM 2571 N N . ARG A 1 315 ? 7.571 1.623 -9.554 1.00 93.19 315 ARG A N 1
ATOM 2572 C CA . ARG A 1 315 ? 6.252 2.235 -9.709 1.00 93.19 315 ARG A CA 1
ATOM 2573 C C . ARG A 1 315 ? 5.565 1.759 -10.982 1.00 93.19 315 ARG A C 1
ATOM 2575 O O . ARG A 1 315 ? 6.219 1.473 -11.984 1.00 93.19 315 ARG A O 1
ATOM 2582 N N . PHE A 1 316 ? 4.241 1.792 -10.964 1.00 97.06 316 PHE A N 1
ATOM 2583 C CA . PHE A 1 316 ? 3.423 1.576 -12.151 1.00 97.06 316 PHE A CA 1
ATOM 2584 C C . PHE A 1 316 ? 3.641 2.673 -13.213 1.00 97.06 316 PHE A C 1
ATOM 2586 O O . PHE A 1 316 ? 3.850 3.851 -12.898 1.00 97.06 316 PHE A O 1
ATOM 2593 N N . LYS A 1 317 ? 3.560 2.295 -14.493 1.00 97.06 317 LYS A N 1
ATOM 2594 C CA . LYS A 1 317 ? 3.569 3.210 -15.645 1.00 97.06 317 LYS A CA 1
ATOM 2595 C C . LYS A 1 317 ? 2.173 3.823 -15.814 1.00 97.06 317 LYS A C 1
ATOM 2597 O O . LYS A 1 317 ? 1.376 3.344 -16.611 1.00 97.06 317 LYS A O 1
ATOM 2602 N N . LEU A 1 318 ? 1.853 4.865 -15.043 1.00 97.38 318 LEU A N 1
ATOM 2603 C CA . LEU A 1 318 ? 0.506 5.463 -15.042 1.00 97.38 318 LEU A CA 1
ATOM 2604 C C . LEU A 1 318 ? 0.224 6.363 -16.253 1.00 97.38 318 LEU A C 1
ATOM 2606 O O . LEU A 1 318 ? -0.935 6.536 -16.633 1.00 97.38 318 LEU A O 1
ATOM 2610 N N . TYR A 1 319 ? 1.259 6.929 -16.870 1.00 97.44 319 TYR A N 1
ATOM 2611 C CA . TYR A 1 319 ? 1.146 7.841 -18.009 1.00 97.44 319 TYR A CA 1
ATOM 2612 C C . TYR A 1 319 ? 2.174 7.491 -19.082 1.00 97.44 319 TYR A C 1
ATOM 2614 O O . TYR A 1 319 ? 3.241 6.952 -18.778 1.00 97.44 319 TYR A O 1
ATOM 2622 N N . GLU A 1 320 ? 1.858 7.809 -20.335 1.00 97.44 320 GLU A N 1
ATOM 2623 C CA . GLU A 1 320 ? 2.817 7.652 -21.424 1.00 97.44 320 GLU A CA 1
ATOM 2624 C C . GLU A 1 320 ? 3.947 8.683 -21.311 1.00 97.44 320 GLU A C 1
ATOM 2626 O O . GLU A 1 320 ? 3.694 9.846 -20.981 1.00 97.44 320 GLU A O 1
ATOM 2631 N N . PRO A 1 321 ? 5.200 8.303 -21.596 1.00 96.19 321 PRO A N 1
ATOM 2632 C CA . PRO A 1 321 ? 6.288 9.261 -21.669 1.00 96.19 321 PRO A CA 1
ATOM 2633 C C . PRO A 1 321 ? 6.195 10.121 -22.937 1.00 96.19 321 PRO A C 1
ATOM 2635 O O . PRO A 1 321 ? 5.705 9.688 -23.984 1.00 96.19 321 PRO A O 1
ATOM 2638 N N . ILE A 1 322 ? 6.725 11.339 -22.854 1.00 96.81 322 ILE A N 1
ATOM 2639 C CA . ILE A 1 322 ? 6.886 12.247 -23.998 1.00 96.81 322 ILE A CA 1
ATOM 2640 C C . ILE A 1 322 ? 8.173 11.881 -24.746 1.00 96.81 322 ILE A C 1
ATOM 2642 O O . ILE A 1 322 ? 9.166 11.514 -24.118 1.00 96.81 322 ILE A O 1
ATOM 2646 N N . ASP A 1 323 ? 8.152 11.971 -26.081 1.00 96.00 323 ASP A N 1
ATOM 2647 C CA . ASP A 1 323 ? 9.325 11.820 -26.955 1.00 96.00 323 ASP A CA 1
ATOM 2648 C C . ASP A 1 323 ? 10.200 10.602 -26.619 1.00 96.00 323 ASP A C 1
ATOM 2650 O O . ASP A 1 323 ? 11.419 10.700 -26.468 1.00 96.00 323 ASP A O 1
ATOM 2654 N N . ASN A 1 324 ? 9.557 9.438 -26.470 1.00 94.62 324 ASN A N 1
ATOM 2655 C CA . ASN A 1 324 ? 10.217 8.176 -26.129 1.00 94.62 324 ASN A CA 1
ATOM 2656 C C . ASN A 1 324 ? 11.046 8.257 -24.824 1.00 94.62 324 ASN A C 1
ATOM 2658 O O . ASN A 1 324 ? 12.129 7.692 -24.716 1.00 94.62 324 ASN A O 1
ATOM 2662 N N . ASN A 1 325 ? 10.533 8.989 -23.827 1.00 94.56 325 ASN A N 1
ATOM 2663 C CA . ASN A 1 325 ? 11.125 9.158 -22.494 1.00 94.56 325 ASN A CA 1
ATOM 2664 C C . ASN A 1 325 ? 12.517 9.822 -22.494 1.00 94.56 325 ASN A C 1
ATOM 2666 O O . ASN A 1 325 ? 13.241 9.721 -21.506 1.00 94.56 325 ASN A O 1
ATOM 2670 N N . LYS A 1 326 ? 12.896 10.526 -23.571 1.00 93.19 326 LYS A N 1
ATOM 2671 C CA . LYS A 1 326 ? 14.228 11.134 -23.731 1.00 93.19 326 LYS A CA 1
ATOM 2672 C C . LYS A 1 326 ? 14.616 12.071 -22.579 1.00 93.19 326 LYS A C 1
ATOM 2674 O O . LYS A 1 326 ? 15.742 12.008 -22.102 1.00 93.19 326 LYS A O 1
ATOM 2679 N N . ASP A 1 327 ? 13.671 12.894 -22.127 1.00 93.31 327 ASP A N 1
ATOM 2680 C CA . ASP A 1 327 ? 13.876 13.903 -21.076 1.00 93.31 327 ASP A CA 1
ATOM 2681 C C . ASP A 1 327 ? 13.122 13.559 -19.778 1.00 93.31 327 ASP A C 1
ATOM 2683 O O . ASP A 1 327 ? 12.811 14.435 -18.972 1.00 93.31 327 ASP A O 1
ATOM 2687 N N . TRP A 1 328 ? 12.789 12.278 -19.573 1.00 94.31 328 TRP A N 1
ATOM 2688 C CA . TRP A 1 328 ? 12.074 11.770 -18.391 1.00 94.31 328 TRP A CA 1
ATOM 2689 C C . TRP A 1 328 ? 10.667 12.344 -18.155 1.00 94.31 328 TRP A C 1
ATOM 2691 O O . TRP A 1 328 ? 10.081 12.109 -17.093 1.00 94.31 328 TRP A O 1
ATOM 2701 N N . ALA A 1 329 ? 10.118 13.092 -19.112 1.00 94.12 329 ALA A N 1
ATOM 2702 C CA . ALA A 1 329 ? 8.829 13.758 -18.997 1.00 94.12 329 ALA A CA 1
ATOM 2703 C C . ALA A 1 329 ? 7.655 12.810 -19.295 1.00 94.12 329 ALA A C 1
ATOM 2705 O O . ALA A 1 329 ? 7.732 11.950 -20.173 1.00 94.12 329 ALA A O 1
ATOM 2706 N N . LEU A 1 330 ? 6.549 13.007 -18.575 1.00 95.56 330 LEU A N 1
ATOM 2707 C CA . LEU A 1 330 ? 5.296 12.274 -18.762 1.00 95.56 330 LEU A CA 1
ATOM 2708 C C . LEU A 1 330 ? 4.237 13.155 -19.423 1.00 95.56 330 LEU A C 1
ATOM 2710 O O . LEU A 1 330 ? 4.128 14.344 -19.117 1.00 95.56 330 LEU A O 1
ATOM 2714 N N . ASP A 1 331 ? 3.412 12.544 -20.266 1.00 96.38 331 ASP A N 1
ATOM 2715 C CA . ASP A 1 331 ? 2.214 13.151 -20.828 1.00 96.38 331 ASP A CA 1
ATOM 2716 C C . ASP A 1 331 ? 1.001 12.840 -19.938 1.00 96.38 331 ASP A C 1
ATOM 2718 O O . ASP A 1 331 ? 0.332 11.813 -20.066 1.00 96.38 331 ASP A O 1
ATOM 2722 N N . PHE A 1 332 ? 0.684 13.768 -19.034 1.00 94.94 332 PHE A N 1
ATOM 2723 C CA . PHE A 1 332 ? -0.458 13.652 -18.122 1.00 94.94 332 PHE A CA 1
ATOM 2724 C C . PHE A 1 332 ? -1.834 13.696 -18.812 1.00 94.94 332 PHE A C 1
ATOM 2726 O O . PHE A 1 332 ? -2.849 13.502 -18.143 1.00 94.94 332 PHE A O 1
ATOM 2733 N N . GLN A 1 333 ? -1.892 13.947 -20.127 1.00 95.00 333 GLN A N 1
ATOM 2734 C CA . GLN A 1 333 ? -3.113 13.829 -20.934 1.00 95.00 333 GLN A CA 1
ATOM 2735 C C . GLN A 1 333 ? -3.276 12.430 -21.547 1.00 95.00 333 GLN A C 1
ATOM 2737 O O . GLN A 1 333 ? -4.333 12.115 -22.095 1.00 95.00 333 GLN A O 1
ATOM 2742 N N . ARG A 1 334 ? -2.254 11.570 -21.444 1.00 97.12 334 ARG A N 1
ATOM 2743 C CA . ARG A 1 334 ? -2.240 10.203 -21.980 1.00 97.12 334 ARG A CA 1
ATOM 2744 C C . ARG A 1 334 ? -2.047 9.176 -20.855 1.00 97.12 334 ARG A C 1
ATOM 2746 O O . ARG A 1 334 ? -0.971 8.586 -20.741 1.00 97.12 334 ARG A O 1
ATOM 2753 N N . PRO A 1 335 ? -3.069 8.950 -20.009 1.00 97.56 335 PRO A N 1
ATOM 2754 C CA . PRO A 1 335 ? -3.012 7.909 -18.989 1.00 97.56 335 PRO A CA 1
ATOM 2755 C C . PRO A 1 335 ? -2.977 6.517 -19.632 1.00 97.56 335 PRO A C 1
ATOM 2757 O O . PRO A 1 335 ? -3.699 6.245 -20.597 1.00 97.56 335 PRO A O 1
ATOM 2760 N N . VAL A 1 336 ? -2.188 5.608 -19.061 1.00 98.12 336 VAL A N 1
ATOM 2761 C CA . VAL A 1 336 ? -2.143 4.197 -19.469 1.00 98.12 336 VAL A CA 1
ATOM 2762 C C . VAL A 1 336 ? -3.286 3.457 -18.777 1.00 98.12 336 VAL A C 1
ATOM 2764 O O . VAL A 1 336 ? -3.095 2.781 -17.770 1.00 98.12 336 VAL A O 1
ATOM 2767 N N . LYS A 1 337 ? -4.510 3.632 -19.287 1.00 98.19 337 LYS A N 1
ATOM 2768 C CA . LYS A 1 337 ? -5.751 3.169 -18.632 1.00 98.19 337 LYS A CA 1
ATOM 2769 C C . LYS A 1 337 ? -5.722 1.719 -18.122 1.00 98.19 337 LYS A C 1
ATOM 2771 O O . LYS A 1 337 ? -6.105 1.534 -16.970 1.00 98.19 337 LYS A O 1
ATOM 2776 N N . PRO A 1 338 ? -5.193 0.725 -18.870 1.00 98.00 338 PRO A N 1
ATOM 2777 C CA . PRO A 1 338 ? -5.130 -0.651 -18.374 1.00 98.00 338 PRO A CA 1
ATOM 2778 C C . PRO A 1 338 ? -4.338 -0.806 -17.068 1.00 98.00 338 PRO A C 1
ATOM 2780 O O . PRO A 1 338 ? -4.657 -1.669 -16.262 1.00 98.00 338 PRO A O 1
ATOM 2783 N N . VAL A 1 339 ? -3.329 0.040 -16.829 1.00 98.44 339 VAL A N 1
ATOM 2784 C CA . VAL A 1 339 ? -2.527 0.019 -15.594 1.00 98.44 339 VAL A CA 1
ATOM 2785 C C . VAL A 1 339 ? -3.328 0.570 -14.415 1.00 98.44 339 VAL A C 1
ATOM 2787 O O . VAL A 1 339 ? -3.288 0.005 -13.325 1.00 98.44 339 VAL A O 1
ATOM 2790 N N . TRP A 1 340 ? -4.089 1.645 -14.630 1.00 98.56 340 TRP A N 1
ATOM 2791 C CA . TRP A 1 340 ? -4.983 2.200 -13.609 1.00 98.56 340 TRP A CA 1
ATOM 2792 C C . TRP A 1 340 ? -6.072 1.203 -13.222 1.00 98.56 340 TRP A C 1
ATOM 2794 O O . TRP A 1 340 ? -6.276 0.946 -12.037 1.00 98.56 340 TRP A O 1
ATOM 2804 N N . GLU A 1 341 ? -6.734 0.620 -14.223 1.00 98.50 341 GLU A N 1
ATOM 2805 C CA . GLU A 1 341 ? -7.773 -0.397 -14.042 1.00 98.50 341 GLU A CA 1
ATOM 2806 C C . GLU A 1 341 ? -7.222 -1.606 -13.285 1.00 98.50 341 GLU A C 1
ATOM 2808 O O . GLU A 1 341 ? -7.793 -1.999 -12.272 1.00 98.50 341 GLU A O 1
ATOM 2813 N N . TYR A 1 342 ? -6.060 -2.114 -13.702 1.00 98.38 342 TYR A N 1
ATOM 2814 C CA . TYR A 1 342 ? -5.371 -3.224 -13.053 1.00 98.38 342 TYR A CA 1
ATOM 2815 C C . TYR A 1 342 ? -5.156 -2.991 -11.550 1.00 98.38 342 TYR A C 1
ATOM 2817 O O . TYR A 1 342 ? -5.582 -3.804 -10.729 1.00 98.38 342 TYR A O 1
ATOM 2825 N N . VAL A 1 343 ? -4.547 -1.865 -11.164 1.00 98.31 343 VAL A N 1
ATOM 2826 C CA . VAL A 1 343 ? -4.283 -1.571 -9.745 1.00 98.31 343 VAL A CA 1
ATOM 2827 C C . VAL A 1 343 ? -5.589 -1.408 -8.961 1.00 98.31 343 VAL A C 1
ATOM 2829 O O . VAL A 1 343 ? -5.729 -1.964 -7.870 1.00 98.31 343 VAL A O 1
ATOM 2832 N N . CYS A 1 344 ? -6.563 -0.684 -9.521 1.00 98.62 344 CYS A N 1
ATOM 2833 C CA . CYS A 1 344 ? -7.857 -0.468 -8.875 1.00 98.62 344 CYS A CA 1
ATOM 2834 C C . CYS A 1 344 ? -8.616 -1.781 -8.651 1.00 98.62 344 CYS A C 1
ATOM 2836 O O . CYS A 1 344 ? -9.213 -1.967 -7.593 1.00 98.62 344 CYS A O 1
ATOM 2838 N N . GLU A 1 345 ? -8.590 -2.700 -9.615 1.00 98.31 345 GLU A N 1
ATOM 2839 C CA . GLU A 1 345 ? -9.266 -3.995 -9.518 1.00 98.31 345 GLU A CA 1
ATOM 2840 C C . GLU A 1 345 ? -8.614 -4.937 -8.507 1.00 98.31 345 GLU A C 1
ATOM 2842 O O . GLU A 1 345 ? -9.328 -5.633 -7.783 1.00 98.31 345 GLU A O 1
ATOM 2847 N N . HIS A 1 346 ? -7.283 -4.951 -8.410 1.00 98.19 346 HIS A N 1
ATOM 2848 C CA . HIS A 1 346 ? -6.595 -5.760 -7.402 1.00 98.19 346 HIS A CA 1
ATOM 2849 C C . HIS A 1 346 ? -6.939 -5.308 -5.985 1.00 98.19 346 HIS A C 1
ATOM 2851 O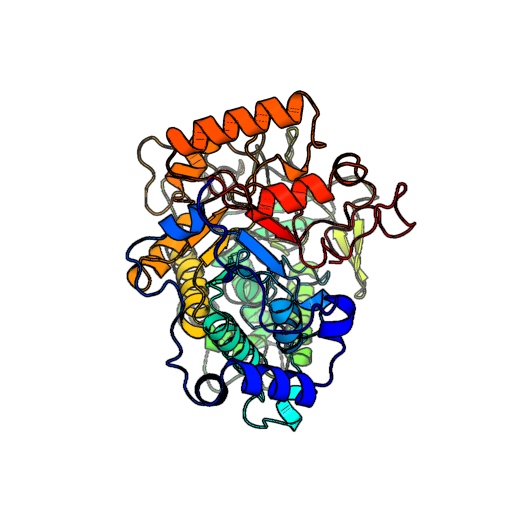 O . HIS A 1 346 ? -7.355 -6.126 -5.162 1.00 98.19 346 HIS A O 1
ATOM 2857 N N . TYR A 1 347 ? -6.845 -4.008 -5.709 1.00 98.50 347 TYR A N 1
ATOM 2858 C CA . TYR A 1 347 ? -7.183 -3.490 -4.387 1.00 98.50 347 TYR A CA 1
ATOM 2859 C C . TYR A 1 347 ? -8.679 -3.554 -4.078 1.00 98.50 347 TYR A C 1
ATOM 2861 O O . TYR A 1 347 ? -9.047 -3.808 -2.932 1.00 98.50 347 TYR A O 1
ATOM 2869 N N . HIS A 1 348 ? -9.544 -3.411 -5.087 1.00 98.56 348 HIS A N 1
ATOM 2870 C CA . HIS A 1 348 ? -10.976 -3.668 -4.932 1.00 98.56 348 HIS A CA 1
ATOM 2871 C C . HIS A 1 348 ? -11.256 -5.110 -4.521 1.00 98.56 348 HIS A C 1
ATOM 2873 O O . HIS A 1 348 ? -11.975 -5.329 -3.548 1.00 98.56 348 HIS A O 1
ATOM 2879 N N . ARG A 1 349 ? -10.623 -6.087 -5.179 1.00 97.62 349 ARG A N 1
ATOM 2880 C CA . ARG A 1 349 ? -10.761 -7.504 -4.825 1.00 97.62 349 ARG A CA 1
ATOM 2881 C C . ARG A 1 349 ? -10.340 -7.770 -3.384 1.00 97.62 349 ARG A C 1
ATOM 2883 O O . ARG A 1 349 ? -11.110 -8.380 -2.657 1.00 97.62 349 ARG A O 1
ATOM 2890 N N . VAL A 1 350 ? -9.178 -7.266 -2.960 1.00 97.62 350 VAL A N 1
ATOM 2891 C CA . VAL A 1 350 ? -8.679 -7.422 -1.580 1.00 97.62 350 VAL A CA 1
ATOM 2892 C C . VAL A 1 350 ? -9.642 -6.785 -0.570 1.00 97.62 350 VAL A C 1
ATOM 2894 O O . VAL A 1 350 ? -10.004 -7.412 0.424 1.00 97.62 350 VAL A O 1
ATOM 2897 N N . ALA A 1 351 ? -10.112 -5.562 -0.834 1.00 97.62 351 ALA A N 1
ATOM 2898 C CA . ALA A 1 351 ? -11.052 -4.870 0.047 1.00 97.62 351 ALA A CA 1
ATOM 2899 C C . ALA A 1 351 ? -12.403 -5.596 0.177 1.00 97.62 351 ALA A C 1
ATOM 2901 O O . ALA A 1 351 ? -13.018 -5.575 1.249 1.00 97.62 351 ALA A O 1
ATOM 2902 N N . SER A 1 352 ? -12.876 -6.226 -0.899 1.00 95.62 352 SER A N 1
ATOM 2903 C CA . SER A 1 352 ? -14.125 -6.991 -0.903 1.00 95.62 352 SER A CA 1
ATOM 2904 C C . SER A 1 352 ? -13.959 -8.391 -0.307 1.00 95.62 352 SER A C 1
ATOM 2906 O O . SER A 1 352 ? -14.826 -8.825 0.443 1.00 95.62 352 SER A O 1
ATOM 2908 N N . GLU A 1 353 ? -12.850 -9.081 -0.579 1.00 95.25 353 GLU A N 1
ATOM 2909 C CA . GLU A 1 353 ? -12.582 -10.445 -0.103 1.00 95.25 353 GLU A CA 1
ATOM 2910 C C . GLU A 1 353 ? -12.438 -10.520 1.422 1.00 95.25 353 GLU A C 1
ATOM 2912 O O . GLU A 1 353 ? -12.966 -11.440 2.048 1.00 95.25 353 GLU A O 1
ATOM 2917 N N . PHE A 1 354 ? -11.773 -9.533 2.028 1.00 96.31 354 PHE A N 1
ATOM 2918 C CA . PHE A 1 354 ? -11.523 -9.500 3.475 1.00 96.31 354 PHE A CA 1
ATOM 2919 C C . PHE A 1 354 ? -12.453 -8.562 4.250 1.00 96.31 354 PHE A C 1
ATOM 2921 O O . PHE A 1 354 ? -12.310 -8.433 5.458 1.00 96.31 354 PHE A O 1
ATOM 2928 N N . ASP A 1 355 ? -13.398 -7.917 3.568 1.00 96.06 355 ASP A N 1
ATOM 2929 C CA . ASP A 1 355 ? -14.305 -6.902 4.111 1.00 96.06 355 ASP A CA 1
ATOM 2930 C C . ASP A 1 355 ? -13.613 -5.699 4.792 1.00 96.06 355 ASP A C 1
ATOM 2932 O O . ASP A 1 355 ? -14.038 -5.217 5.839 1.00 96.06 355 ASP A O 1
ATOM 2936 N N . PHE A 1 356 ? -12.553 -5.159 4.184 1.00 98.25 356 PHE A N 1
ATOM 2937 C CA . PHE A 1 356 ? -11.928 -3.930 4.685 1.00 98.25 356 PHE A CA 1
ATOM 2938 C C . PHE A 1 356 ? -12.835 -2.694 4.514 1.00 98.25 356 PHE A C 1
ATOM 2940 O O . PHE A 1 356 ? -13.613 -2.578 3.560 1.00 98.25 356 PHE A O 1
ATOM 2947 N N . ASP A 1 357 ? -12.689 -1.744 5.438 1.00 98.69 357 ASP A N 1
ATOM 2948 C CA . ASP A 1 357 ? -13.511 -0.541 5.620 1.00 98.69 357 ASP A CA 1
ATOM 2949 C C . ASP A 1 357 ? -12.830 0.750 5.178 1.00 98.69 357 ASP A C 1
ATOM 2951 O O . ASP A 1 357 ? -13.490 1.758 4.923 1.00 98.69 357 ASP A O 1
ATOM 2955 N N . PHE A 1 358 ? -11.503 0.758 5.151 1.00 98.88 358 PHE A N 1
ATOM 2956 C CA . PHE A 1 358 ? -10.719 1.890 4.685 1.00 98.88 358 PHE A CA 1
ATOM 2957 C C . PHE A 1 358 ? -9.353 1.434 4.184 1.00 98.88 358 PHE A C 1
ATOM 2959 O O . PHE A 1 358 ? -8.911 0.316 4.443 1.00 98.88 358 PHE A O 1
ATOM 2966 N N . MET A 1 359 ? -8.670 2.326 3.482 1.00 98.56 359 MET A N 1
ATOM 2967 C CA . MET A 1 359 ? -7.275 2.165 3.099 1.00 98.56 359 MET A CA 1
ATOM 2968 C C . MET A 1 359 ? -6.408 3.217 3.776 1.00 98.56 359 MET A C 1
ATOM 2970 O O . MET A 1 359 ? -6.833 4.367 3.932 1.00 98.56 359 MET A O 1
ATOM 2974 N N . ARG A 1 360 ? -5.176 2.846 4.115 1.00 97.75 360 ARG A N 1
ATOM 2975 C CA . ARG A 1 360 ? -4.081 3.800 4.280 1.00 97.75 360 ARG A CA 1
ATOM 2976 C C . ARG A 1 360 ? -3.291 3.815 2.977 1.00 97.75 360 ARG A C 1
ATOM 2978 O O . ARG A 1 360 ? -2.803 2.780 2.547 1.00 97.75 360 ARG A O 1
ATOM 2985 N N . GLY A 1 361 ? -3.250 4.953 2.297 1.00 96.38 361 GLY A N 1
ATOM 2986 C CA . GLY A 1 361 ? -2.515 5.081 1.042 1.00 96.38 361 GLY A CA 1
ATOM 2987 C C . GLY A 1 361 ? -1.073 5.470 1.319 1.00 96.38 361 GLY A C 1
ATOM 2988 O O . GLY A 1 361 ? -0.823 6.600 1.745 1.00 96.38 361 GLY A O 1
ATOM 2989 N N . ASP A 1 362 ? -0.159 4.533 1.096 1.00 92.38 362 ASP A N 1
ATOM 2990 C CA . ASP A 1 362 ? 1.278 4.728 1.274 1.00 92.38 362 ASP A CA 1
ATOM 2991 C C . ASP A 1 362 ? 1.825 5.722 0.244 1.00 92.38 362 ASP A C 1
ATOM 2993 O O . ASP A 1 362 ? 1.368 5.740 -0.902 1.00 92.38 362 ASP A O 1
ATOM 2997 N N . MET A 1 363 ? 2.784 6.558 0.651 1.00 87.44 363 MET A N 1
ATOM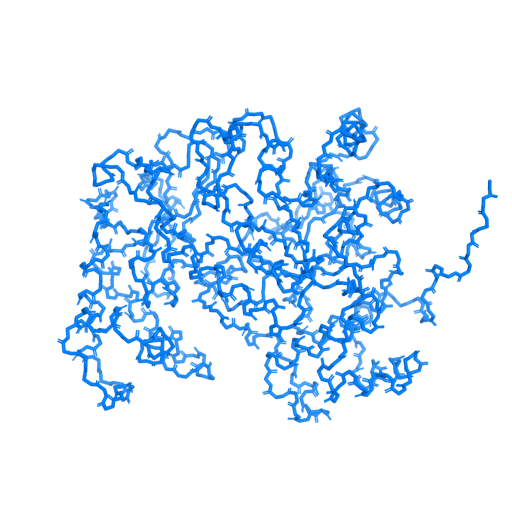 2998 C CA . MET A 1 363 ? 3.399 7.593 -0.180 1.00 87.44 363 MET A CA 1
ATOM 2999 C C . MET A 1 363 ? 2.364 8.351 -1.021 1.00 87.44 363 MET A C 1
ATOM 3001 O O . MET A 1 363 ? 2.377 8.259 -2.251 1.00 87.44 363 MET A O 1
ATOM 3005 N N . SER A 1 364 ? 1.468 9.109 -0.377 1.00 87.56 364 SER A N 1
ATOM 3006 C CA . SER A 1 364 ? 0.266 9.653 -1.036 1.00 87.56 364 SER A CA 1
ATOM 3007 C C . SER A 1 364 ? 0.509 10.612 -2.220 1.00 87.56 364 SER A C 1
ATOM 3009 O O . SER A 1 364 ? -0.443 11.061 -2.837 1.00 87.56 364 SER A O 1
ATOM 3011 N N . HIS A 1 365 ? 1.762 10.888 -2.590 1.00 84.62 365 HIS A N 1
ATOM 3012 C CA . HIS A 1 365 ? 2.181 11.783 -3.672 1.00 84.62 365 HIS A CA 1
ATOM 3013 C C . HIS A 1 365 ? 2.793 11.028 -4.853 1.00 84.62 365 HIS A C 1
ATOM 3015 O O . HIS A 1 365 ? 3.992 11.132 -5.137 1.00 84.62 365 HIS A O 1
ATOM 3021 N N . VAL A 1 366 ? 1.989 10.252 -5.568 1.00 79.75 366 VAL A N 1
ATOM 3022 C CA . VAL A 1 366 ? 2.495 9.363 -6.622 1.00 79.75 366 VAL A CA 1
ATOM 3023 C C . VAL A 1 366 ? 2.520 10.076 -7.970 1.00 79.75 366 VAL A C 1
ATOM 3025 O O . VAL A 1 366 ? 1.484 10.477 -8.483 1.00 79.75 366 VAL A O 1
ATOM 3028 N N . GLN A 1 367 ? 3.707 10.191 -8.582 1.00 82.25 367 GLN A N 1
ATOM 3029 C CA . GLN A 1 367 ? 3.886 10.757 -9.933 1.00 82.25 367 GLN A CA 1
ATOM 3030 C C . GLN A 1 367 ? 3.156 12.104 -10.132 1.00 82.25 367 GLN A C 1
ATOM 3032 O O . GLN A 1 367 ? 2.447 12.311 -11.116 1.00 82.25 367 GLN A O 1
ATOM 3037 N N . MET A 1 368 ? 3.350 13.029 -9.191 1.00 87.12 368 MET A N 1
ATOM 3038 C CA . MET A 1 368 ? 2.683 14.332 -9.187 1.00 87.12 368 MET A CA 1
ATOM 3039 C C . MET A 1 368 ? 3.001 15.168 -10.436 1.00 87.12 368 MET A C 1
ATOM 3041 O O . MET A 1 368 ? 4.103 15.128 -10.991 1.00 87.12 368 MET A O 1
ATOM 3045 N N . ARG A 1 369 ? 2.029 15.986 -10.849 1.00 91.50 369 ARG A N 1
ATOM 3046 C CA . ARG A 1 369 ? 2.133 16.873 -12.015 1.00 91.50 369 ARG A CA 1
ATOM 3047 C C . ARG A 1 369 ? 3.014 18.083 -11.682 1.00 91.50 369 ARG A C 1
ATOM 3049 O O . ARG A 1 369 ? 2.679 18.787 -10.735 1.00 91.50 369 ARG A O 1
ATOM 3056 N N . PRO A 1 370 ? 4.054 18.418 -12.473 1.00 90.94 370 PRO A N 1
ATOM 3057 C CA . PRO A 1 370 ? 4.895 19.596 -12.219 1.00 90.94 370 PRO A CA 1
ATOM 3058 C C . PRO A 1 370 ? 4.132 20.926 -12.142 1.00 90.94 370 PRO A C 1
ATOM 3060 O O . PRO A 1 370 ? 4.574 21.852 -11.472 1.00 90.94 370 PRO A O 1
ATOM 3063 N N . GLY A 1 371 ? 2.972 21.022 -12.803 1.00 90.75 371 GLY A N 1
ATOM 3064 C CA . GLY A 1 371 ? 2.081 22.187 -12.734 1.00 90.75 371 GLY A CA 1
ATOM 3065 C C . GLY A 1 371 ? 1.253 22.301 -11.445 1.00 90.75 371 GLY A C 1
ATOM 3066 O O . GLY A 1 371 ? 0.455 23.227 -11.338 1.00 90.75 371 GLY A O 1
ATOM 3067 N N . GLY A 1 372 ? 1.416 21.381 -10.490 1.00 92.12 372 GLY A N 1
ATOM 3068 C CA . GLY A 1 372 ? 0.645 21.328 -9.250 1.00 92.12 372 GLY A CA 1
ATOM 3069 C C . GLY A 1 372 ? -0.721 20.653 -9.401 1.00 92.12 372 GLY A C 1
ATOM 3070 O O . GLY A 1 372 ? -0.957 19.850 -10.310 1.00 92.12 372 GLY A O 1
ATOM 3071 N N . VAL A 1 373 ? -1.625 20.968 -8.473 1.00 93.81 373 VAL A N 1
ATOM 3072 C CA . VAL A 1 373 ? -2.989 20.428 -8.429 1.00 93.81 373 VAL A CA 1
ATOM 3073 C C . VAL A 1 373 ? -3.832 21.078 -9.537 1.00 93.81 373 VAL A C 1
ATOM 3075 O O . VAL A 1 373 ? -3.923 22.307 -9.586 1.00 93.81 373 VAL A O 1
ATOM 3078 N N . PRO A 1 374 ? -4.446 20.304 -10.452 1.00 92.62 374 PRO A N 1
ATOM 3079 C CA . PRO A 1 374 ? -5.321 20.856 -11.479 1.00 92.62 374 PRO A CA 1
ATOM 3080 C C . PRO A 1 374 ? -6.598 21.427 -10.850 1.00 92.62 374 PRO A C 1
ATOM 3082 O O . PRO A 1 374 ? -7.116 20.883 -9.878 1.00 92.62 374 PRO A O 1
ATOM 3085 N N . SER A 1 375 ? -7.150 22.483 -11.450 1.00 90.62 375 SER A N 1
ATOM 3086 C CA . SER A 1 375 ? -8.418 23.082 -11.004 1.00 90.62 375 SER A CA 1
ATOM 3087 C C . SER A 1 375 ? -9.597 22.106 -11.065 1.00 90.62 375 SER A C 1
ATOM 3089 O O . SER A 1 375 ? -10.518 22.193 -10.260 1.00 90.62 375 SER A O 1
ATOM 3091 N N . GLU A 1 376 ? -9.556 21.183 -12.026 1.00 90.06 376 GLU A N 1
ATOM 3092 C CA . GLU A 1 376 ? -10.529 20.111 -12.218 1.00 90.06 376 GLU A CA 1
ATOM 3093 C C . GLU A 1 376 ? -9.764 18.779 -12.303 1.00 90.06 376 GLU A C 1
ATOM 3095 O O . GLU A 1 376 ? -9.284 18.406 -13.380 1.00 90.06 376 GLU A O 1
ATOM 3100 N N . PRO A 1 377 ? -9.554 18.081 -11.172 1.00 91.75 377 PRO A N 1
ATOM 3101 C CA . PRO A 1 377 ? -8.916 16.771 -11.181 1.00 91.75 377 PRO A CA 1
ATOM 3102 C C . PRO A 1 377 ? -9.832 15.753 -11.869 1.00 91.75 377 PRO A C 1
ATOM 3104 O O . PRO A 1 377 ? -10.989 15.580 -11.491 1.00 91.75 377 PRO A O 1
ATOM 3107 N N . GLY A 1 378 ? -9.313 15.097 -12.907 1.00 91.56 378 GLY A N 1
ATOM 3108 C CA . GLY A 1 378 ? -9.997 13.993 -13.581 1.00 91.56 378 GLY A CA 1
ATOM 3109 C C . GLY A 1 378 ? -9.795 12.653 -12.867 1.00 91.56 378 GLY A C 1
ATOM 3110 O O . GLY A 1 378 ? -9.055 12.563 -11.893 1.00 91.56 378 GLY A O 1
ATOM 3111 N N . GLU A 1 379 ? -10.402 11.597 -13.412 1.00 92.75 379 GLU A N 1
ATOM 3112 C CA . GLU A 1 379 ? -10.302 10.213 -12.911 1.00 92.75 379 GLU A CA 1
ATOM 3113 C C . GLU A 1 379 ? -8.848 9.726 -12.775 1.00 92.75 379 GLU A C 1
ATOM 3115 O O . GLU A 1 379 ? -8.483 9.084 -11.798 1.00 92.75 379 GLU A O 1
ATOM 3120 N N . TYR A 1 380 ? -7.988 10.114 -13.719 1.00 95.38 380 TYR A N 1
ATOM 3121 C CA . TYR A 1 380 ? -6.562 9.782 -13.733 1.00 95.38 380 TYR A CA 1
ATOM 3122 C C . TYR A 1 380 ? -5.724 10.943 -13.186 1.00 95.38 380 TYR A C 1
ATOM 3124 O O . TYR A 1 380 ? -4.850 11.475 -13.872 1.00 95.38 380 TYR A O 1
ATOM 3132 N N . TYR A 1 381 ? -6.063 11.435 -11.995 1.00 95.38 381 TYR A N 1
ATOM 3133 C CA . TYR A 1 381 ? -5.265 12.439 -11.286 1.00 95.38 381 TYR A CA 1
ATOM 3134 C C . TYR A 1 381 ? -4.342 11.785 -10.256 1.00 95.38 381 TYR A C 1
ATOM 3136 O O . TYR A 1 381 ? -3.133 12.004 -10.314 1.00 95.38 381 TYR A O 1
ATOM 3144 N N . ASP A 1 382 ? -4.912 10.961 -9.375 1.00 96.06 382 ASP A N 1
ATOM 3145 C CA . ASP A 1 382 ? -4.229 10.317 -8.255 1.00 96.06 382 ASP A CA 1
ATOM 3146 C C . ASP A 1 382 ? -4.639 8.840 -8.147 1.00 96.06 382 ASP A C 1
ATOM 3148 O O . ASP A 1 382 ? -5.829 8.519 -8.142 1.00 96.06 382 ASP A O 1
ATOM 3152 N N . LEU A 1 383 ? -3.654 7.938 -8.080 1.00 97.44 383 LEU A N 1
ATOM 3153 C CA . LEU A 1 383 ? -3.884 6.487 -8.099 1.00 97.44 383 LEU A CA 1
ATOM 3154 C C . LEU A 1 383 ? -4.643 6.003 -6.861 1.00 97.44 383 LEU A C 1
ATOM 3156 O O . LEU A 1 383 ? -5.530 5.160 -6.968 1.00 97.44 383 LEU A O 1
ATOM 3160 N N . LEU A 1 384 ? -4.315 6.547 -5.691 1.00 97.81 384 LEU A N 1
ATOM 3161 C CA . LEU A 1 384 ? -4.929 6.154 -4.425 1.00 97.81 384 LEU A CA 1
ATOM 3162 C C . LEU A 1 384 ? -6.381 6.649 -4.358 1.00 97.81 384 LEU A C 1
ATOM 3164 O O . LEU A 1 384 ? -7.282 5.901 -3.976 1.00 97.81 384 LEU A O 1
ATOM 3168 N N . GLY A 1 385 ? -6.634 7.869 -4.835 1.00 97.44 385 GLY A N 1
ATOM 3169 C CA . GLY A 1 385 ? -7.978 8.389 -5.059 1.00 97.44 385 GLY A CA 1
ATOM 3170 C C . GLY A 1 385 ? -8.799 7.521 -6.018 1.00 97.44 385 GLY A C 1
ATOM 3171 O O . GLY A 1 385 ? -9.962 7.235 -5.729 1.00 97.44 385 GLY A O 1
ATOM 3172 N N . ALA A 1 386 ? -8.202 7.038 -7.112 1.00 98.25 386 ALA A N 1
ATOM 3173 C CA . ALA A 1 386 ? -8.866 6.126 -8.048 1.00 98.25 386 ALA A CA 1
ATOM 3174 C C . ALA A 1 386 ? -9.220 4.773 -7.397 1.00 98.25 386 ALA A C 1
ATOM 3176 O O . ALA A 1 386 ? -10.349 4.299 -7.545 1.00 98.25 386 ALA A O 1
ATOM 3177 N N . VAL A 1 387 ? -8.312 4.192 -6.599 1.00 98.56 387 VAL A N 1
ATOM 3178 C CA . VAL A 1 387 ? -8.578 2.968 -5.816 1.00 98.56 387 VAL A CA 1
ATOM 3179 C C . VAL A 1 387 ? -9.753 3.180 -4.858 1.00 98.56 387 VAL A C 1
ATOM 3181 O O . VAL A 1 387 ? -10.700 2.388 -4.860 1.00 98.56 387 VAL A O 1
ATOM 3184 N N . LYS A 1 388 ? -9.748 4.279 -4.087 1.00 98.12 388 LYS A N 1
ATOM 3185 C CA . LYS A 1 388 ? -10.861 4.632 -3.193 1.00 98.12 388 LYS A CA 1
ATOM 3186 C C . LYS A 1 388 ? -12.177 4.708 -3.965 1.00 98.12 388 LYS A C 1
ATOM 3188 O O . LYS A 1 388 ? -13.171 4.125 -3.538 1.00 98.12 388 LYS A O 1
ATOM 3193 N N . GLN A 1 389 ? -12.198 5.428 -5.088 1.00 98.00 389 GLN A N 1
ATOM 3194 C CA . GLN A 1 389 ? -13.404 5.613 -5.897 1.00 98.00 389 GLN A CA 1
ATOM 3195 C C . GLN A 1 389 ? -13.937 4.285 -6.439 1.00 98.00 389 GLN A C 1
ATOM 3197 O O . GLN A 1 389 ? -15.144 4.058 -6.376 1.00 98.00 389 GLN A O 1
ATOM 3202 N N . LYS A 1 390 ? -13.055 3.388 -6.899 1.00 98.50 390 LYS A N 1
ATOM 3203 C CA . LYS A 1 390 ? -13.434 2.048 -7.362 1.00 98.50 390 LYS A CA 1
ATOM 3204 C C . LYS A 1 390 ? -14.136 1.250 -6.262 1.00 98.50 390 LYS A C 1
ATOM 3206 O O . LYS A 1 390 ? -15.197 0.687 -6.513 1.00 98.50 390 LYS A O 1
ATOM 3211 N N . ILE A 1 391 ? -13.580 1.232 -5.050 1.00 98.56 391 ILE A N 1
ATOM 3212 C CA . ILE A 1 391 ? -14.158 0.500 -3.909 1.00 98.56 391 ILE A CA 1
ATOM 3213 C C . ILE A 1 391 ? -15.466 1.152 -3.439 1.00 98.56 391 ILE A C 1
ATOM 3215 O O . ILE A 1 391 ? -16.431 0.462 -3.101 1.00 98.56 391 ILE A O 1
ATOM 3219 N N . ALA A 1 392 ? -15.533 2.484 -3.470 1.00 97.69 392 ALA A N 1
ATOM 3220 C CA . ALA A 1 392 ? -16.688 3.244 -3.007 1.00 97.69 392 ALA A CA 1
ATOM 3221 C C . ALA A 1 392 ? -17.972 3.012 -3.825 1.00 97.69 392 ALA A C 1
ATOM 3223 O O . ALA A 1 392 ? -19.057 3.320 -3.332 1.00 97.69 392 ALA A O 1
ATOM 3224 N N . ILE A 1 393 ? -17.870 2.441 -5.034 1.00 97.31 393 ILE A N 1
ATOM 3225 C CA . ILE A 1 393 ? -19.026 2.009 -5.840 1.00 97.31 393 ILE A CA 1
ATOM 3226 C C . ILE A 1 393 ? -19.871 0.981 -5.072 1.00 97.31 393 ILE A C 1
ATOM 3228 O O . ILE A 1 393 ? -21.098 1.057 -5.095 1.00 97.31 393 ILE A O 1
ATOM 3232 N N . GLU A 1 394 ? -19.222 0.043 -4.378 1.00 96.25 394 GLU A N 1
ATOM 3233 C CA . GLU A 1 394 ? -19.883 -1.011 -3.593 1.00 96.25 394 GLU A CA 1
ATOM 3234 C C . GLU A 1 394 ? -19.960 -0.660 -2.104 1.00 96.25 394 GLU A C 1
ATOM 3236 O O . GLU A 1 394 ? -20.928 -1.013 -1.428 1.00 96.25 394 GLU A O 1
ATOM 3241 N N . LYS A 1 395 ? -18.964 0.074 -1.595 1.00 97.31 395 LYS A N 1
ATOM 3242 C CA . LYS A 1 395 ? -18.860 0.487 -0.192 1.00 97.31 395 LYS A CA 1
ATOM 3243 C C . LYS A 1 395 ? -18.795 2.015 -0.079 1.00 97.31 395 LYS A C 1
ATOM 3245 O O . LYS A 1 395 ? -17.710 2.554 0.127 1.00 97.31 395 LYS A O 1
ATOM 3250 N N . PRO A 1 396 ? -19.919 2.756 -0.139 1.00 97.94 396 PRO A N 1
ATOM 3251 C CA . PRO A 1 396 ? -19.909 4.226 -0.066 1.00 97.94 396 PRO A CA 1
ATOM 3252 C C . PRO A 1 396 ? -19.247 4.803 1.199 1.00 97.94 396 PRO A C 1
ATOM 3254 O O . PRO A 1 396 ? -18.870 5.975 1.242 1.00 97.94 396 PRO A O 1
ATOM 3257 N N . TYR A 1 397 ? -19.118 3.988 2.247 1.00 98.25 397 TYR A N 1
ATOM 3258 C CA . TYR A 1 397 ? -18.437 4.310 3.497 1.00 98.25 397 TYR A CA 1
ATOM 3259 C C . TYR A 1 397 ? -16.917 4.088 3.469 1.00 98.25 397 TYR A C 1
ATOM 3261 O O . TYR A 1 397 ? -16.266 4.409 4.463 1.00 98.25 397 TYR A O 1
ATOM 3269 N N . PHE A 1 398 ? -16.338 3.560 2.387 1.00 98.75 398 PHE A N 1
ATOM 3270 C CA . PHE A 1 398 ? -14.928 3.182 2.350 1.00 98.75 398 PHE A CA 1
ATOM 3271 C C . PHE A 1 398 ? -13.998 4.397 2.484 1.00 98.75 398 PHE A C 1
ATOM 3273 O O . PHE A 1 398 ? -14.046 5.333 1.679 1.00 98.75 398 PHE A O 1
ATOM 3280 N N . GLY A 1 399 ? -13.175 4.400 3.533 1.00 98.62 399 GLY A N 1
ATOM 3281 C CA . GLY A 1 399 ? -12.320 5.531 3.898 1.00 98.62 399 GLY A CA 1
ATOM 3282 C C . GLY A 1 399 ? -10.956 5.551 3.208 1.00 98.62 399 GLY A C 1
ATOM 3283 O O . GLY A 1 399 ? -10.412 4.510 2.860 1.00 98.62 399 GLY A O 1
ATOM 3284 N N . TYR A 1 400 ? -10.369 6.741 3.070 1.00 98.56 400 TYR A N 1
ATOM 3285 C CA . TYR A 1 400 ? -8.978 6.933 2.652 1.00 98.56 400 TYR A CA 1
ATOM 3286 C C . TYR A 1 400 ? -8.207 7.767 3.683 1.00 98.56 400 TYR A C 1
ATOM 3288 O O . TYR A 1 400 ? -8.441 8.967 3.851 1.00 98.56 400 TYR A O 1
ATOM 3296 N N . PHE A 1 401 ? -7.281 7.103 4.371 1.00 98.44 401 PHE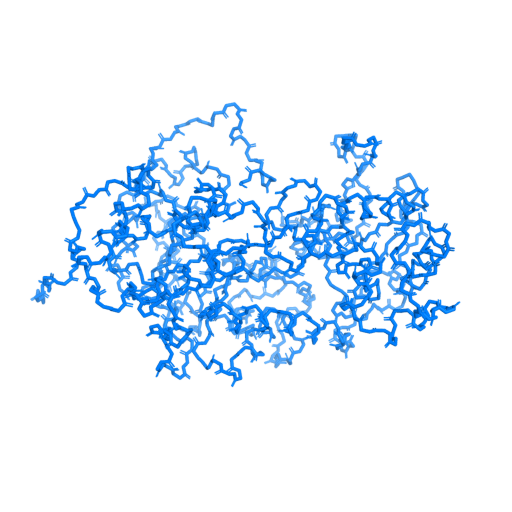 A N 1
ATOM 3297 C CA . PHE A 1 401 ? -6.253 7.697 5.215 1.00 98.44 401 PHE A CA 1
ATOM 3298 C C . PHE A 1 401 ? -4.998 7.941 4.364 1.00 98.44 401 PHE A C 1
ATOM 3300 O O . PHE A 1 401 ? -4.327 6.996 3.964 1.00 98.44 401 PHE A O 1
ATOM 3307 N N . ALA A 1 402 ? -4.649 9.192 4.094 1.00 97.06 402 ALA A N 1
ATOM 3308 C CA . ALA A 1 402 ? -3.446 9.533 3.341 1.00 97.06 402 ALA A CA 1
ATOM 3309 C C . ALA A 1 402 ? -2.199 9.500 4.237 1.00 97.06 402 ALA A C 1
ATOM 3311 O O . ALA A 1 402 ? -2.134 10.187 5.264 1.00 97.06 402 ALA A O 1
ATOM 3312 N N . GLU A 1 403 ? -1.182 8.738 3.843 1.00 93.81 403 GLU A N 1
ATOM 3313 C CA . GLU A 1 403 ? 0.168 8.928 4.357 1.00 93.81 403 GLU A CA 1
ATOM 3314 C C . GLU A 1 403 ? 0.807 10.154 3.690 1.00 93.81 403 GLU A C 1
ATOM 3316 O O . GLU A 1 403 ? 1.572 10.066 2.730 1.00 93.81 403 GLU A O 1
ATOM 3321 N N . SER A 1 404 ? 0.471 11.327 4.220 1.00 91.88 404 SER A N 1
ATOM 3322 C CA . SER A 1 404 ? 1.043 12.593 3.784 1.00 91.88 404 SER A CA 1
ATOM 3323 C C . SER A 1 404 ? 1.405 13.488 4.973 1.00 91.88 404 SER A C 1
ATOM 3325 O O . SER A 1 404 ? 0.734 13.503 6.012 1.00 91.88 404 SER A O 1
ATOM 3327 N N . PHE A 1 405 ? 2.485 14.250 4.802 1.00 90.19 405 PHE A N 1
ATOM 3328 C CA . PHE A 1 405 ? 2.890 15.328 5.694 1.00 90.19 405 PHE A CA 1
ATOM 3329 C C . PHE A 1 405 ? 2.402 16.659 5.123 1.00 90.19 405 PHE A C 1
ATOM 3331 O O . PHE A 1 405 ? 2.544 16.919 3.933 1.00 90.19 405 PHE A O 1
ATOM 3338 N N . LEU A 1 406 ? 1.875 17.535 5.980 1.00 91.69 406 LEU A N 1
ATOM 3339 C CA . LEU A 1 406 ? 1.346 18.849 5.598 1.00 91.69 406 LEU A CA 1
ATOM 3340 C C . LEU A 1 406 ? 2.505 19.843 5.418 1.00 91.69 406 LEU A C 1
ATOM 3342 O O . LEU A 1 406 ? 2.676 20.769 6.210 1.00 91.69 406 LEU A O 1
ATOM 3346 N N . ALA A 1 407 ? 3.364 19.570 4.437 1.00 88.62 407 ALA A N 1
ATOM 3347 C CA . ALA A 1 407 ? 4.549 20.354 4.113 1.00 88.62 407 ALA A CA 1
ATOM 3348 C C . ALA A 1 407 ? 4.194 21.634 3.326 1.00 88.62 407 ALA A C 1
ATOM 3350 O O . ALA A 1 407 ? 3.110 21.722 2.740 1.00 88.62 407 ALA A O 1
ATOM 3351 N N . PRO A 1 408 ? 5.097 22.633 3.276 1.00 90.81 408 PRO A N 1
ATOM 3352 C CA . PRO A 1 408 ? 4.914 23.795 2.415 1.00 90.81 408 PRO A CA 1
ATOM 3353 C C . PRO A 1 408 ? 4.782 23.414 0.929 1.00 90.81 408 PRO A C 1
ATOM 3355 O O . PRO A 1 408 ? 5.321 22.383 0.508 1.00 90.81 408 PRO A O 1
ATOM 3358 N N . PRO A 1 409 ? 4.124 24.262 0.114 1.00 92.25 409 PRO A N 1
ATOM 3359 C CA . PRO A 1 409 ? 3.956 23.995 -1.307 1.00 92.25 409 PRO A CA 1
ATOM 3360 C C . PRO A 1 409 ? 5.283 23.746 -2.026 1.00 92.25 409 PRO A C 1
ATOM 3362 O O . PRO A 1 409 ? 6.255 24.468 -1.801 1.00 92.25 409 PRO A O 1
ATOM 3365 N N . ASN A 1 410 ? 5.292 22.775 -2.940 1.00 90.56 410 ASN A N 1
ATOM 3366 C CA . ASN A 1 410 ? 6.460 22.371 -3.734 1.00 90.56 410 ASN A CA 1
ATOM 3367 C C . ASN A 1 410 ? 7.619 21.730 -2.950 1.00 90.56 410 ASN A C 1
ATOM 3369 O O . ASN A 1 410 ? 8.649 21.455 -3.553 1.00 90.56 410 ASN A O 1
ATOM 3373 N N . GLU A 1 411 ? 7.488 21.457 -1.644 1.00 88.00 411 GLU A N 1
ATOM 3374 C CA . GLU A 1 411 ? 8.544 20.751 -0.902 1.00 88.00 411 GLU A CA 1
ATOM 3375 C C . GLU A 1 411 ? 8.416 19.227 -1.007 1.00 88.00 411 GLU A C 1
ATOM 3377 O O . GLU A 1 411 ? 9.361 18.556 -1.419 1.00 88.00 411 GLU A O 1
ATOM 3382 N N . MET A 1 412 ? 7.268 18.670 -0.608 1.00 83.25 412 MET A N 1
ATOM 3383 C CA . MET A 1 412 ? 7.030 17.218 -0.626 1.00 83.25 412 MET A CA 1
ATOM 3384 C C . MET A 1 412 ? 6.283 16.760 -1.880 1.00 83.25 412 MET A C 1
ATOM 3386 O O . MET A 1 412 ? 6.522 15.653 -2.355 1.00 83.25 412 MET A O 1
ATOM 3390 N N . ALA A 1 413 ? 5.439 17.630 -2.433 1.00 86.75 413 ALA A N 1
ATOM 3391 C CA . ALA A 1 413 ? 4.659 17.418 -3.643 1.00 86.75 413 ALA A CA 1
ATOM 3392 C C . ALA A 1 413 ? 4.628 18.695 -4.482 1.00 86.75 413 ALA A C 1
ATOM 3394 O O . ALA A 1 413 ? 4.826 19.786 -3.954 1.00 86.75 413 ALA A O 1
ATOM 3395 N N . TYR A 1 414 ? 4.367 18.576 -5.785 1.00 90.75 414 TYR A N 1
ATOM 3396 C CA . TYR A 1 414 ? 4.119 19.751 -6.622 1.00 90.75 414 TYR A CA 1
ATOM 3397 C C . TYR A 1 414 ? 2.778 20.402 -6.255 1.00 90.75 414 TYR A C 1
ATOM 3399 O O . TYR A 1 414 ? 1.748 19.728 -6.234 1.00 90.75 414 TYR A O 1
ATOM 3407 N N . GLY A 1 415 ? 2.774 21.721 -6.053 1.00 92.44 415 GLY A N 1
ATOM 3408 C CA . GLY A 1 415 ? 1.590 22.476 -5.633 1.00 92.44 415 GLY A CA 1
ATOM 3409 C C 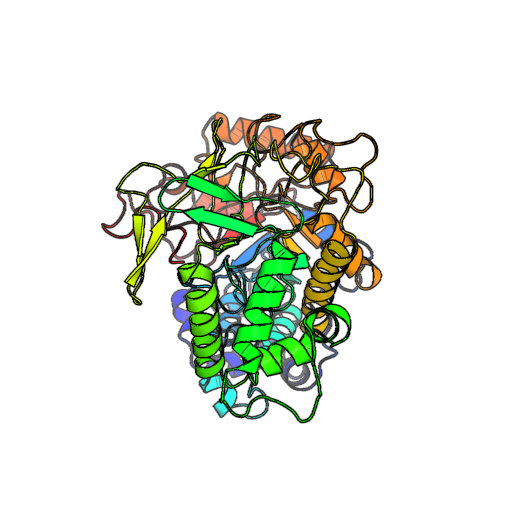. GLY A 1 415 ? 1.365 22.482 -4.118 1.00 92.44 415 GLY A C 1
ATOM 3410 O O . GLY A 1 415 ? 2.289 22.233 -3.346 1.00 92.44 415 GLY A O 1
ATOM 3411 N N . ASP A 1 416 ? 0.145 22.842 -3.703 1.00 94.19 416 ASP A N 1
ATOM 3412 C CA . ASP A 1 416 ? -0.281 22.864 -2.299 1.00 94.19 416 ASP A CA 1
ATOM 3413 C C . ASP A 1 416 ? -0.774 21.484 -1.845 1.00 94.19 416 ASP A C 1
ATOM 3415 O O . ASP A 1 416 ? -1.589 20.841 -2.509 1.00 94.19 416 ASP A O 1
ATOM 3419 N N . GLU A 1 417 ? -0.292 21.049 -0.684 1.00 93.88 417 GLU A N 1
ATOM 3420 C CA . GLU A 1 417 ? -0.591 19.730 -0.136 1.00 93.88 417 GLU A CA 1
ATOM 3421 C C . GLU A 1 417 ? -2.063 19.563 0.254 1.00 93.88 417 GLU A C 1
ATOM 3423 O O . GLU A 1 417 ? -2.670 18.519 0.018 1.00 93.88 417 GLU A O 1
ATOM 3428 N N . CYS A 1 418 ? -2.669 20.599 0.839 1.00 95.44 418 CYS A N 1
ATOM 3429 C CA . CYS A 1 418 ? -4.070 20.523 1.238 1.00 95.44 418 CYS A CA 1
ATOM 3430 C C . CYS A 1 418 ? -4.970 20.404 0.006 1.00 95.44 418 CYS A C 1
ATOM 3432 O O . CYS A 1 418 ? -5.939 19.649 0.032 1.00 95.44 418 CYS A O 1
ATOM 3434 N N . ASP A 1 419 ? -4.649 21.136 -1.060 1.00 95.75 419 ASP A N 1
ATOM 3435 C CA . ASP A 1 419 ? -5.391 21.071 -2.316 1.00 95.75 419 ASP A CA 1
ATOM 3436 C C . ASP A 1 419 ? -5.247 19.683 -2.971 1.00 95.75 419 ASP A C 1
ATOM 3438 O O . ASP A 1 419 ? -6.228 19.144 -3.488 1.00 95.75 419 ASP A O 1
ATOM 3442 N N . HIS A 1 420 ? -4.066 19.056 -2.885 1.00 95.50 420 HIS A N 1
ATOM 3443 C CA . HIS A 1 420 ? -3.854 17.685 -3.357 1.00 95.50 420 HIS A CA 1
ATOM 3444 C C . HIS A 1 420 ? -4.707 16.673 -2.580 1.00 95.50 420 HIS A C 1
ATOM 3446 O O . HIS A 1 420 ? -5.399 15.868 -3.202 1.00 95.50 420 HIS A O 1
ATOM 3452 N N . LEU A 1 421 ? -4.715 16.741 -1.244 1.00 96.38 421 LEU A N 1
ATOM 3453 C CA . LEU A 1 421 ? -5.516 15.852 -0.391 1.00 96.38 421 LEU A CA 1
ATOM 3454 C C . LEU A 1 421 ? -7.021 15.958 -0.682 1.00 96.38 421 LEU A C 1
ATOM 3456 O O . LEU A 1 421 ? -7.739 14.957 -0.663 1.00 96.38 421 LEU A O 1
ATOM 3460 N N . GLU A 1 422 ? -7.517 17.162 -0.975 1.00 96.19 422 GLU A N 1
ATOM 3461 C CA . GLU A 1 422 ? -8.909 17.348 -1.395 1.00 96.19 422 GLU A CA 1
ATOM 3462 C C . GLU A 1 422 ? -9.175 16.782 -2.794 1.00 96.19 422 GLU A C 1
ATOM 3464 O O . GLU A 1 422 ? -10.236 16.197 -3.020 1.00 96.19 422 GLU A O 1
ATOM 3469 N N . ALA A 1 423 ? -8.226 16.940 -3.719 1.00 95.69 423 ALA A N 1
ATOM 3470 C CA . ALA A 1 423 ? -8.332 16.453 -5.091 1.00 95.69 423 ALA A CA 1
ATOM 3471 C C . ALA A 1 423 ? -8.229 14.920 -5.199 1.00 95.69 423 ALA A C 1
ATOM 3473 O O . ALA A 1 423 ? -8.927 14.328 -6.020 1.00 95.69 423 ALA A O 1
ATOM 3474 N N . SER A 1 424 ? -7.417 14.269 -4.360 1.00 95.75 424 SER A N 1
ATOM 3475 C CA . SER A 1 424 ? -7.334 12.803 -4.257 1.00 95.75 424 SER A CA 1
ATOM 3476 C C . SER A 1 424 ? -8.494 12.193 -3.461 1.00 95.75 424 SER A C 1
ATOM 3478 O O . SER A 1 424 ? -8.711 10.982 -3.484 1.00 95.75 424 SER A O 1
ATOM 3480 N N . GLY A 1 425 ? -9.285 13.023 -2.774 1.00 96.25 425 GLY A N 1
ATOM 3481 C CA . GLY A 1 425 ? -10.435 12.580 -1.994 1.00 96.25 425 GLY A CA 1
ATOM 3482 C C . GLY A 1 425 ? -10.056 11.911 -0.673 1.00 96.25 425 GLY A C 1
ATOM 3483 O O . GLY A 1 425 ? -10.827 11.080 -0.184 1.00 96.25 425 GLY A O 1
ATOM 3484 N N . ALA A 1 426 ? -8.904 12.252 -0.090 1.00 97.75 426 ALA A N 1
ATOM 3485 C CA . ALA A 1 426 ? -8.509 11.786 1.235 1.00 97.75 426 ALA A CA 1
ATOM 3486 C C . ALA A 1 426 ? -9.504 12.257 2.311 1.00 97.75 426 ALA A C 1
ATOM 3488 O O . ALA A 1 426 ? -9.946 13.408 2.327 1.00 97.75 426 ALA A O 1
ATOM 3489 N N . ASP A 1 427 ? -9.865 11.369 3.238 1.00 98.38 427 ASP A N 1
ATOM 3490 C CA . ASP A 1 427 ? -10.721 11.723 4.373 1.00 98.38 427 ASP A CA 1
ATOM 3491 C C . ASP A 1 427 ? -9.895 12.284 5.522 1.00 98.38 427 ASP A C 1
ATOM 3493 O O . ASP A 1 427 ? -10.281 13.272 6.141 1.00 98.38 427 ASP A O 1
ATOM 3497 N N . THR A 1 428 ? -8.749 11.667 5.796 1.00 97.62 428 THR A N 1
ATOM 3498 C CA . THR A 1 428 ? -7.815 12.083 6.840 1.00 97.62 428 THR A CA 1
ATOM 3499 C C . THR A 1 428 ? -6.386 11.971 6.325 1.00 97.62 428 THR A C 1
ATOM 3501 O O . THR A 1 428 ? -6.124 11.194 5.411 1.00 97.62 428 THR A O 1
ATOM 3504 N N . THR A 1 429 ? -5.458 12.724 6.911 1.00 96.69 429 THR A N 1
ATOM 3505 C CA . THR A 1 429 ? -4.026 12.638 6.584 1.00 96.69 429 THR A CA 1
ATOM 3506 C C . THR A 1 429 ? -3.177 12.474 7.836 1.00 96.69 429 THR A C 1
ATOM 3508 O O . THR A 1 429 ? -3.541 12.999 8.889 1.00 96.69 429 THR A O 1
ATOM 3511 N N . LEU A 1 430 ? -2.051 11.772 7.721 1.00 94.25 430 LEU A N 1
ATOM 3512 C CA . LEU A 1 430 ? -1.123 11.490 8.814 1.00 94.25 430 LEU A CA 1
ATOM 3513 C C . LEU A 1 430 ? -0.646 12.755 9.543 1.00 94.25 430 LEU A C 1
ATOM 3515 O O . LEU A 1 430 ? -0.631 12.801 10.775 1.00 94.25 430 LEU A O 1
ATOM 3519 N N . GLY A 1 431 ? -0.258 13.782 8.787 1.00 92.69 431 GLY A N 1
ATOM 3520 C CA . GLY A 1 431 ? 0.217 15.045 9.334 1.00 92.69 431 GLY A CA 1
ATOM 3521 C C . GLY A 1 431 ? 1.580 14.980 10.047 1.00 92.69 431 GLY A C 1
ATOM 3522 O O . GLY A 1 431 ? 2.286 13.972 10.100 1.00 92.69 431 GLY A O 1
ATOM 3523 N N . ASN A 1 432 ? 1.943 16.126 10.611 1.00 90.75 432 ASN A N 1
ATOM 3524 C CA . ASN A 1 432 ? 3.254 16.529 11.110 1.00 90.75 432 ASN A CA 1
ATOM 3525 C C . ASN A 1 432 ? 3.373 16.508 12.640 1.00 90.75 432 ASN A C 1
ATOM 3527 O O . ASN A 1 432 ? 4.491 16.505 13.148 1.00 90.75 432 ASN A O 1
ATOM 3531 N N . LEU A 1 433 ? 2.261 16.500 13.394 1.00 89.62 433 LEU A N 1
ATOM 3532 C CA . LEU A 1 433 ? 2.286 16.657 14.863 1.00 89.62 433 LEU A CA 1
ATOM 3533 C C . LEU A 1 433 ? 3.147 15.607 15.580 1.00 89.62 433 LEU A C 1
ATOM 3535 O O . LEU A 1 433 ? 3.690 15.867 16.655 1.00 89.62 433 LEU A O 1
ATOM 3539 N N . GLN A 1 434 ? 3.283 14.419 14.998 1.00 86.56 434 GLN A N 1
ATOM 3540 C CA . GLN A 1 434 ? 4.163 13.359 15.494 1.00 86.56 434 GLN A CA 1
ATOM 3541 C C . GLN A 1 434 ? 5.646 13.755 15.544 1.00 86.56 434 GLN A C 1
ATOM 3543 O O . GLN A 1 434 ? 6.379 13.199 16.348 1.00 86.56 434 GLN A O 1
ATOM 3548 N N . SER A 1 435 ? 6.080 14.725 14.738 1.00 86.19 435 SER A N 1
ATOM 3549 C CA . SER A 1 435 ? 7.478 15.164 14.650 1.00 86.19 435 SER A CA 1
ATOM 3550 C C . SER A 1 435 ? 7.818 16.314 15.608 1.00 86.19 435 SER A C 1
ATOM 3552 O O . SER A 1 435 ? 8.979 16.700 15.710 1.00 86.19 435 SER A O 1
ATOM 3554 N N . GLU A 1 436 ? 6.832 16.855 16.334 1.00 89.50 436 GLU A N 1
ATOM 3555 C CA . GLU A 1 436 ? 7.001 18.028 17.199 1.00 89.50 436 GLU A CA 1
ATOM 3556 C C . GLU A 1 436 ? 6.741 17.695 18.677 1.00 89.50 436 GLU A C 1
ATOM 3558 O O . GLU A 1 436 ? 5.682 17.146 18.995 1.00 89.50 436 GLU A O 1
ATOM 3563 N N . PRO A 1 437 ? 7.649 18.027 19.620 1.00 89.00 437 PRO A N 1
ATOM 3564 C CA . PRO A 1 437 ? 7.421 17.784 21.042 1.00 89.00 437 PRO A CA 1
ATOM 3565 C C . PRO A 1 437 ? 6.231 18.582 21.593 1.00 89.00 437 PRO A C 1
ATOM 3567 O O . PRO A 1 437 ? 6.082 19.780 21.325 1.00 89.00 437 PRO A O 1
ATOM 3570 N N . ILE A 1 438 ? 5.426 17.940 22.443 1.00 89.06 438 ILE A N 1
ATOM 3571 C CA . ILE A 1 438 ? 4.256 18.571 23.067 1.00 89.06 438 ILE A CA 1
ATOM 3572 C C . ILE A 1 438 ? 4.652 19.772 23.929 1.00 89.06 438 ILE A C 1
ATOM 3574 O O . ILE A 1 438 ? 5.612 19.734 24.701 1.00 89.06 438 ILE A O 1
ATOM 3578 N N . GLY A 1 439 ? 3.847 20.832 23.832 1.00 86.81 439 GLY A N 1
ATOM 3579 C CA . GLY A 1 439 ? 3.982 22.049 24.637 1.00 86.81 439 GLY A CA 1
ATOM 3580 C C . GLY A 1 439 ? 5.003 23.050 24.096 1.00 86.81 439 GLY A C 1
ATOM 3581 O O . GLY A 1 439 ? 5.177 24.116 24.683 1.00 86.81 439 GLY A O 1
ATOM 3582 N N . THR A 1 440 ? 5.664 22.743 22.979 1.00 92.25 440 THR A N 1
ATOM 3583 C CA . THR A 1 440 ? 6.486 23.720 22.260 1.00 92.25 440 THR A CA 1
ATOM 3584 C C . THR A 1 440 ? 5.606 24.736 21.518 1.00 92.25 440 THR A C 1
ATOM 3586 O O . THR A 1 440 ? 4.473 24.415 21.147 1.00 92.25 440 THR A O 1
ATOM 3589 N N . PRO A 1 441 ? 6.105 25.959 21.247 1.00 95.19 441 PRO A N 1
ATOM 3590 C CA . PRO A 1 441 ? 5.384 26.920 20.411 1.00 95.19 441 PRO A CA 1
ATOM 3591 C C . PRO A 1 441 ? 5.030 26.366 19.025 1.00 95.19 441 PRO A C 1
ATOM 3593 O O . PRO A 1 441 ? 3.923 26.610 18.555 1.00 95.19 441 PRO A O 1
ATOM 3596 N N . ALA A 1 442 ? 5.930 25.582 18.418 1.00 92.88 442 ALA A N 1
ATOM 3597 C CA . ALA A 1 442 ? 5.710 24.933 17.125 1.00 92.88 442 ALA A CA 1
ATOM 3598 C C . ALA A 1 442 ? 4.530 23.952 17.180 1.00 92.88 442 ALA A C 1
ATOM 3600 O O . ALA A 1 442 ? 3.611 24.059 16.374 1.00 92.88 442 ALA A O 1
ATOM 3601 N N . PHE A 1 443 ? 4.479 23.083 18.196 1.00 92.69 443 PHE A N 1
ATOM 3602 C CA . PHE A 1 443 ? 3.359 22.160 18.387 1.00 92.69 443 PHE A CA 1
ATOM 3603 C C . PHE A 1 443 ? 2.013 22.888 18.539 1.00 92.69 443 PHE A C 1
ATOM 3605 O O . PHE A 1 443 ? 1.018 22.487 17.942 1.00 92.69 443 PHE A O 1
ATOM 3612 N N . ILE A 1 444 ? 1.965 23.975 19.319 1.00 93.88 444 ILE A N 1
ATOM 3613 C CA . ILE A 1 444 ? 0.727 24.747 19.525 1.00 93.88 444 ILE A CA 1
ATOM 3614 C C . ILE A 1 444 ? 0.293 25.474 18.245 1.00 93.88 444 ILE A C 1
ATOM 3616 O O . ILE A 1 444 ? -0.902 25.536 17.951 1.00 93.88 444 ILE A O 1
ATOM 3620 N N . GLN A 1 445 ? 1.245 26.011 17.477 1.00 95.06 445 GLN A N 1
ATOM 3621 C CA . GLN A 1 445 ? 0.971 26.638 16.182 1.00 95.06 445 GLN A CA 1
ATOM 3622 C C . GLN A 1 445 ? 0.412 25.622 15.181 1.00 95.06 445 GLN A C 1
ATOM 3624 O O . GLN A 1 445 ? -0.627 25.886 14.578 1.00 95.06 445 GLN A O 1
ATOM 3629 N N . GLU A 1 446 ? 1.040 24.451 15.073 1.00 93.75 446 GLU A N 1
ATOM 3630 C CA . GLU A 1 446 ? 0.600 23.374 14.183 1.00 93.75 446 GLU A CA 1
ATOM 3631 C C . GLU A 1 446 ? -0.792 22.859 14.579 1.00 93.75 446 GLU A C 1
ATOM 3633 O O . GLU A 1 446 ? -1.685 22.759 13.741 1.00 93.75 446 GLU A O 1
ATOM 3638 N N . LEU A 1 447 ? -1.036 22.632 15.875 1.00 93.75 447 LEU A N 1
ATOM 3639 C CA . LEU A 1 447 ? -2.346 22.198 16.370 1.00 93.75 447 LEU A CA 1
ATOM 3640 C C . LEU A 1 447 ? -3.448 23.235 16.086 1.00 93.75 447 LEU A C 1
ATOM 3642 O O . LEU A 1 447 ? -4.563 22.876 15.706 1.00 93.75 447 LEU A O 1
ATOM 3646 N N . SER A 1 448 ? -3.143 24.529 16.231 1.00 94.81 448 SER A N 1
ATOM 3647 C CA . SER A 1 448 ? -4.059 25.619 15.867 1.00 94.81 448 SER A CA 1
ATOM 3648 C C . SER A 1 448 ? -4.364 25.625 14.365 1.00 94.81 448 SER A C 1
ATOM 3650 O O . SER A 1 448 ? -5.515 25.782 13.949 1.00 94.81 448 SER A O 1
ATOM 3652 N N . GLN A 1 449 ? -3.346 25.384 13.535 1.00 95.62 449 GLN A N 1
ATOM 3653 C CA . GLN A 1 449 ? -3.511 25.261 12.092 1.00 95.62 449 GLN A CA 1
ATOM 3654 C C . GLN A 1 449 ? -4.360 24.033 11.720 1.00 95.62 449 GLN A C 1
ATOM 3656 O O . GLN A 1 449 ? -5.208 24.131 10.831 1.00 95.62 449 GLN A O 1
ATOM 3661 N N . TYR A 1 450 ? -4.233 22.918 12.446 1.00 95.56 450 TYR A N 1
ATOM 3662 C CA . TYR A 1 450 ? -5.069 21.729 12.239 1.00 95.56 450 TYR A CA 1
ATOM 3663 C C . TYR A 1 450 ? -6.526 22.025 12.570 1.00 95.56 450 TYR A C 1
ATOM 3665 O O . TYR A 1 450 ? -7.410 21.694 11.783 1.00 95.56 450 TYR A O 1
ATOM 3673 N N . ALA A 1 451 ? -6.783 22.718 13.683 1.00 95.06 451 ALA A N 1
ATOM 3674 C CA . ALA A 1 451 ? -8.128 23.158 14.047 1.00 95.06 451 ALA A CA 1
ATOM 3675 C C . ALA A 1 451 ? -8.743 24.067 12.970 1.00 95.06 451 ALA A C 1
ATOM 3677 O O . ALA A 1 451 ? -9.935 23.971 12.675 1.00 95.06 451 ALA A O 1
ATOM 3678 N N . LYS A 1 452 ? -7.941 24.934 12.340 1.00 96.50 452 LYS A N 1
ATOM 3679 C CA . LYS A 1 452 ? -8.398 25.736 11.199 1.00 96.50 452 LYS A CA 1
ATOM 3680 C C . LYS A 1 452 ? -8.758 24.844 10.010 1.00 96.50 452 LYS A C 1
ATOM 3682 O O . LYS A 1 452 ? -9.858 24.980 9.483 1.00 96.50 452 LYS A O 1
ATOM 3687 N N . TRP A 1 453 ? -7.879 23.920 9.620 1.00 96.44 453 TRP A N 1
ATOM 3688 C CA . TRP A 1 453 ? -8.125 23.024 8.487 1.00 96.44 453 TRP A CA 1
ATOM 3689 C C . TRP A 1 453 ? -9.341 22.122 8.687 1.00 96.44 453 TRP A C 1
ATOM 3691 O O . TRP A 1 453 ? -10.125 22.008 7.754 1.00 96.44 453 TRP A O 1
ATOM 3701 N N . LEU A 1 454 ? -9.589 21.604 9.893 1.00 93.94 454 LEU A N 1
ATOM 3702 C CA . LEU A 1 454 ? -10.820 20.859 10.201 1.00 93.94 454 LEU A CA 1
ATOM 3703 C C . LEU A 1 454 ? -12.105 21.632 9.861 1.00 93.94 454 LEU A C 1
ATOM 3705 O O . LEU A 1 454 ? -13.118 21.027 9.523 1.00 93.94 454 LEU A O 1
ATOM 3709 N N . ASN A 1 455 ? -12.073 22.963 9.970 1.00 93.94 455 ASN A N 1
ATOM 3710 C CA . ASN A 1 455 ? -13.228 23.819 9.707 1.00 93.94 455 ASN A CA 1
ATOM 3711 C C . ASN A 1 455 ? -13.293 24.327 8.260 1.00 93.94 455 ASN A C 1
ATOM 3713 O O . ASN A 1 455 ? -14.360 24.746 7.814 1.00 93.94 455 ASN A O 1
ATOM 3717 N N . THR A 1 456 ? -12.166 24.357 7.543 1.00 96.19 456 THR A N 1
ATOM 3718 C CA . THR A 1 456 ? -12.073 25.011 6.226 1.00 96.19 456 THR A CA 1
ATOM 3719 C C . THR A 1 456 ? -11.744 24.070 5.076 1.00 96.19 456 THR A C 1
ATOM 3721 O O . THR A 1 456 ? -11.833 24.496 3.929 1.00 96.19 456 THR A O 1
ATOM 3724 N N . ARG A 1 457 ? -11.314 22.837 5.354 1.00 96.88 457 ARG A N 1
ATOM 3725 C CA . ARG A 1 457 ? -10.918 21.838 4.356 1.00 96.88 457 ARG A CA 1
ATOM 3726 C C . ARG A 1 457 ? -11.846 20.626 4.402 1.00 96.88 457 ARG A C 1
ATOM 3728 O O . ARG A 1 457 ? -12.565 20.401 5.374 1.00 96.88 457 ARG A O 1
ATOM 3735 N N . LYS A 1 458 ? -11.843 19.837 3.329 1.00 96.69 458 LYS A N 1
ATOM 3736 C CA . LYS A 1 458 ? -12.654 18.618 3.202 1.00 96.69 458 LYS A CA 1
ATOM 3737 C C . LYS A 1 458 ? -12.023 17.397 3.862 1.00 96.69 458 LYS A C 1
ATOM 3739 O O . LYS A 1 458 ? -12.735 16.413 4.020 1.00 96.69 458 LYS A O 1
ATOM 3744 N N . PHE A 1 459 ? -10.755 17.442 4.254 1.00 97.25 459 PHE A N 1
ATOM 3745 C CA . PHE A 1 459 ? -10.070 16.363 4.970 1.00 97.25 459 PHE A CA 1
ATOM 3746 C C . PHE A 1 459 ? -9.794 16.755 6.428 1.00 97.25 459 PHE A C 1
ATOM 3748 O O . PHE A 1 459 ? -9.848 17.931 6.791 1.00 97.25 459 PHE A O 1
ATOM 3755 N N . ALA A 1 460 ? -9.471 15.765 7.260 1.00 97.44 460 ALA A N 1
ATOM 3756 C CA . ALA A 1 460 ? -9.077 15.965 8.648 1.00 97.44 460 ALA A CA 1
ATOM 3757 C C . ALA A 1 460 ? -7.577 15.678 8.868 1.00 97.44 460 ALA A C 1
ATOM 3759 O O . ALA A 1 460 ? -7.110 14.573 8.593 1.00 97.44 460 ALA A O 1
ATOM 3760 N N . PRO A 1 461 ? -6.789 16.638 9.373 1.00 96.56 461 PRO A N 1
ATOM 3761 C CA . PRO A 1 461 ? -5.455 16.349 9.883 1.00 96.56 461 PRO A CA 1
ATOM 3762 C C . PRO A 1 461 ? -5.530 15.429 11.105 1.00 96.56 461 PRO A C 1
ATOM 3764 O O . PRO A 1 461 ? -6.303 15.687 12.031 1.00 96.56 461 PRO A O 1
ATOM 3767 N N . ASN A 1 462 ? -4.728 14.369 11.120 1.00 95.38 462 ASN A N 1
ATOM 3768 C CA . ASN A 1 462 ? -4.743 13.390 12.193 1.00 95.38 462 ASN A CA 1
ATOM 3769 C C . ASN A 1 462 ? -3.831 13.809 13.358 1.00 95.38 462 ASN A C 1
ATOM 3771 O O . ASN A 1 462 ? -2.697 14.259 13.164 1.00 95.38 462 ASN A O 1
ATOM 3775 N N . PHE A 1 463 ? -4.316 13.651 14.591 1.00 95.06 463 PHE A N 1
ATOM 3776 C CA . PHE A 1 463 ? -3.503 13.754 15.798 1.00 95.06 463 PHE A CA 1
ATOM 3777 C C . PHE A 1 463 ? -2.659 12.479 15.933 1.00 95.06 463 PHE A C 1
ATOM 3779 O O . PHE A 1 463 ? -2.931 11.597 16.749 1.00 95.06 463 PHE A O 1
ATOM 3786 N N . THR A 1 464 ? -1.643 12.361 15.079 1.00 93.00 464 THR A N 1
ATOM 3787 C CA . THR A 1 464 ? -0.767 11.190 15.045 1.00 93.00 464 THR A CA 1
ATOM 3788 C C . THR A 1 464 ? 0.157 11.186 16.258 1.00 93.00 464 THR A C 1
ATOM 3790 O O . THR A 1 464 ? 0.918 12.131 16.506 1.00 93.00 464 THR A O 1
ATOM 3793 N N . LEU A 1 465 ? 0.091 10.097 17.022 1.00 90.19 465 LEU A N 1
ATOM 3794 C CA . LEU A 1 465 ? 0.934 9.861 18.184 1.00 90.19 465 LEU A CA 1
ATOM 3795 C C . LEU A 1 465 ? 2.308 9.379 17.727 1.00 90.19 465 LEU A C 1
ATOM 3797 O O . LEU A 1 465 ? 3.308 10.059 17.934 1.00 90.19 465 LEU A O 1
ATOM 3801 N N . MET A 1 466 ? 2.272 8.214 17.079 1.00 86.94 466 MET A N 1
ATOM 3802 C CA . MET A 1 466 ? 3.359 7.440 16.487 1.00 86.94 466 MET A CA 1
ATOM 3803 C C . MET A 1 466 ? 2.818 6.804 15.228 1.00 86.94 466 MET A C 1
ATOM 3805 O O . MET A 1 466 ? 1.673 6.346 15.245 1.00 86.94 466 MET A O 1
ATOM 3809 N N . THR A 1 467 ? 3.640 6.639 14.207 1.00 84.56 467 THR A N 1
ATOM 3810 C CA . THR A 1 467 ? 3.315 5.687 13.151 1.00 84.56 467 THR A CA 1
ATOM 3811 C C . THR A 1 467 ? 3.800 4.283 13.522 1.00 84.56 467 THR A C 1
ATOM 3813 O O . THR A 1 467 ? 4.698 4.120 14.344 1.00 84.56 467 THR A O 1
ATOM 3816 N N . ALA A 1 468 ? 3.185 3.249 12.951 1.00 79.31 468 ALA A N 1
ATOM 3817 C CA . ALA A 1 468 ? 3.619 1.862 13.158 1.00 79.31 468 ALA A CA 1
ATOM 3818 C C . ALA A 1 468 ? 4.714 1.417 12.172 1.00 79.31 468 ALA A C 1
ATOM 3820 O O . ALA A 1 468 ? 5.252 0.327 12.326 1.00 79.31 468 ALA A O 1
ATOM 3821 N N . ASP A 1 469 ? 5.030 2.258 11.187 1.00 70.81 469 ASP A N 1
ATOM 3822 C CA . ASP A 1 469 ? 5.998 2.018 10.113 1.00 70.81 469 ASP A CA 1
ATOM 3823 C C . ASP A 1 469 ? 7.360 2.688 10.358 1.00 70.81 469 ASP A C 1
ATOM 3825 O O . ASP A 1 469 ? 8.322 2.432 9.636 1.00 70.81 469 ASP A O 1
ATOM 3829 N N . LYS A 1 470 ? 7.455 3.569 11.363 1.00 62.59 470 LYS A N 1
ATOM 3830 C CA . LYS A 1 470 ? 8.703 4.240 11.708 1.00 62.59 470 LYS A CA 1
ATOM 3831 C C . LYS A 1 470 ? 9.587 3.306 12.513 1.00 62.59 470 LYS A C 1
ATOM 3833 O O . LYS A 1 470 ? 9.150 2.734 13.516 1.00 62.59 470 LYS A O 1
ATOM 3838 N N . ASP A 1 471 ? 10.855 3.275 12.110 1.00 54.06 471 ASP A N 1
ATOM 3839 C CA . ASP A 1 471 ? 11.952 2.834 12.960 1.00 54.06 471 ASP A CA 1
ATOM 3840 C C . ASP A 1 471 ? 11.838 3.514 14.322 1.00 54.06 471 ASP A C 1
ATOM 3842 O O . ASP A 1 471 ? 11.447 4.680 14.431 1.00 54.06 471 ASP A O 1
ATOM 3846 N N . ASP A 1 472 ? 12.133 2.741 15.353 1.00 60.06 472 ASP A N 1
ATOM 3847 C CA . ASP A 1 472 ? 11.841 3.050 16.737 1.00 60.06 472 ASP A CA 1
ATOM 3848 C C . ASP A 1 472 ? 12.123 4.515 17.152 1.00 60.06 472 ASP A C 1
ATOM 3850 O O . ASP A 1 472 ? 13.272 4.893 17.368 1.00 60.06 472 ASP A O 1
ATOM 3854 N N . PRO A 1 473 ? 11.090 5.354 17.351 1.00 62.28 473 PRO A N 1
ATOM 3855 C CA . PRO A 1 473 ? 11.289 6.775 17.591 1.00 62.28 473 PRO A CA 1
ATOM 3856 C C . PRO A 1 473 ? 11.627 7.077 19.058 1.00 62.28 473 PRO A C 1
ATOM 3858 O O . PRO A 1 473 ? 11.640 8.239 19.452 1.00 62.28 473 PRO A O 1
ATOM 3861 N N . ARG A 1 474 ? 11.887 6.067 19.907 1.00 64.94 474 ARG A N 1
ATOM 3862 C CA . ARG A 1 474 ? 12.098 6.231 21.362 1.00 64.94 474 ARG A CA 1
ATOM 3863 C C . ARG A 1 474 ? 13.245 7.183 21.727 1.00 64.94 474 ARG A C 1
ATOM 3865 O O . ARG A 1 474 ? 13.220 7.725 22.834 1.00 64.94 474 ARG A O 1
ATOM 3872 N N . PHE A 1 475 ? 14.203 7.403 20.825 1.00 65.19 475 PHE A N 1
ATOM 3873 C CA . PHE A 1 475 ? 15.314 8.353 20.987 1.00 65.19 475 PHE A CA 1
ATOM 3874 C C . PHE A 1 475 ? 15.091 9.710 20.319 1.00 65.19 475 PHE A C 1
ATOM 3876 O O . PHE A 1 475 ? 15.878 10.640 20.525 1.00 65.19 475 PHE A O 1
ATOM 3883 N N . ASP A 1 476 ? 14.007 9.868 19.565 1.00 73.38 476 ASP A N 1
ATOM 3884 C CA . ASP A 1 476 ? 13.677 11.138 18.951 1.00 73.38 476 ASP A CA 1
ATOM 3885 C C . ASP A 1 476 ? 13.181 12.145 19.985 1.00 73.38 476 ASP A C 1
ATOM 3887 O O . ASP A 1 476 ? 12.424 11.841 20.908 1.00 73.38 476 ASP A O 1
ATOM 3891 N N . LYS A 1 477 ? 13.571 13.412 19.809 1.00 79.12 477 LYS A N 1
ATOM 3892 C CA . LYS A 1 477 ? 13.254 14.490 20.764 1.00 79.12 477 LYS A CA 1
ATOM 3893 C C . LYS A 1 477 ? 11.754 14.621 21.046 1.00 79.12 477 LYS A C 1
ATOM 3895 O O . LYS A 1 477 ? 11.378 15.026 22.144 1.00 79.12 477 LYS A O 1
ATOM 3900 N N . PHE A 1 478 ? 10.911 14.290 20.069 1.00 77.75 478 PHE A N 1
ATOM 3901 C CA . PHE A 1 478 ? 9.453 14.340 20.177 1.00 77.75 478 PHE A CA 1
ATOM 3902 C C . PHE A 1 478 ? 8.839 13.171 20.971 1.00 77.75 478 PHE A C 1
ATOM 3904 O O . PHE A 1 478 ? 7.680 13.286 21.372 1.00 77.75 478 PHE A O 1
ATOM 3911 N N . TYR A 1 479 ? 9.623 12.126 21.271 1.00 80.12 479 TYR A N 1
ATOM 3912 C CA . TYR A 1 479 ? 9.276 10.989 22.137 1.00 80.12 479 TYR A CA 1
ATOM 3913 C C . TYR A 1 479 ? 9.839 11.076 23.552 1.00 80.12 479 TYR A C 1
ATOM 3915 O O . TYR A 1 479 ? 9.394 10.346 24.432 1.00 80.12 479 TYR A O 1
ATOM 3923 N N . LEU A 1 480 ? 10.804 11.953 23.822 1.00 82.75 480 LEU A N 1
ATOM 3924 C CA . LEU A 1 480 ? 11.432 12.012 25.148 1.00 82.75 480 LEU A CA 1
ATOM 3925 C C . LEU A 1 480 ? 10.566 12.705 26.210 1.00 82.75 480 LEU A C 1
ATOM 3927 O O . LEU A 1 480 ? 10.880 12.638 27.398 1.00 82.75 480 LEU A O 1
ATOM 3931 N N . LYS A 1 481 ? 9.496 13.406 25.813 1.00 82.75 481 LYS A N 1
ATOM 3932 C CA . LYS A 1 481 ? 8.629 14.140 26.742 1.00 82.75 481 LYS A CA 1
ATOM 3933 C C . LYS A 1 481 ? 7.198 14.272 26.227 1.00 82.75 481 LYS A C 1
ATOM 3935 O O . LYS A 1 481 ? 6.973 14.687 25.095 1.00 82.75 481 LYS A O 1
ATOM 3940 N N . GLY A 1 482 ? 6.238 14.057 27.128 1.00 86.88 482 GLY A N 1
ATOM 3941 C CA . GLY A 1 482 ? 4.827 14.379 26.908 1.00 86.88 482 GLY A CA 1
ATOM 3942 C C . GLY A 1 482 ? 4.003 13.259 26.277 1.00 86.88 482 GLY A C 1
ATOM 3943 O O . GLY A 1 482 ? 2.870 13.522 25.889 1.00 86.88 482 GLY A O 1
ATOM 3944 N N . ASN A 1 483 ? 4.519 12.030 26.191 1.00 86.94 483 ASN A N 1
ATOM 3945 C CA . ASN A 1 483 ? 3.818 10.896 25.577 1.00 86.94 483 ASN A CA 1
ATOM 3946 C C . ASN A 1 483 ? 2.484 10.582 26.256 1.00 86.94 483 ASN A C 1
ATOM 3948 O O . ASN A 1 483 ? 1.502 10.321 25.571 1.00 86.94 483 ASN A O 1
ATOM 3952 N N . GLU A 1 484 ? 2.406 10.689 27.581 1.00 89.38 484 GLU A N 1
ATOM 3953 C CA . GLU A 1 484 ? 1.170 10.480 28.339 1.00 89.38 484 GLU A CA 1
ATOM 3954 C C . GLU A 1 484 ? 0.133 11.550 27.995 1.00 89.38 484 GLU A C 1
ATOM 3956 O O . GLU A 1 484 ? -1.050 11.255 27.836 1.00 89.38 484 GLU A O 1
ATOM 3961 N N . THR A 1 485 ? 0.583 12.797 27.818 1.00 90.88 485 THR A N 1
ATOM 3962 C CA . THR A 1 485 ? -0.282 13.882 27.339 1.00 90.88 485 THR A CA 1
ATOM 3963 C C . THR A 1 485 ? -0.707 13.628 25.895 1.00 90.88 485 THR A C 1
ATOM 3965 O O . THR A 1 485 ? -1.883 13.777 25.589 1.00 90.88 485 THR A O 1
ATOM 3968 N N . ARG A 1 486 ? 0.203 13.186 25.016 1.00 90.38 486 ARG A N 1
ATOM 3969 C CA . ARG A 1 486 ? -0.096 12.835 23.616 1.00 90.38 486 ARG A CA 1
ATOM 3970 C C . ARG A 1 486 ? -1.160 11.749 23.542 1.00 90.38 486 ARG A C 1
ATOM 3972 O O . ARG A 1 486 ? -2.123 11.892 22.800 1.00 90.38 486 ARG A O 1
ATOM 3979 N N . TYR A 1 487 ? -1.007 10.709 24.354 1.00 90.62 487 TYR A N 1
ATOM 3980 C CA . TYR A 1 487 ? -1.942 9.599 24.436 1.00 90.62 487 TYR A CA 1
ATOM 3981 C C . TYR A 1 487 ? -3.303 10.032 24.959 1.00 90.62 487 TYR A C 1
ATOM 3983 O O . TYR A 1 487 ? -4.322 9.758 24.331 1.00 90.62 487 TYR A O 1
ATOM 3991 N N . PHE A 1 488 ? -3.324 10.781 26.064 1.00 91.69 488 PHE A N 1
ATOM 3992 C CA . PHE A 1 488 ? -4.557 11.333 26.610 1.00 91.69 488 PHE A CA 1
ATOM 3993 C C . PHE A 1 488 ? -5.288 12.196 25.572 1.00 91.69 488 PHE A C 1
ATOM 3995 O O . PHE A 1 488 ? -6.480 12.020 25.339 1.00 91.69 488 PHE A O 1
ATOM 4002 N N . LEU A 1 489 ? -4.577 13.101 24.901 1.00 91.12 489 LEU A N 1
ATOM 4003 C CA . LEU A 1 489 ? -5.164 13.955 23.875 1.00 91.12 489 LEU A CA 1
ATOM 4004 C C . LEU A 1 489 ? -5.662 13.148 22.666 1.00 91.12 489 LEU A C 1
ATOM 4006 O O . LEU A 1 489 ? -6.783 13.378 22.225 1.00 91.12 489 LEU A O 1
ATOM 4010 N N . GLY A 1 490 ? -4.901 12.160 22.189 1.00 90.69 490 GLY A N 1
ATOM 4011 C CA . GLY A 1 490 ? -5.329 11.285 21.093 1.00 90.69 490 GLY A CA 1
ATOM 4012 C C . GLY A 1 490 ? -6.593 10.481 21.403 1.00 90.69 490 GLY A C 1
ATOM 4013 O O . GLY A 1 490 ? -7.414 10.266 20.522 1.00 90.69 490 GLY A O 1
ATOM 4014 N N . LEU A 1 491 ? -6.791 10.075 22.660 1.00 89.94 491 LEU A N 1
ATOM 4015 C CA . LEU A 1 491 ? -7.994 9.346 23.069 1.00 89.94 491 LEU A CA 1
ATOM 4016 C C . LEU A 1 491 ? -9.214 10.248 23.294 1.00 89.94 491 LEU A C 1
ATOM 4018 O O . LEU A 1 491 ? -10.344 9.798 23.097 1.00 89.94 491 LEU A O 1
ATOM 4022 N N . PHE A 1 492 ? -9.004 11.479 23.773 1.00 88.38 492 PHE A N 1
ATOM 4023 C CA . PHE A 1 492 ? -10.081 12.301 24.336 1.00 88.38 492 PHE A CA 1
ATOM 4024 C C . PHE A 1 492 ? -10.368 13.607 23.592 1.00 88.38 492 PHE A C 1
ATOM 4026 O O . PHE A 1 492 ? -11.416 14.206 23.855 1.00 88.38 492 PHE A O 1
ATOM 4033 N N . ILE A 1 493 ? -9.516 14.070 22.668 1.00 85.50 493 ILE A N 1
ATOM 4034 C CA . ILE A 1 493 ? -9.895 15.208 21.824 1.00 85.50 493 ILE A CA 1
ATOM 4035 C C . ILE A 1 493 ? -10.854 14.721 20.736 1.00 85.50 493 ILE A C 1
ATOM 4037 O O . ILE A 1 493 ? -10.445 14.248 19.684 1.00 85.50 493 ILE A O 1
ATOM 4041 N N . ALA A 1 494 ? -12.149 14.892 20.984 1.00 79.38 494 ALA A N 1
ATOM 4042 C CA . ALA A 1 494 ? -13.213 14.408 20.105 1.00 79.38 494 ALA A CA 1
ATOM 4043 C C . ALA A 1 494 ? -13.281 15.091 18.722 1.00 79.38 494 ALA A C 1
ATOM 4045 O O . ALA A 1 494 ? -13.985 14.598 17.841 1.00 79.38 494 ALA A O 1
ATOM 4046 N N . ASP A 1 495 ? -12.603 16.228 18.544 1.00 85.50 495 ASP A N 1
ATOM 4047 C CA . ASP A 1 495 ? -12.650 17.006 17.301 1.00 85.50 495 ASP A CA 1
ATOM 4048 C C . ASP A 1 495 ? -11.652 16.516 16.238 1.00 85.50 495 ASP A C 1
ATOM 4050 O O . ASP A 1 495 ? -11.883 16.756 15.054 1.00 85.50 495 ASP A O 1
ATOM 4054 N N . PHE A 1 496 ? -10.575 15.821 16.631 1.00 92.12 496 PHE A N 1
ATOM 4055 C CA . PHE A 1 496 ? -9.567 15.294 15.703 1.00 92.12 496 PHE A CA 1
ATOM 4056 C C . PHE A 1 496 ? -9.687 13.772 15.586 1.00 92.12 496 PHE A C 1
ATOM 4058 O O . PHE A 1 496 ? -9.937 13.107 16.592 1.00 92.12 496 PHE A O 1
ATOM 4065 N N . PRO A 1 497 ? -9.442 13.191 14.399 1.00 96.44 497 PRO A N 1
ATOM 4066 C CA . PRO A 1 497 ? -9.074 11.788 14.335 1.00 96.44 497 PRO A CA 1
ATOM 4067 C C . PRO A 1 497 ? -7.672 11.609 14.936 1.00 96.44 497 PRO A C 1
ATOM 4069 O O . PRO A 1 497 ? -6.868 12.545 14.941 1.00 96.44 497 PRO A O 1
ATOM 4072 N N . SER A 1 498 ? -7.357 10.411 15.422 1.00 96.50 498 SER A N 1
ATOM 4073 C CA . SER A 1 498 ? -6.025 10.081 15.947 1.00 96.50 498 SER A CA 1
ATOM 4074 C C . SER A 1 498 ? -5.463 8.809 15.318 1.00 96.50 498 SER A C 1
ATOM 4076 O O . SER A 1 498 ? -6.192 8.012 14.719 1.00 96.50 498 SER A O 1
ATOM 4078 N N . TYR A 1 499 ? -4.147 8.640 15.426 1.00 95.69 499 TYR A N 1
ATOM 4079 C CA . TYR A 1 499 ? -3.428 7.478 14.928 1.00 95.69 499 TYR A CA 1
ATOM 4080 C C . TYR A 1 499 ? -2.347 7.100 15.929 1.00 95.69 499 TYR A C 1
ATOM 4082 O O . TYR A 1 499 ? -1.552 7.940 16.354 1.00 95.69 499 TYR A O 1
ATOM 4090 N N . MET A 1 500 ? -2.302 5.827 16.297 1.00 93.25 500 MET A N 1
ATOM 4091 C CA . MET A 1 500 ? -1.329 5.285 17.231 1.00 93.25 500 MET A CA 1
ATOM 4092 C C . MET A 1 500 ? -0.697 4.030 16.647 1.00 93.25 500 MET A C 1
ATOM 4094 O O . MET A 1 500 ? -1.395 3.074 16.333 1.00 93.25 500 MET A O 1
ATOM 4098 N N . GLY A 1 501 ? 0.626 3.992 16.541 1.00 91.62 501 GLY A N 1
ATOM 4099 C CA . GLY A 1 501 ? 1.326 2.739 16.291 1.00 91.62 501 GLY A CA 1
ATOM 4100 C C . GLY A 1 501 ? 1.193 1.783 17.479 1.00 91.62 501 GLY A C 1
ATOM 4101 O O . GLY A 1 501 ? 1.305 2.201 18.632 1.00 91.62 501 GLY A O 1
ATOM 4102 N N . MET A 1 502 ? 0.967 0.503 17.192 1.00 90.38 502 MET A N 1
ATOM 4103 C CA . MET A 1 502 ? 0.824 -0.560 18.180 1.00 90.38 502 MET A CA 1
ATOM 4104 C C . MET A 1 502 ? 1.945 -0.546 19.224 1.00 90.38 502 MET A C 1
ATOM 4106 O O . MET A 1 502 ? 3.131 -0.367 18.920 1.00 90.38 502 MET A O 1
ATOM 4110 N N . GLY A 1 503 ? 1.546 -0.783 20.473 1.00 85.19 503 GLY A N 1
ATOM 4111 C CA . GLY A 1 503 ? 2.453 -0.911 21.603 1.00 85.19 503 GLY A CA 1
ATOM 4112 C C . GLY A 1 503 ? 2.983 0.418 22.130 1.00 85.19 503 GLY A C 1
ATOM 4113 O O . GLY A 1 503 ? 3.825 0.387 23.022 1.00 85.19 503 GLY A O 1
ATOM 4114 N N . PHE A 1 504 ? 2.510 1.570 21.638 1.00 86.81 504 PHE A N 1
ATOM 4115 C CA . PHE A 1 504 ? 2.853 2.889 22.188 1.00 86.81 504 PHE A CA 1
ATOM 4116 C C . PHE A 1 504 ? 2.677 2.936 23.715 1.00 86.81 504 PHE A C 1
ATOM 4118 O O . PHE A 1 504 ? 3.539 3.430 24.432 1.00 86.81 504 PHE A O 1
ATOM 4125 N N . GLU A 1 505 ? 1.599 2.341 24.218 1.00 81.56 505 GLU A N 1
ATOM 4126 C CA . GLU A 1 505 ? 1.257 2.201 25.634 1.00 81.56 505 GLU A CA 1
ATOM 4127 C C . GLU A 1 505 ? 2.253 1.361 26.458 1.00 81.56 505 GLU A C 1
ATOM 4129 O O . GLU A 1 505 ? 2.210 1.381 27.686 1.00 81.56 505 GLU A O 1
ATOM 4134 N N . CYS A 1 506 ? 3.135 0.613 25.791 1.00 79.62 506 CYS A N 1
ATOM 4135 C CA . CYS A 1 506 ? 4.172 -0.225 26.394 1.00 79.62 506 CYS A CA 1
ATOM 4136 C C . CYS A 1 506 ? 5.596 0.282 26.109 1.00 79.62 506 CYS A C 1
ATOM 4138 O O . CYS A 1 506 ? 6.552 -0.388 26.497 1.00 79.62 506 CYS A O 1
ATOM 4140 N N . ARG A 1 507 ? 5.766 1.406 25.396 1.00 77.06 507 ARG A N 1
ATOM 4141 C CA . ARG A 1 507 ? 7.093 1.914 25.020 1.00 77.06 507 ARG A CA 1
ATOM 4142 C C . ARG A 1 507 ? 7.641 2.866 26.077 1.00 77.06 507 ARG A C 1
ATOM 4144 O O . ARG A 1 507 ? 7.074 3.926 26.324 1.00 77.06 507 ARG A O 1
ATOM 4151 N N . ASP A 1 508 ? 8.805 2.517 26.614 1.00 73.25 508 ASP A N 1
ATOM 4152 C CA . ASP A 1 508 ? 9.598 3.405 27.462 1.00 73.25 508 ASP A CA 1
ATOM 4153 C C . ASP A 1 508 ? 10.458 4.360 26.611 1.00 73.25 508 ASP A C 1
ATOM 4155 O O . ASP A 1 508 ? 10.949 3.956 25.555 1.00 73.25 508 ASP A O 1
ATOM 4159 N N . PRO A 1 509 ? 10.686 5.616 27.036 1.00 74.19 509 PRO A N 1
ATOM 4160 C CA . PRO A 1 509 ? 11.594 6.522 26.337 1.00 74.19 509 PRO A CA 1
ATOM 4161 C C . PRO A 1 509 ? 13.041 6.020 26.429 1.00 74.19 509 PRO A C 1
ATOM 4163 O O . PRO A 1 509 ? 13.498 5.616 27.500 1.00 74.19 509 PRO A O 1
ATOM 4166 N N . HIS A 1 510 ? 13.790 6.111 25.328 1.00 74.19 510 HIS A N 1
ATOM 4167 C CA . HIS A 1 510 ? 15.186 5.681 25.273 1.00 74.19 510 HIS A CA 1
ATOM 4168 C C . HIS A 1 510 ? 16.072 6.855 24.823 1.00 74.19 510 HIS A C 1
ATOM 4170 O O . HIS A 1 510 ? 16.133 7.145 23.640 1.00 74.19 510 HIS A O 1
ATOM 4176 N N . PRO A 1 511 ? 16.790 7.564 25.716 1.00 77.50 511 PRO A N 1
ATOM 4177 C CA . PRO A 1 511 ? 17.494 8.812 25.367 1.00 77.50 511 PRO A CA 1
ATOM 4178 C C . PRO A 1 511 ? 18.610 8.716 24.310 1.00 77.50 511 PRO A C 1
ATOM 4180 O O . PRO A 1 511 ? 19.146 9.742 23.895 1.00 77.50 511 PRO A O 1
ATOM 4183 N N . GLN A 1 512 ? 19.013 7.507 23.925 1.00 72.88 512 GLN A N 1
ATOM 4184 C CA . GLN A 1 512 ? 20.056 7.221 22.934 1.00 72.88 512 GLN A CA 1
ATOM 4185 C C . GLN A 1 512 ? 19.586 6.065 22.052 1.00 72.88 512 GLN A C 1
ATOM 4187 O O . GLN A 1 512 ? 18.962 5.161 22.577 1.00 72.88 512 GLN A O 1
ATOM 4192 N N . ALA A 1 513 ? 19.878 6.040 20.756 1.00 67.00 513 ALA A N 1
ATOM 4193 C CA . ALA A 1 513 ? 19.563 4.852 19.957 1.00 67.00 513 ALA A CA 1
ATOM 4194 C C . ALA A 1 513 ? 20.362 3.637 20.467 1.00 67.00 513 ALA A C 1
ATOM 4196 O O . ALA A 1 513 ? 21.543 3.780 20.811 1.00 67.00 513 ALA A O 1
ATOM 4197 N N . ALA A 1 514 ? 19.761 2.445 20.506 1.00 61.28 514 ALA A N 1
ATOM 4198 C CA . ALA A 1 514 ? 20.548 1.223 20.623 1.00 61.28 514 ALA A CA 1
ATOM 4199 C C . ALA A 1 514 ? 21.453 1.056 19.378 1.00 61.28 514 ALA A C 1
ATOM 4201 O O . ALA A 1 514 ? 21.158 1.610 18.316 1.00 61.28 514 ALA A O 1
ATOM 4202 N N . PRO A 1 515 ? 22.557 0.286 19.455 1.00 60.38 515 PRO A N 1
ATOM 4203 C CA . PRO A 1 515 ? 23.518 0.163 18.351 1.00 60.38 515 PRO A CA 1
ATOM 4204 C C . PRO A 1 515 ? 22.923 -0.287 17.003 1.00 60.38 515 PRO A C 1
ATOM 4206 O O . PRO A 1 515 ? 23.503 -0.003 15.959 1.00 60.38 515 PRO A O 1
ATOM 4209 N N . ASN A 1 516 ? 21.783 -0.981 17.020 1.00 56.47 516 ASN A N 1
ATOM 4210 C CA . ASN A 1 516 ? 21.036 -1.462 15.856 1.00 56.47 516 ASN A CA 1
ATOM 4211 C C . ASN A 1 516 ? 19.766 -0.643 15.539 1.00 56.47 516 ASN A C 1
ATOM 4213 O O . ASN A 1 516 ? 19.037 -1.010 14.627 1.00 56.47 516 ASN A O 1
ATOM 4217 N N . GLU A 1 517 ? 19.488 0.442 16.267 1.00 55.88 517 GLU A N 1
ATOM 4218 C CA . GLU A 1 517 ? 18.267 1.259 16.131 1.00 55.88 517 GLU A CA 1
ATOM 4219 C C . GLU A 1 517 ? 18.479 2.528 15.280 1.00 55.88 517 GLU A C 1
ATOM 4221 O O . GLU A 1 517 ? 17.612 3.395 15.194 1.00 55.88 517 GLU A O 1
ATOM 4226 N N . HIS A 1 518 ? 19.623 2.657 14.603 1.00 52.38 518 HIS A N 1
ATOM 4227 C CA . HIS A 1 518 ? 19.822 3.717 13.617 1.00 52.38 518 HIS A CA 1
ATOM 4228 C C . HIS A 1 518 ? 19.081 3.381 12.317 1.00 52.38 518 HIS A C 1
ATOM 4230 O O . HIS A 1 518 ? 19.615 2.659 11.482 1.00 52.38 518 HIS A O 1
ATOM 4236 N N . TYR A 1 519 ? 17.863 3.923 12.189 1.00 50.97 519 TYR A N 1
ATOM 4237 C CA . TYR A 1 519 ? 16.988 3.953 11.007 1.00 50.97 519 TYR A CA 1
ATOM 4238 C C . TYR A 1 519 ? 17.308 2.915 9.929 1.00 50.97 519 TYR A C 1
ATOM 4240 O O . TYR A 1 519 ? 18.028 3.196 8.965 1.00 50.97 519 TYR A O 1
ATOM 4248 N N . SER A 1 520 ? 16.717 1.733 10.054 1.00 43.25 520 SER A N 1
ATOM 4249 C CA . SER A 1 520 ? 16.656 0.784 8.961 1.00 43.25 520 SER A CA 1
ATOM 4250 C C . SER A 1 520 ? 15.208 0.621 8.520 1.00 43.25 520 SER A C 1
ATOM 4252 O O . SER A 1 520 ? 14.580 -0.384 8.838 1.00 43.25 520 SER A O 1
ATOM 4254 N N . LYS A 1 521 ? 14.733 1.541 7.670 1.00 39.50 521 LYS A N 1
ATOM 4255 C CA . LYS A 1 521 ? 13.434 1.483 6.958 1.00 39.50 521 LYS A CA 1
ATOM 4256 C C . LYS A 1 521 ? 13.145 0.155 6.222 1.00 39.50 521 LYS A C 1
ATOM 4258 O O . LYS A 1 521 ? 12.117 0.007 5.572 1.00 39.50 521 LYS A O 1
ATOM 4263 N N . LEU A 1 522 ? 14.094 -0.774 6.243 1.00 37.12 522 LEU A N 1
ATOM 4264 C CA . LEU A 1 522 ? 14.095 -2.066 5.581 1.00 37.12 522 LEU A CA 1
ATOM 4265 C C . LEU A 1 522 ? 13.712 -3.229 6.517 1.00 37.12 522 LEU A C 1
ATOM 4267 O O . LEU A 1 522 ? 13.353 -4.278 5.996 1.00 37.12 522 LEU A O 1
ATOM 4271 N N . TYR A 1 523 ? 13.757 -3.064 7.848 1.00 34.25 523 TYR A N 1
ATOM 4272 C CA . TYR A 1 523 ? 13.658 -4.177 8.814 1.00 34.25 523 TYR A CA 1
ATOM 4273 C C . TYR A 1 523 ? 12.606 -3.969 9.917 1.00 34.25 523 TYR A C 1
ATOM 4275 O O . TYR A 1 523 ? 12.879 -4.245 11.086 1.00 34.25 523 TYR A O 1
ATOM 4283 N N . VAL A 1 524 ? 11.416 -3.476 9.558 1.00 33.41 524 VAL A N 1
ATOM 4284 C CA . VAL A 1 524 ? 10.269 -3.433 10.487 1.00 33.41 524 VAL A CA 1
ATOM 4285 C C . VAL A 1 524 ? 9.545 -4.777 10.538 1.00 33.41 524 VAL A C 1
ATOM 4287 O O . VAL A 1 524 ? 9.310 -5.385 9.460 1.00 33.41 524 VAL A O 1
#

Sequence (524 aa):
MRNFNENIISPAPIVMPSRAVQKPIEQVINDLERVYGADLYRAFEYPDFTSPVQHLTSSNWLKRANTVGINVRTLGDFWTIIPYAMTLPKAQNAIHLLPVFEPGVVSSLYGPCSWNINPEFYSNELAKLFPHQNSVEKQLALVVRLLHLMGKAVGFDVIPHVDRFAEPVLANPSYFEWIQRKNMEIINHDADLHQLIQSKIHNYLQKRDDGLRETEHFDNPVTFFHELPESKRLKIMFGEVTDYEGRLKRRIELVNELYAEGYETLPATMGPPYRGIEVNPDPSAKIVDQDGREWRDYRIIHPEKFSRVFGPLTRFKLYEPIDNNKDWALDFQRPVKPVWEYVCEHYHRVASEFDFDFMRGDMSHVQMRPGGVPSEPGEYYDLLGAVKQKIAIEKPYFGYFAESFLAPPNEMAYGDECDHLEASGADTTLGNLQSEPIGTPAFIQELSQYAKWLNTRKFAPNFTLMTADKDDPRFDKFYLKGNETRYFLGLFIADFPSYMGMGFECRDPHPQAAPNEHYSKLYV

Secondary structure (DSSP, 8-state):
-----GGGS-SS----HHHHTTS-HHHHHHHHHHHHTHHHHHHHH-TT---TTTT-SSGGGGGG-EEEEE-HHHHSSSTTHHHHHTTS-TT--EEEEPP-EEE-TT--TTSEEEEEEPGGG--HHHHHH-TT--SHHHHHHHHHHHHHHTT-EEEEEE-SEEETT-HHHHH-GGGB-EEEEETTEEEE--TTHHHHHHHHHHHHHHH--SS---S----SHHIIIIIS-HHHHHHHHH--TT-HHHHHHHHHHHHHHHHHTTEEEPEEEESSS-S-EEE---GGGEEE-TT--EEE-EEESS--TT-EEEEEEEEB--EEESGGGTTS-EEEEEE-HHHHHHHHHHHHHHHHHTT--EEEESSS--S--TT-S-SS--TTS-HHHHHHHHHHTT-TT-EEEE----PPTTTSSSS-HHHHHHHHT-SEE--SGGGS-TTSHHHHHHHHHHHHHHHHSSSEE-EEEE-SSSS-GGGSTTTSS-HHHHHHHHHH-TTS-EEEETTGGGPPP-SS--TT-S--TT--